Protein AF-0000000074414690 (afdb_homodimer)

pLDDT: mean 81.26, std 16.19, range [23.92, 97.75]

Nearest PDB structures (foldseek):
  6tg4-assembly2_BBB  TM=7.197E-01  e=4.260E-08  Homo sapiens
  5nob-assembly2_B  TM=7.016E-01  e=4.531E-08  Homo sapiens
  6tkp-assembly2_BBB  TM=7.312E-01  e=1.765E-07  Homo sapiens
  8aly-assembly1_E  TM=6.799E-01  e=3.327E-08  Homo sapiens
  4n4t-assembly2_B  TM=6.519E-01  e=1.907E-08  Mus musculus

Solvent-accessible surface area (backbone atoms only — not comparable to full-atom values): 22414 Å² total; per-residue (Å²): 127,80,71,55,52,32,34,46,95,36,73,41,79,50,51,93,82,35,36,63,45,52,52,52,53,46,53,47,50,74,33,40,81,74,69,84,81,46,53,74,41,82,73,45,38,31,41,39,40,60,37,69,66,41,50,48,50,37,52,51,46,44,49,51,44,28,55,52,31,52,62,44,15,78,74,42,68,87,49,70,41,79,37,36,66,44,75,34,33,35,71,50,50,55,50,96,57,70,79,84,51,84,84,76,72,62,88,52,90,83,28,58,57,42,45,33,41,44,48,30,46,60,80,68,46,45,99,73,23,40,75,30,23,71,34,53,31,63,46,53,52,52,43,51,72,66,65,41,59,86,46,42,37,28,36,36,37,23,48,30,54,39,35,47,65,38,43,73,80,48,79,75,67,83,78,89,66,40,19,38,32,39,101,84,46,56,44,36,37,36,44,52,47,67,35,54,43,78,25,34,37,40,32,35,42,53,90,128,80,70,56,53,32,36,38,96,41,71,40,78,52,51,90,81,34,35,62,46,51,53,52,53,47,53,47,50,73,33,41,81,72,69,84,80,45,53,74,42,81,73,46,39,31,41,39,38,59,34,69,66,39,49,48,51,38,52,50,45,44,49,51,45,28,56,52,29,52,62,45,16,78,74,42,68,88,52,71,41,76,38,35,68,43,74,34,33,35,72,48,50,52,52,97,57,71,79,84,50,86,78,79,72,62,88,53,89,82,31,60,55,42,44,32,40,44,49,31,46,59,80,69,45,45,98,74,23,40,73,30,23,72,32,52,30,63,45,52,51,53,43,51,71,67,64,42,58,87,46,41,37,28,37,35,38,22,47,29,53,39,34,47,66,40,44,73,80,49,79,75,69,82,76,88,66,41,19,37,33,40,100,83,44,56,44,36,36,35,46,54,48,69,35,53,43,76,24,33,36,40,33,35,42,52,89

Radius of gyration: 22.24 Å; Cα contacts (8 Å, |Δi|>4): 825; chains: 2; bounding box: 52×66×56 Å

Structure (mmCIF, N/CA/C/O backbone):
data_AF-0000000074414690-model_v1
#
loop_
_entity.id
_entity.type
_entity.pdbx_description
1 polymer 'PARP catalytic domain-containing protein'
#
loop_
_atom_site.group_PDB
_atom_site.id
_atom_site.type_symbol
_atom_site.label_atom_id
_atom_site.label_alt_id
_atom_site.label_comp_id
_atom_site.label_asym_id
_atom_site.label_entity_id
_atom_site.label_seq_id
_atom_site.pdbx_PDB_ins_code
_atom_site.Cartn_x
_atom_site.Cartn_y
_atom_site.Cartn_z
_atom_site.occupancy
_atom_site.B_iso_or_equiv
_atom_site.auth_seq_id
_atom_site.auth_comp_id
_atom_site.auth_asym_id
_atom_site.auth_atom_id
_atom_site.pdbx_PDB_model_num
ATOM 1 N N . MET A 1 1 ? -9.336 -24.766 -23.078 1 23.92 1 MET A N 1
ATOM 2 C CA . MET A 1 1 ? -9.328 -23.75 -22.016 1 23.92 1 MET A CA 1
ATOM 3 C C . MET A 1 1 ? -8.664 -22.469 -22.516 1 23.92 1 MET A C 1
ATOM 5 O O . MET A 1 1 ? -7.492 -22.469 -22.891 1 23.92 1 MET A O 1
ATOM 9 N N . THR A 1 2 ? -9.414 -21.672 -23.172 1 28.14 2 THR A N 1
ATOM 10 C CA . THR A 1 2 ? -8.922 -20.422 -23.734 1 28.14 2 THR A CA 1
ATOM 11 C C . THR A 1 2 ? -8.141 -19.625 -22.703 1 28.14 2 THR A C 1
ATOM 13 O O . THR A 1 2 ? -8.648 -19.359 -21.609 1 28.14 2 THR A O 1
ATOM 16 N N . PHE A 1 3 ? -6.91 -19.766 -22.797 1 31.48 3 PHE A N 1
ATOM 17 C CA . PHE A 1 3 ? -5.969 -19.031 -21.969 1 31.48 3 PHE A CA 1
ATOM 18 C C . PHE A 1 3 ? -6.332 -17.547 -21.938 1 31.48 3 PHE A C 1
ATOM 20 O O . PHE A 1 3 ? -6.344 -16.875 -22.969 1 31.48 3 PHE A O 1
ATOM 27 N N . LEU A 1 4 ? -7.379 -17.312 -21.281 1 37.06 4 LEU A N 1
ATOM 28 C CA . LEU A 1 4 ? -7.75 -15.906 -21.141 1 37.06 4 LEU A CA 1
ATOM 29 C C . LEU A 1 4 ? -6.523 -15.055 -20.844 1 37.06 4 LEU A C 1
ATOM 31 O O . LEU A 1 4 ? -5.746 -15.359 -19.938 1 37.06 4 LEU A O 1
ATOM 35 N N . ASN A 1 5 ? -6.102 -14.539 -21.906 1 43.09 5 ASN A N 1
ATOM 36 C CA . ASN A 1 5 ? -5.102 -13.492 -21.75 1 43.09 5 ASN A CA 1
ATOM 37 C C . ASN A 1 5 ? -5.371 -12.641 -20.516 1 43.09 5 ASN A C 1
ATOM 39 O O . ASN A 1 5 ? -6.41 -11.984 -20.406 1 43.09 5 ASN A O 1
ATOM 43 N N . LEU A 1 6 ? -5.078 -13.148 -19.391 1 46.97 6 LEU A N 1
ATOM 44 C CA . LEU A 1 6 ? -5.434 -12.625 -18.078 1 46.97 6 LEU A CA 1
ATOM 45 C C . LEU A 1 6 ? -5.062 -11.148 -17.953 1 46.97 6 LEU A C 1
ATOM 47 O O . LEU A 1 6 ? -5.734 -10.391 -17.266 1 46.97 6 LEU A O 1
ATOM 51 N N . VAL A 1 7 ? -3.828 -10.797 -18.375 1 48.94 7 VAL A N 1
ATOM 52 C CA . VAL A 1 7 ? -3.469 -9.391 -18.297 1 48.94 7 VAL A CA 1
ATOM 53 C C . VAL A 1 7 ? -3.486 -8.766 -19.688 1 48.94 7 VAL A C 1
ATOM 55 O O . VAL A 1 7 ? -2.812 -9.25 -20.594 1 48.94 7 VAL A O 1
ATOM 58 N N . ASP A 1 8 ? -4.652 -8.711 -20.172 1 49.78 8 ASP A N 1
ATOM 59 C CA . ASP A 1 8 ? -4.559 -8.023 -21.453 1 49.78 8 ASP A CA 1
ATOM 60 C C . ASP A 1 8 ? -3.4 -7.031 -21.469 1 49.78 8 ASP A C 1
ATOM 62 O O . ASP A 1 8 ? -2.744 -6.828 -20.453 1 49.78 8 ASP A O 1
ATOM 66 N N . GLN A 1 9 ? -3.789 -5.891 -22.469 1 51.12 9 GLN A N 1
ATOM 67 C CA . GLN A 1 9 ? -3.311 -4.883 -23.406 1 51.12 9 GLN A CA 1
ATOM 68 C C . GLN A 1 9 ? -2.674 -3.705 -22.672 1 51.12 9 GLN A C 1
ATOM 70 O O . GLN A 1 9 ? -2.047 -2.846 -23.297 1 51.12 9 GLN A O 1
ATOM 75 N N . GLY A 1 10 ? -2.699 -3.713 -21.078 1 68.25 10 GLY A N 1
ATOM 76 C CA . GLY A 1 10 ? -2.1 -2.395 -20.953 1 68.25 10 GLY A CA 1
ATOM 77 C C . GLY A 1 10 ? -1.24 -2.246 -19.703 1 68.25 10 GLY A C 1
ATOM 78 O O . GLY A 1 10 ? -1.606 -2.725 -18.625 1 68.25 10 GLY A O 1
ATOM 79 N N . LYS A 1 11 ? 0.003 -2.467 -19.828 1 83.88 11 LYS A N 1
ATOM 80 C CA . LYS A 1 11 ? 0.951 -1.992 -18.828 1 83.88 11 LYS A CA 1
ATOM 81 C C . LYS A 1 11 ? 1.28 -0.517 -19.031 1 83.88 11 LYS A C 1
ATOM 83 O O . LYS A 1 11 ? 1.395 -0.055 -20.172 1 83.88 11 LYS A O 1
ATOM 88 N N . THR A 1 12 ? 1.187 0.143 -17.938 1 88.62 12 THR A N 1
ATOM 89 C CA . THR A 1 12 ? 1.534 1.56 -17.984 1 88.62 12 THR A CA 1
ATOM 90 C C . THR A 1 12 ? 2.697 1.858 -17.047 1 88.62 12 THR A C 1
ATOM 92 O O . THR A 1 12 ? 2.678 1.462 -15.875 1 88.62 12 THR A O 1
ATOM 95 N N . ILE A 1 13 ? 3.725 2.449 -17.609 1 91.5 13 ILE A N 1
ATOM 96 C CA . ILE A 1 13 ? 4.816 2.918 -16.766 1 91.5 13 ILE A CA 1
ATOM 97 C C . ILE A 1 13 ? 4.363 4.145 -15.969 1 91.5 13 ILE A C 1
ATOM 99 O O . ILE A 1 13 ? 3.896 5.125 -16.547 1 91.5 13 ILE A O 1
ATOM 103 N N . LEU A 1 14 ? 4.477 4.039 -14.68 1 94.88 14 LEU A N 1
ATOM 104 C CA . LEU A 1 14 ? 4.074 5.156 -13.836 1 94.88 14 LEU A CA 1
ATOM 105 C C . LEU A 1 14 ? 5.223 6.148 -13.664 1 94.88 14 LEU A C 1
ATOM 107 O O . LEU A 1 14 ? 6.336 5.758 -13.305 1 94.88 14 LEU A O 1
ATOM 111 N N . GLU A 1 15 ? 4.898 7.363 -13.883 1 94 15 GLU A N 1
ATOM 112 C CA . GLU A 1 15 ? 5.914 8.406 -13.797 1 94 15 GLU A CA 1
ATOM 113 C C . GLU A 1 15 ? 6.18 8.805 -12.352 1 94 15 GLU A C 1
ATOM 115 O O . GLU A 1 15 ? 5.336 8.602 -11.477 1 94 15 GLU A O 1
ATOM 120 N N . THR A 1 16 ? 7.363 9.414 -12.195 1 91.62 16 THR A N 1
ATOM 121 C CA . THR A 1 16 ? 7.688 9.961 -10.883 1 91.62 16 THR A CA 1
ATOM 122 C C . THR A 1 16 ? 6.641 10.977 -10.445 1 91.62 16 THR A C 1
ATOM 124 O O . THR A 1 16 ? 6.199 11.805 -11.25 1 91.62 16 THR A O 1
ATOM 127 N N . GLY A 1 17 ? 6.184 10.812 -9.219 1 90.25 17 GLY A N 1
ATOM 128 C CA . GLY A 1 17 ? 5.188 11.742 -8.711 1 90.25 17 GLY A CA 1
ATOM 129 C C . GLY A 1 17 ? 3.775 11.188 -8.766 1 90.25 17 GLY A C 1
ATOM 130 O O . GLY A 1 17 ? 2.871 11.719 -8.125 1 90.25 17 GLY A O 1
ATOM 131 N N . ASP A 1 18 ? 3.586 10.18 -9.609 1 94.62 18 ASP A N 1
ATOM 132 C CA . ASP A 1 18 ? 2.279 9.531 -9.648 1 94.62 18 ASP A CA 1
ATOM 133 C C . ASP A 1 18 ? 1.916 8.945 -8.289 1 94.62 18 ASP A C 1
ATOM 135 O O . ASP A 1 18 ? 2.74 8.281 -7.652 1 94.62 18 ASP A O 1
ATOM 139 N N . SER A 1 19 ? 0.69 9.18 -7.84 1 95.25 19 SER A N 1
ATOM 140 C CA . SER A 1 19 ? 0.262 8.75 -6.512 1 95.25 19 SER A CA 1
ATOM 141 C C . SER A 1 19 ? 0.334 7.234 -6.363 1 95.25 19 SER A C 1
ATOM 143 O O . SER A 1 19 ? 0.691 6.727 -5.301 1 95.25 19 SER A O 1
ATOM 145 N N . SER A 1 20 ? -0.036 6.555 -7.441 1 97.12 20 SER A N 1
ATOM 146 C CA . SER A 1 20 ? 0.068 5.098 -7.379 1 97.12 20 SER A CA 1
ATOM 147 C C . SER A 1 20 ? 1.519 4.656 -7.215 1 97.12 20 SER A C 1
ATOM 149 O O . SER A 1 20 ? 1.815 3.771 -6.41 1 97.12 20 SER A O 1
ATOM 151 N N . ARG A 1 21 ? 2.391 5.242 -7.973 1 97.12 21 ARG A N 1
ATOM 152 C CA . ARG A 1 21 ? 3.809 4.918 -7.855 1 97.12 21 ARG A CA 1
ATOM 153 C C . ARG A 1 21 ? 4.324 5.227 -6.453 1 97.12 21 ARG A C 1
ATOM 155 O O . ARG A 1 21 ? 5.074 4.438 -5.875 1 97.12 21 ARG A O 1
ATOM 162 N N . ASN A 1 22 ? 3.928 6.34 -5.934 1 94.81 22 ASN A N 1
ATOM 163 C CA . ASN A 1 22 ? 4.352 6.738 -4.594 1 94.81 22 ASN A CA 1
ATOM 164 C C . ASN A 1 22 ? 4.008 5.672 -3.559 1 94.81 22 ASN A C 1
ATOM 166 O O . ASN A 1 22 ? 4.852 5.301 -2.74 1 94.81 22 ASN A O 1
ATOM 170 N N . VAL A 1 23 ? 2.832 5.203 -3.6 1 96.31 23 VAL A N 1
ATOM 171 C CA . VAL A 1 23 ? 2.367 4.23 -2.615 1 96.31 23 VAL A CA 1
ATOM 172 C C . VAL A 1 23 ? 3.135 2.92 -2.779 1 96.31 23 VAL A C 1
ATOM 174 O O . VAL A 1 23 ? 3.582 2.328 -1.795 1 96.31 23 VAL A O 1
ATOM 177 N N . ILE A 1 24 ? 3.332 2.492 -3.98 1 97.56 24 ILE A N 1
ATOM 178 C CA . ILE A 1 24 ? 4.016 1.229 -4.238 1 97.56 24 ILE A CA 1
ATOM 179 C C . ILE A 1 24 ? 5.473 1.329 -3.785 1 97.56 24 ILE A C 1
ATOM 181 O O . ILE A 1 24 ? 6.016 0.383 -3.211 1 97.56 24 ILE A O 1
ATOM 185 N N . GLU A 1 25 ? 6.09 2.477 -4.074 1 96.44 25 GLU A N 1
ATOM 186 C CA . GLU A 1 25 ? 7.469 2.666 -3.631 1 96.44 25 GLU A CA 1
ATOM 187 C C . GLU A 1 25 ? 7.566 2.652 -2.107 1 96.44 25 GLU A C 1
ATOM 189 O O . GLU A 1 25 ? 8.516 2.096 -1.547 1 96.44 25 GLU A O 1
ATOM 194 N N . LEU A 1 26 ? 6.617 3.209 -1.465 1 94.56 26 LEU A N 1
ATOM 195 C CA . LEU A 1 26 ? 6.621 3.217 -0.006 1 94.56 26 LEU A CA 1
ATOM 196 C C . LEU A 1 26 ? 6.414 1.811 0.545 1 94.56 26 LEU A C 1
ATOM 198 O O . LEU A 1 26 ? 7.031 1.433 1.544 1 94.56 26 LEU A O 1
ATOM 202 N N . ILE A 1 27 ? 5.512 1.09 -0.033 1 95.25 27 ILE A N 1
ATOM 203 C CA . ILE A 1 27 ? 5.312 -0.294 0.382 1 95.25 27 ILE A CA 1
ATOM 204 C C . ILE A 1 27 ? 6.613 -1.076 0.221 1 95.25 27 ILE A C 1
ATOM 206 O O . ILE A 1 27 ? 7.012 -1.821 1.119 1 95.25 27 ILE A O 1
ATOM 210 N N . PHE A 1 28 ? 7.285 -0.897 -0.941 1 95.56 28 PHE A N 1
ATOM 211 C CA . PHE A 1 28 ? 8.555 -1.562 -1.186 1 95.56 28 PHE A CA 1
ATOM 212 C C . PHE A 1 28 ? 9.57 -1.208 -0.103 1 95.56 28 PHE A C 1
ATOM 214 O O . PHE A 1 28 ? 10.203 -2.094 0.479 1 95.56 28 PHE A O 1
ATOM 221 N N . ARG A 1 29 ? 9.68 -0.027 0.218 1 91.12 29 ARG A N 1
ATOM 222 C CA . ARG A 1 29 ? 10.656 0.425 1.204 1 91.12 29 ARG A CA 1
ATOM 223 C C . ARG A 1 29 ? 10.305 -0.088 2.598 1 91.12 29 ARG A C 1
ATOM 225 O O . ARG A 1 29 ? 11.195 -0.444 3.375 1 91.12 29 ARG A O 1
ATOM 232 N N . ALA A 1 30 ? 9.016 -0.097 2.912 1 90.62 30 ALA A N 1
ATOM 233 C CA . ALA A 1 30 ? 8.578 -0.545 4.23 1 90.62 30 ALA A CA 1
ATOM 234 C C . ALA A 1 30 ? 8.875 -2.029 4.43 1 90.62 30 ALA A C 1
ATOM 236 O O . ALA A 1 30 ? 8.977 -2.502 5.566 1 90.62 30 ALA A O 1
ATOM 237 N N . THR A 1 31 ? 9.023 -2.742 3.318 1 92.94 31 THR A N 1
ATOM 238 C CA . THR A 1 31 ? 9.25 -4.18 3.438 1 92.94 31 THR A CA 1
ATOM 239 C C . THR A 1 31 ? 10.695 -4.527 3.096 1 92.94 31 THR A C 1
ATOM 241 O O . THR A 1 31 ? 11.039 -5.703 2.961 1 92.94 31 THR A O 1
ATOM 244 N N . THR A 1 32 ? 11.508 -3.562 2.795 1 90.69 32 THR A N 1
ATOM 245 C CA . THR A 1 32 ? 12.93 -3.75 2.537 1 90.69 32 THR A CA 1
ATOM 246 C C . THR A 1 32 ? 13.773 -3.006 3.57 1 90.69 32 THR A C 1
ATOM 248 O O . THR A 1 32 ? 14.438 -2.02 3.244 1 90.69 32 THR A O 1
ATOM 251 N N . THR A 1 33 ? 13.82 -3.434 4.816 1 80.06 33 THR A N 1
ATOM 252 C CA . THR A 1 33 ? 14.484 -2.709 5.895 1 80.06 33 THR A CA 1
ATOM 253 C C . THR A 1 33 ? 15.945 -3.131 6.012 1 80.06 33 THR A C 1
ATOM 255 O O . THR A 1 33 ? 16.797 -2.34 6.43 1 80.06 33 THR A O 1
ATOM 258 N N . ASP A 1 34 ? 16.266 -4.227 5.621 1 80.19 34 ASP A N 1
ATOM 259 C CA . ASP A 1 34 ? 17.625 -4.734 5.797 1 80.19 34 ASP A CA 1
ATOM 260 C C . ASP A 1 34 ? 18.141 -5.383 4.516 1 80.19 34 ASP A C 1
ATOM 262 O O . ASP A 1 34 ? 18.047 -6.598 4.34 1 80.19 34 ASP A O 1
ATOM 266 N N . ILE A 1 35 ? 18.531 -4.43 3.664 1 74.62 35 ILE A N 1
ATOM 267 C CA . ILE A 1 35 ? 19.188 -4.949 2.467 1 74.62 35 ILE A CA 1
ATOM 268 C C . ILE A 1 35 ? 20.703 -4.945 2.664 1 74.62 35 ILE A C 1
ATOM 270 O O . ILE A 1 35 ? 21.297 -3.898 2.928 1 74.62 35 ILE A O 1
ATOM 274 N N . THR A 1 36 ? 21.359 -5.992 2.68 1 69.88 36 THR A N 1
ATOM 275 C CA . THR A 1 36 ? 22.766 -6.117 3.068 1 69.88 36 THR A CA 1
ATOM 276 C C . THR A 1 36 ? 23.641 -6.367 1.847 1 69.88 36 THR A C 1
ATOM 278 O O . THR A 1 36 ? 24.859 -6.164 1.898 1 69.88 36 THR A O 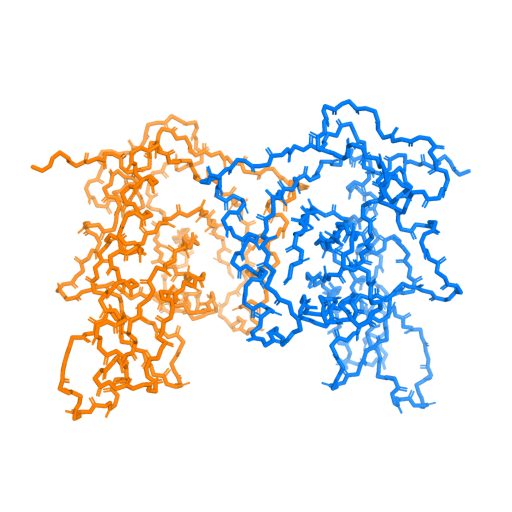1
ATOM 281 N N . ARG A 1 37 ? 23.125 -6.695 0.82 1 66.69 37 ARG A N 1
ATOM 282 C CA . ARG A 1 37 ? 24 -7.273 -0.191 1 66.69 37 ARG A CA 1
ATOM 283 C C . ARG A 1 37 ? 24.062 -6.395 -1.435 1 66.69 37 ARG A C 1
ATOM 285 O O . ARG A 1 37 ? 24.859 -6.645 -2.344 1 66.69 37 ARG A O 1
ATOM 292 N N . CYS A 1 38 ? 23.203 -5.449 -1.538 1 69.31 38 CYS A N 1
ATOM 293 C CA . CYS A 1 38 ? 23.25 -4.57 -2.699 1 69.31 38 CYS A CA 1
ATOM 294 C C . CYS A 1 38 ? 22.516 -3.258 -2.42 1 69.31 38 CYS A C 1
ATOM 296 O O . CYS A 1 38 ? 21.766 -3.158 -1.457 1 69.31 38 CYS A O 1
ATOM 298 N N . SER A 1 39 ? 22.953 -2.277 -3.178 1 82.56 39 SER A N 1
ATOM 299 C CA . SER A 1 39 ? 22.172 -1.047 -3.215 1 82.56 39 SER A CA 1
ATOM 300 C C . SER A 1 39 ? 21.047 -1.141 -4.238 1 82.56 39 SER A C 1
ATOM 302 O O . SER A 1 39 ? 21.297 -1.263 -5.441 1 82.56 39 SER A O 1
ATOM 304 N N . VAL A 1 40 ? 19.906 -1.186 -3.754 1 86.81 40 VAL A N 1
ATOM 305 C CA . VAL A 1 40 ? 18.766 -1.413 -4.625 1 86.81 40 VAL A CA 1
ATOM 306 C C . VAL A 1 40 ? 18.094 -0.082 -4.949 1 86.81 40 VAL A C 1
ATOM 308 O O . VAL A 1 40 ? 17.875 0.748 -4.062 1 86.81 40 VAL A O 1
ATOM 311 N N . LYS A 1 41 ? 17.875 0.101 -6.254 1 89 41 LYS A N 1
ATOM 312 C CA . LYS A 1 41 ? 17.141 1.272 -6.719 1 89 41 LYS A CA 1
ATOM 313 C C . LYS A 1 41 ? 15.945 0.867 -7.586 1 89 41 LYS A C 1
ATOM 315 O O . LYS A 1 41 ? 16.062 -0.033 -8.422 1 89 41 LYS A O 1
ATOM 320 N N . ILE A 1 42 ? 14.82 1.522 -7.34 1 92.81 42 ILE A N 1
ATOM 321 C CA . ILE A 1 42 ? 13.656 1.303 -8.195 1 92.81 42 ILE A CA 1
ATOM 322 C C . ILE A 1 42 ? 13.836 2.055 -9.508 1 92.81 42 ILE A C 1
ATOM 324 O O . ILE A 1 42 ? 13.953 3.283 -9.516 1 92.81 42 ILE A O 1
ATOM 328 N N . LYS A 1 43 ? 13.836 1.352 -10.57 1 91.12 43 LYS A N 1
ATOM 329 C CA . LYS A 1 43 ? 13.969 1.964 -11.891 1 91.12 43 LYS A CA 1
ATOM 330 C C . LYS A 1 43 ? 12.602 2.334 -12.469 1 91.12 43 LYS A C 1
ATOM 332 O O . LYS A 1 43 ? 12.398 3.463 -12.914 1 91.12 43 LYS A O 1
ATOM 337 N N . HIS A 1 44 ? 11.703 1.386 -12.484 1 92.12 44 HIS A N 1
ATOM 338 C CA . HIS A 1 44 ? 10.359 1.602 -13.008 1 92.12 44 HIS A CA 1
ATOM 339 C C . HIS A 1 44 ? 9.312 0.904 -12.141 1 92.12 44 HIS A C 1
ATOM 341 O O . HIS A 1 44 ? 9.609 -0.098 -11.484 1 92.12 44 HIS A O 1
ATOM 347 N N . VAL A 1 45 ? 8.18 1.489 -12.086 1 95 45 VAL A N 1
ATOM 348 C CA . VAL A 1 45 ? 6.977 0.842 -11.578 1 95 45 VAL A CA 1
ATOM 349 C C . VAL A 1 45 ? 5.914 0.789 -12.68 1 95 45 VAL A C 1
ATOM 351 O O . VAL A 1 45 ? 5.555 1.819 -13.25 1 95 45 VAL A O 1
ATOM 354 N N . LEU A 1 46 ? 5.508 -0.384 -12.977 1 92.56 46 LEU A N 1
ATOM 355 C CA . LEU A 1 46 ? 4.473 -0.575 -13.992 1 92.56 46 LEU A CA 1
ATOM 356 C C . LEU A 1 46 ? 3.141 -0.938 -13.344 1 92.56 46 LEU A C 1
ATOM 358 O O . LEU A 1 46 ? 3.098 -1.742 -12.406 1 92.56 46 LEU A O 1
ATOM 362 N N . LYS A 1 47 ? 2.102 -0.316 -13.805 1 94.19 47 LYS A N 1
ATOM 363 C CA . LYS A 1 47 ? 0.745 -0.689 -13.422 1 94.19 47 LYS A CA 1
ATOM 364 C C . LYS A 1 47 ? 0.109 -1.608 -14.461 1 94.19 47 LYS A C 1
ATOM 366 O O . LYS A 1 47 ? 0.142 -1.317 -15.656 1 94.19 47 LYS A O 1
ATOM 371 N N . LEU A 1 48 ? -0.462 -2.662 -13.945 1 91.88 48 LEU A N 1
ATOM 372 C CA . LEU A 1 48 ? -1.085 -3.625 -14.844 1 91.88 48 LEU A CA 1
ATOM 373 C C . LEU A 1 48 ? -2.592 -3.398 -14.93 1 91.88 48 LEU A C 1
ATOM 375 O O . LEU A 1 48 ? -3.232 -3.098 -13.914 1 91.88 48 LEU A O 1
ATOM 379 N N . SER A 1 49 ? -3.105 -3.533 -16.109 1 90.5 49 SER A N 1
ATOM 380 C CA . SER A 1 49 ? -4.543 -3.49 -16.344 1 90.5 49 SER A CA 1
ATOM 381 C C . SER A 1 49 ? -5.066 -4.848 -16.812 1 90.5 49 SER A C 1
ATOM 383 O O . SER A 1 49 ? -4.41 -5.539 -17.594 1 90.5 49 SER A O 1
ATOM 385 N N . HIS A 1 50 ? -6.227 -5.199 -16.297 1 90 50 HIS A N 1
ATOM 386 C CA . HIS A 1 50 ? -6.805 -6.504 -16.609 1 90 50 HIS A CA 1
ATOM 387 C C . HIS A 1 50 ? -8.117 -6.352 -17.359 1 90 50 HIS A C 1
ATOM 389 O O . HIS A 1 50 ? -8.836 -5.367 -17.188 1 90 50 HIS A O 1
ATOM 395 N N . LEU A 1 51 ? -8.297 -7.348 -18.188 1 87.94 51 LEU A N 1
ATOM 396 C CA . LEU A 1 51 ? -9.602 -7.426 -18.828 1 87.94 51 LEU A CA 1
ATOM 397 C C . LEU A 1 51 ? -10.695 -7.668 -17.781 1 87.94 51 LEU A C 1
ATOM 399 O O . LEU A 1 51 ? -10.438 -8.234 -16.719 1 87.94 51 LEU A O 1
ATOM 403 N N . ARG A 1 52 ? -11.867 -7.234 -18.219 1 89.12 52 ARG A N 1
ATOM 404 C CA . ARG A 1 52 ? -13.016 -7.395 -17.344 1 89.12 52 ARG A CA 1
ATOM 405 C C . ARG A 1 52 ? -13.234 -8.867 -16.984 1 89.12 52 ARG A C 1
ATOM 407 O O . ARG A 1 52 ? -13.555 -9.195 -15.844 1 89.12 52 ARG A O 1
ATOM 414 N N . GLU A 1 53 ? -13.016 -9.719 -17.953 1 90.44 53 GLU A N 1
ATOM 415 C CA . GLU A 1 53 ? -13.234 -11.148 -17.75 1 90.44 53 GLU A CA 1
ATOM 416 C C . GLU A 1 53 ? -12.266 -11.719 -16.719 1 90.44 53 GLU A C 1
ATOM 418 O O . GLU A 1 53 ? -12.633 -12.578 -15.922 1 90.44 53 GLU A O 1
ATOM 423 N N . THR A 1 54 ? -11.062 -11.258 -16.781 1 90.44 54 THR A N 1
ATOM 424 C CA . THR A 1 54 ? -10.062 -11.719 -15.828 1 90.44 54 THR A CA 1
ATOM 425 C C . THR A 1 54 ? -10.43 -11.273 -14.414 1 90.44 54 THR A C 1
ATOM 427 O O . THR A 1 54 ? -10.328 -12.062 -13.469 1 90.44 54 THR A O 1
ATOM 430 N N . LEU A 1 55 ? -10.859 -10.055 -14.312 1 93.62 55 LEU A N 1
ATOM 431 C CA . LEU A 1 55 ? -11.25 -9.516 -13.016 1 93.62 55 LEU A CA 1
ATOM 432 C C . LEU A 1 55 ? -12.453 -10.273 -12.461 1 93.62 55 LEU A C 1
ATOM 434 O O . LEU A 1 55 ? -12.484 -10.609 -11.273 1 93.62 55 LEU A O 1
ATOM 438 N N . GLU A 1 56 ? -13.359 -10.539 -13.32 1 94.44 56 GLU A N 1
ATOM 439 C CA . GLU A 1 56 ? -14.555 -11.273 -12.898 1 94.44 56 GLU A CA 1
ATOM 440 C C . GLU A 1 56 ? -14.195 -12.688 -12.438 1 94.44 56 GLU A C 1
ATOM 442 O O . GLU A 1 56 ? -14.734 -13.172 -11.438 1 94.44 56 GLU A O 1
ATOM 447 N N . SER A 1 57 ? -13.336 -13.312 -13.18 1 93.81 57 SER A N 1
ATOM 448 C CA . SER A 1 57 ? -12.898 -14.648 -12.805 1 93.81 57 SER A CA 1
ATOM 449 C C . SER A 1 57 ? -12.219 -14.641 -11.438 1 93.81 57 SER A C 1
ATOM 451 O O . SER A 1 57 ? -12.453 -15.539 -10.617 1 93.81 57 SER A O 1
ATOM 453 N N . PHE A 1 58 ? -11.453 -13.688 -11.211 1 94.56 58 PHE A N 1
ATOM 454 C CA . PHE A 1 58 ? -10.766 -13.562 -9.93 1 94.56 58 PHE A CA 1
ATOM 455 C C . PHE A 1 58 ? -11.766 -13.359 -8.797 1 94.56 58 PHE A C 1
ATOM 457 O O . PHE A 1 58 ? -11.672 -14.008 -7.758 1 94.56 58 PHE A O 1
ATOM 464 N N . GLU A 1 59 ? -12.734 -12.469 -8.984 1 94.88 59 GLU A N 1
ATOM 465 C CA . GLU A 1 59 ? -13.742 -12.188 -7.957 1 94.88 59 GLU A CA 1
ATOM 466 C C . GLU A 1 59 ? -14.641 -13.391 -7.711 1 94.88 59 GLU A C 1
ATOM 468 O O . GLU A 1 59 ? -15.039 -13.648 -6.574 1 94.88 59 GLU A O 1
ATOM 473 N N . ASN A 1 60 ? -14.953 -14.086 -8.805 1 95.38 60 ASN A N 1
ATOM 474 C CA . ASN A 1 60 ? -15.727 -15.312 -8.633 1 95.38 60 ASN A CA 1
ATOM 475 C C . ASN A 1 60 ? -14.969 -16.344 -7.809 1 95.38 60 ASN A C 1
ATOM 477 O O . ASN A 1 60 ? -15.555 -17.031 -6.977 1 95.38 60 ASN A O 1
ATOM 481 N N . PHE A 1 61 ? -13.711 -16.469 -8.078 1 95.12 61 PHE A N 1
ATOM 482 C CA . PHE A 1 61 ? -12.891 -17.391 -7.285 1 95.12 61 PHE A CA 1
ATOM 483 C C . PHE A 1 61 ? -12.906 -16.984 -5.812 1 95.12 61 PHE A C 1
ATOM 485 O O . PHE A 1 61 ? -12.984 -17.844 -4.934 1 95.12 61 PHE A O 1
ATOM 492 N N . ARG A 1 62 ? -12.773 -15.742 -5.508 1 94.62 62 ARG A N 1
ATOM 493 C CA . ARG A 1 62 ? -12.82 -15.234 -4.141 1 94.62 62 ARG A CA 1
ATOM 494 C C . ARG A 1 62 ? -14.117 -15.656 -3.447 1 94.62 62 ARG A C 1
ATOM 496 O O . ARG A 1 62 ? -14.094 -16.094 -2.297 1 94.62 62 ARG A O 1
ATOM 503 N N . GLU A 1 63 ? -15.172 -15.508 -4.16 1 93.31 63 GLU A N 1
ATOM 504 C CA . GLU A 1 63 ? -16.469 -15.891 -3.605 1 93.31 63 GLU A CA 1
ATOM 505 C C . GLU A 1 63 ? -16.547 -17.391 -3.348 1 93.31 63 GLU A C 1
ATOM 507 O O . GLU A 1 63 ? -17.109 -17.828 -2.348 1 93.31 63 GLU A O 1
ATOM 512 N N . ASP A 1 64 ? -16.016 -18.109 -4.227 1 93.44 64 ASP A N 1
ATOM 513 C CA . ASP A 1 64 ? -15.977 -19.562 -4.062 1 93.44 64 ASP A CA 1
ATOM 514 C C . ASP A 1 64 ? -15.203 -19.953 -2.799 1 93.44 64 ASP A C 1
ATOM 516 O O . ASP A 1 64 ? -15.648 -20.828 -2.043 1 93.44 64 ASP A O 1
ATOM 520 N N . VAL A 1 65 ? -14.07 -19.359 -2.619 1 92.75 65 VAL A N 1
ATOM 521 C CA . VAL A 1 65 ? -13.242 -19.641 -1.451 1 92.75 65 VAL A CA 1
ATOM 522 C C . VAL A 1 65 ? -13.992 -19.266 -0.179 1 92.75 65 VAL A C 1
ATOM 524 O O . VAL A 1 65 ? -13.977 -20 0.809 1 92.75 65 VAL A O 1
ATOM 527 N N . LYS A 1 66 ? -14.648 -18.125 -0.172 1 88.56 66 LYS A N 1
ATOM 528 C CA . LYS A 1 66 ? -15.438 -17.672 0.966 1 88.56 66 LYS A CA 1
ATOM 529 C C . LYS A 1 66 ? -16.547 -18.672 1.296 1 88.56 66 LYS A C 1
ATOM 531 O O . LYS A 1 66 ? -16.75 -19.016 2.461 1 88.56 66 LYS A O 1
ATOM 536 N N . ASN A 1 67 ? -17.234 -19.125 0.3 1 88.19 67 ASN A N 1
ATOM 537 C CA . ASN A 1 67 ? -18.328 -20.062 0.482 1 88.19 67 ASN A CA 1
ATOM 538 C C . ASN A 1 67 ? -17.844 -21.391 1.051 1 88.19 67 ASN A C 1
ATOM 540 O O . ASN A 1 67 ? -18.531 -22 1.875 1 88.19 67 ASN A O 1
ATOM 544 N N . ARG A 1 68 ? -16.766 -21.781 0.652 1 85.69 68 ARG A N 1
ATOM 545 C CA . ARG A 1 68 ? -16.203 -23.031 1.162 1 85.69 68 ARG A CA 1
ATOM 546 C C . ARG A 1 68 ? -15.82 -22.906 2.631 1 85.69 68 ARG A C 1
ATOM 548 O O . ARG A 1 68 ? -15.953 -23.859 3.402 1 85.69 68 ARG A O 1
ATOM 555 N N . SER A 1 69 ? -15.25 -21.75 2.988 1 79.94 69 SER A N 1
ATOM 556 C CA . SER A 1 69 ? -14.867 -21.516 4.379 1 79.94 69 SER A CA 1
ATOM 557 C C . SER A 1 69 ? -16.094 -21.531 5.297 1 79.94 69 SER A C 1
ATOM 559 O O . SER A 1 69 ? -16 -21.969 6.445 1 79.94 69 SER A O 1
ATOM 561 N N . TYR A 1 70 ? -17.109 -21.031 4.824 1 76.06 70 TYR A N 1
ATOM 562 C CA . TYR A 1 70 ? -18.328 -21.016 5.609 1 76.06 70 TYR A CA 1
ATOM 563 C C . TYR A 1 70 ? -18.844 -22.422 5.855 1 76.06 70 TYR A C 1
ATOM 565 O O . TYR A 1 70 ? -19.312 -22.734 6.953 1 76.06 70 TYR A O 1
ATOM 573 N N . VAL A 1 71 ? -18.75 -23.203 4.938 1 72.31 71 VAL A N 1
ATOM 574 C CA . VAL A 1 71 ? -19.219 -24.578 5.07 1 72.31 71 VAL A CA 1
ATOM 575 C C . VAL A 1 71 ? -18.359 -25.312 6.102 1 72.31 71 VAL A C 1
ATOM 577 O O . VAL A 1 71 ? -18.891 -26.078 6.922 1 72.31 71 VAL A O 1
ATOM 580 N N . HIS A 1 72 ? -17.078 -24.953 6.145 1 66.06 72 HIS A N 1
ATOM 581 C CA . HIS A 1 72 ? -16.172 -25.609 7.082 1 66.06 72 HIS A CA 1
ATOM 582 C C . HIS A 1 72 ? -16.312 -25.031 8.484 1 66.06 72 HIS A C 1
ATOM 584 O O . HIS A 1 72 ? -16.078 -25.719 9.477 1 66.06 72 HIS A O 1
ATOM 590 N N . TYR A 1 73 ? -16.453 -23.688 8.508 1 60.19 73 TYR A N 1
ATOM 591 C CA . TYR A 1 73 ? -16.672 -23.047 9.797 1 60.19 73 TYR A CA 1
ATOM 592 C C . TYR A 1 73 ? -17.797 -23.734 10.562 1 60.19 73 TYR A C 1
ATOM 594 O O . TYR A 1 73 ? -17.688 -23.984 11.766 1 60.19 73 TYR A O 1
ATOM 602 N N . ASN A 1 74 ? -18.859 -23.906 9.906 1 56.91 74 ASN A N 1
ATOM 603 C CA . ASN A 1 74 ? -19.953 -24.625 10.562 1 56.91 74 ASN A CA 1
ATOM 604 C C . ASN A 1 74 ? -19.5 -25.984 11.086 1 56.91 74 ASN A C 1
ATOM 606 O O . ASN A 1 74 ? -20 -26.469 12.102 1 56.91 74 ASN A O 1
ATOM 610 N N . LYS A 1 75 ? -18.484 -26.359 10.516 1 54.69 75 LYS A N 1
ATOM 611 C CA . LYS A 1 75 ? -17.953 -27.625 11.023 1 54.69 75 LYS A CA 1
ATOM 612 C C . LYS A 1 75 ? -16.859 -27.391 12.055 1 54.69 75 LYS A C 1
ATOM 614 O O . LYS A 1 75 ? -16.672 -28.188 12.969 1 54.69 75 LYS A O 1
ATOM 619 N N . HIS A 1 76 ? -16.078 -26.188 11.773 1 53.5 76 HIS A N 1
ATOM 620 C CA . HIS A 1 76 ? -15.023 -25.781 12.703 1 53.5 76 HIS A CA 1
ATOM 621 C C . HIS A 1 76 ? -15.008 -24.266 12.883 1 53.5 76 HIS A C 1
ATOM 623 O O . HIS A 1 76 ? -14.297 -23.562 12.164 1 53.5 76 HIS A O 1
ATOM 629 N N . PRO A 1 77 ? -15.82 -23.672 13.805 1 47.12 77 PRO A N 1
ATOM 630 C CA . PRO A 1 77 ? -16.094 -22.25 13.969 1 47.12 77 PRO A CA 1
ATOM 631 C C . PRO A 1 77 ? -14.812 -21.422 14.062 1 47.12 77 PRO A C 1
ATOM 633 O O . PRO A 1 77 ? -14.82 -20.219 13.758 1 47.12 77 PRO A O 1
ATOM 636 N N . ARG A 1 78 ? -13.875 -21.953 14.461 1 45.38 78 ARG A N 1
ATOM 637 C CA . ARG A 1 78 ? -12.695 -21.156 14.766 1 45.38 78 ARG A CA 1
ATOM 638 C C . ARG A 1 78 ? -12.031 -20.656 13.484 1 45.38 78 ARG A C 1
ATOM 640 O O . ARG A 1 78 ? -11.172 -19.766 13.523 1 45.38 78 ARG A O 1
ATOM 647 N N . ASN A 1 79 ? -12.414 -21.297 12.414 1 44.62 79 ASN A N 1
ATOM 648 C CA . ASN A 1 79 ? -11.68 -21.031 11.18 1 44.62 79 ASN A CA 1
ATOM 649 C C . ASN A 1 79 ? -12.359 -19.953 10.336 1 44.62 79 ASN A C 1
ATOM 651 O O . ASN A 1 79 ? -13.031 -20.281 9.352 1 44.62 79 ASN A O 1
ATOM 655 N N . MET A 1 80 ? -13.016 -19 10.859 1 43.09 80 MET A N 1
ATOM 656 C CA . MET A 1 80 ? -13.727 -18.031 10.023 1 43.09 80 MET A CA 1
ATOM 657 C C . MET A 1 80 ? -12.75 -17.234 9.172 1 43.09 80 MET A C 1
ATOM 659 O O . MET A 1 80 ? -11.898 -16.516 9.695 1 43.09 80 MET A O 1
ATOM 663 N N . VAL A 1 81 ? -12.234 -17.844 8.086 1 49.47 81 VAL A N 1
ATOM 664 C CA . VAL A 1 81 ? -11.375 -17.062 7.199 1 49.47 81 VAL A CA 1
ATOM 665 C C . VAL A 1 81 ? -12.227 -16.359 6.148 1 49.47 81 VAL A C 1
ATOM 667 O O . VAL A 1 81 ? -12.961 -17 5.398 1 49.47 81 VAL A O 1
ATOM 670 N N . ASP A 1 82 ? -12.938 -15.25 6.281 1 49.88 82 ASP A N 1
ATOM 671 C CA . ASP A 1 82 ? -13.594 -14.43 5.266 1 49.88 82 ASP A CA 1
ATOM 672 C C . ASP A 1 82 ? -12.68 -14.211 4.062 1 49.88 82 ASP A C 1
ATOM 674 O O . ASP A 1 82 ? -12.07 -13.148 3.932 1 49.88 82 ASP A O 1
ATOM 678 N N . GLY A 1 83 ? -12.523 -15.227 3.303 1 59.12 83 GLY A N 1
ATOM 679 C CA . GLY A 1 83 ? -11.695 -15.102 2.113 1 59.12 83 GLY A CA 1
ATOM 680 C C . GLY A 1 83 ? -10.5 -14.188 2.312 1 59.12 83 GLY A C 1
ATOM 681 O O . GLY A 1 83 ? -10.422 -13.117 1.705 1 59.12 83 GLY A O 1
ATOM 682 N N . ASN A 1 84 ? -9.594 -14.516 2.979 1 83.12 84 ASN A N 1
ATOM 683 C CA . ASN A 1 84 ? -8.43 -13.727 3.381 1 83.12 84 ASN A CA 1
ATOM 684 C C . ASN A 1 84 ? -7.598 -13.297 2.176 1 83.12 84 ASN A C 1
ATOM 686 O O . ASN A 1 84 ? -7.234 -14.125 1.339 1 83.12 84 ASN A O 1
ATOM 690 N N . GLU A 1 85 ? -7.68 -12.023 1.868 1 91.75 85 GLU A N 1
ATOM 691 C CA . GLU A 1 85 ? -6.852 -11.461 0.803 1 91.75 85 GLU A CA 1
ATOM 692 C C . GLU A 1 85 ? -5.641 -10.727 1.372 1 91.75 85 GLU A C 1
ATOM 694 O O . GLU A 1 85 ? -5.746 -10.055 2.398 1 91.75 85 GLU A O 1
ATOM 699 N N . GLN A 1 86 ? -4.559 -10.883 0.658 1 94.94 86 GLN A N 1
ATOM 700 C CA . GLN A 1 86 ? -3.324 -10.211 1.056 1 94.94 86 GLN A CA 1
ATOM 701 C C . GLN A 1 86 ? -2.584 -9.656 -0.157 1 94.94 86 GLN A C 1
ATOM 703 O O . GLN A 1 86 ? -2.773 -10.133 -1.278 1 94.94 86 GLN A O 1
ATOM 708 N N . LEU A 1 87 ? -1.856 -8.617 0.113 1 96.5 87 LEU A N 1
ATOM 709 C CA . LEU A 1 87 ? -0.846 -8.18 -0.843 1 96.5 87 LEU A CA 1
ATOM 710 C C . LEU A 1 87 ? 0.444 -8.977 -0.674 1 96.5 87 LEU A C 1
ATOM 712 O O . LEU A 1 87 ? 1.036 -8.984 0.407 1 96.5 87 LEU A O 1
ATOM 716 N N . LEU A 1 88 ? 0.841 -9.688 -1.689 1 97.12 88 LEU A N 1
ATOM 717 C CA . LEU A 1 88 ? 2.053 -10.5 -1.629 1 97.12 88 LEU A CA 1
ATOM 718 C C . LEU A 1 88 ? 2.977 -10.18 -2.803 1 97.12 88 LEU A C 1
ATOM 720 O O . LEU A 1 88 ? 2.562 -9.531 -3.764 1 97.12 88 LEU A O 1
ATOM 724 N N . PHE A 1 89 ? 4.207 -10.664 -2.668 1 97.75 89 PHE A N 1
ATOM 725 C CA . PHE A 1 89 ? 5.238 -10.305 -3.637 1 97.75 89 PHE A CA 1
ATOM 726 C C . PHE A 1 89 ? 5.809 -11.555 -4.301 1 97.75 89 PHE A C 1
ATOM 728 O O . PHE A 1 89 ? 6.012 -12.578 -3.641 1 97.75 89 PHE A O 1
ATOM 735 N N . TYR A 1 90 ? 6.047 -11.461 -5.562 1 96.12 90 TYR A N 1
ATOM 736 C CA . TYR A 1 90 ? 6.676 -12.516 -6.352 1 96.12 90 TYR A CA 1
ATOM 737 C C . TYR A 1 90 ? 7.926 -12.008 -7.055 1 96.12 90 TYR A C 1
ATOM 739 O O . TYR A 1 90 ? 7.867 -11.023 -7.801 1 96.12 90 TYR A O 1
ATOM 747 N N . GLY A 1 91 ? 9.008 -12.648 -6.773 1 93.69 91 GLY A N 1
ATOM 748 C CA . GLY A 1 91 ? 10.258 -12.266 -7.418 1 93.69 91 GLY A CA 1
ATOM 749 C C . GLY A 1 91 ? 10.523 -13.016 -8.711 1 93.69 91 GLY A C 1
ATOM 750 O O . GLY A 1 91 ? 10.258 -14.219 -8.797 1 93.69 91 GLY A O 1
ATOM 751 N N . THR A 1 92 ? 10.914 -12.258 -9.656 1 88.75 92 THR A N 1
ATOM 752 C CA . THR A 1 92 ? 11.312 -12.867 -10.922 1 88.75 92 THR A CA 1
ATOM 753 C C . THR A 1 92 ? 12.359 -12.008 -11.625 1 88.75 92 THR A C 1
ATOM 755 O O . THR A 1 92 ? 12.953 -11.109 -11.016 1 88.75 92 THR A O 1
ATOM 758 N N . LYS A 1 93 ? 12.719 -12.352 -12.828 1 78 93 LYS A N 1
ATOM 759 C CA . LYS A 1 93 ? 13.742 -11.633 -13.578 1 78 93 LYS A CA 1
ATOM 760 C C . LYS A 1 93 ? 13.195 -11.109 -14.906 1 78 93 LYS A C 1
ATOM 762 O O . LYS A 1 93 ? 12.211 -11.641 -15.422 1 78 93 LYS A O 1
ATOM 767 N N . THR A 1 94 ? 13.617 -9.859 -15.133 1 66.19 94 THR A N 1
ATOM 768 C CA . THR A 1 94 ? 13.25 -9.328 -16.438 1 66.19 94 THR A CA 1
ATOM 769 C C . THR A 1 94 ? 14.25 -9.766 -17.5 1 66.19 94 THR A C 1
ATOM 771 O O . THR A 1 94 ? 15.461 -9.789 -17.266 1 66.19 94 THR A O 1
ATOM 774 N N . THR A 1 95 ? 13.875 -10.781 -18.094 1 61.38 95 THR A N 1
ATOM 775 C CA . THR A 1 95 ? 14.766 -11.195 -19.172 1 61.38 95 THR A CA 1
ATOM 776 C C . THR A 1 95 ? 14.914 -10.086 -20.219 1 61.38 95 THR A C 1
ATOM 778 O O . THR A 1 95 ? 14.281 -9.031 -20.094 1 61.38 95 THR A O 1
ATOM 781 N N . ARG A 1 96 ? 15.578 -10.375 -21.312 1 59.22 96 ARG A N 1
ATOM 782 C CA . ARG A 1 96 ? 15.961 -9.617 -22.484 1 59.22 96 ARG A CA 1
ATOM 783 C C . ARG A 1 96 ? 14.766 -8.891 -23.094 1 59.22 96 ARG A C 1
ATOM 785 O O . ARG A 1 96 ? 14.906 -8.133 -24.047 1 59.22 96 ARG A O 1
ATOM 792 N N . CYS A 1 97 ? 13.562 -9.047 -22.328 1 61.84 97 CYS A N 1
ATOM 793 C CA . CYS A 1 97 ? 12.438 -8.414 -23.016 1 61.84 97 CYS A CA 1
ATOM 794 C C . CYS A 1 97 ? 12.305 -6.953 -22.609 1 61.84 97 CYS A C 1
ATOM 796 O O . CYS A 1 97 ? 12.68 -6.57 -21.5 1 61.84 97 CYS A O 1
ATOM 798 N N . LYS A 1 98 ? 12.273 -6.043 -23.531 1 61.34 98 LYS A N 1
ATOM 799 C CA . LYS A 1 98 ? 12.047 -4.613 -23.344 1 61.34 98 LYS A CA 1
ATOM 800 C C . LYS A 1 98 ? 10.703 -4.355 -22.656 1 61.34 98 LYS A C 1
ATOM 802 O O . LYS A 1 98 ? 9.727 -3.998 -23.328 1 61.34 98 LYS A O 1
ATOM 807 N N . LEU A 1 99 ? 10.516 -4.871 -21.359 1 63.97 99 LEU A N 1
ATOM 808 C CA . LEU A 1 99 ? 9.281 -4.645 -20.625 1 63.97 99 LEU A CA 1
ATOM 809 C C . LEU A 1 99 ? 8.898 -3.168 -20.641 1 63.97 99 LEU A C 1
ATOM 811 O O . LEU A 1 99 ? 7.715 -2.826 -20.562 1 63.97 99 LEU A O 1
ATOM 815 N N . MET A 1 100 ? 9.93 -2.264 -20.734 1 59.59 100 MET A N 1
ATOM 816 C CA . MET A 1 100 ? 9.734 -0.825 -20.578 1 59.59 100 MET A CA 1
ATOM 817 C C . MET A 1 100 ? 9.125 -0.217 -21.828 1 59.59 10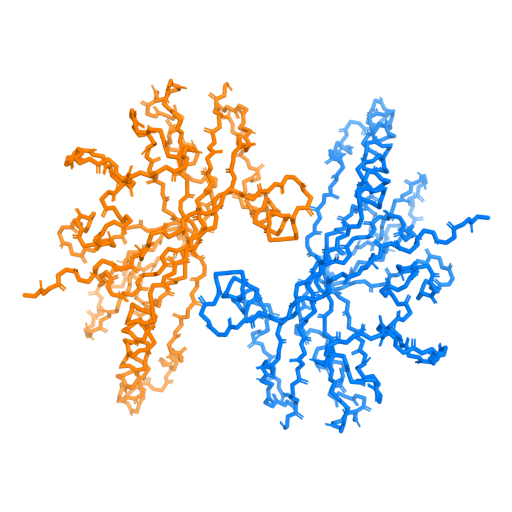0 MET A C 1
ATOM 819 O O . MET A 1 100 ? 8.68 0.93 -21.828 1 59.59 100 MET A O 1
ATOM 823 N N . GLY A 1 101 ? 9.383 -0.795 -22.891 1 51.53 101 GLY A N 1
ATOM 824 C CA . GLY A 1 101 ? 8.875 -0.157 -24.094 1 51.53 101 GLY A CA 1
ATOM 825 C C . GLY A 1 101 ? 7.406 -0.434 -24.359 1 51.53 101 GLY A C 1
ATOM 826 O O . GLY A 1 101 ? 6.742 -1.084 -23.547 1 51.53 101 GLY A O 1
ATOM 827 N N . THR A 1 102 ? 6.945 0.371 -25.125 1 48.38 102 THR A N 1
ATOM 828 C CA . THR A 1 102 ? 5.566 0.313 -25.609 1 48.38 102 THR A CA 1
ATOM 829 C C . THR A 1 102 ? 5.055 -1.125 -25.609 1 48.38 102 THR A C 1
ATOM 831 O O . THR A 1 102 ? 4.105 -1.452 -24.891 1 48.38 102 THR A O 1
ATOM 834 N N . SER A 1 103 ? 4.941 -1.755 -26.766 1 52.41 103 SER A N 1
ATOM 835 C CA . SER A 1 103 ? 3.881 -2.588 -27.328 1 52.41 103 SER A CA 1
ATOM 836 C C . SER A 1 103 ? 3.934 -4 -26.75 1 52.41 103 SER A C 1
ATOM 838 O O . SER A 1 103 ? 2.965 -4.473 -26.156 1 52.41 103 SER A O 1
ATOM 840 N N . ASN A 1 104 ? 4.566 -5.027 -27.453 1 60.03 104 ASN A N 1
ATOM 841 C CA . ASN A 1 104 ? 4.148 -6.422 -27.531 1 60.03 104 ASN A CA 1
ATOM 842 C C . ASN A 1 104 ? 4.914 -7.301 -26.562 1 60.03 104 ASN A C 1
ATOM 844 O O . ASN A 1 104 ? 6.105 -7.094 -26.328 1 60.03 104 ASN A O 1
ATOM 848 N N . LEU A 1 105 ? 4.301 -7.855 -25.453 1 73.56 105 LEU A N 1
ATOM 849 C CA . LEU A 1 105 ? 4.859 -8.992 -24.734 1 73.56 105 LEU A CA 1
ATOM 850 C C . LEU A 1 105 ? 5.703 -9.859 -25.656 1 73.56 105 LEU A C 1
ATOM 852 O O . LEU A 1 105 ? 5.355 -10.055 -26.828 1 73.56 105 LEU A O 1
ATOM 856 N N . CYS A 1 106 ? 6.863 -10.125 -25.156 1 76.5 106 CYS A N 1
ATOM 857 C CA . CYS A 1 106 ? 7.711 -10.961 -26 1 76.5 106 CYS A CA 1
ATOM 858 C C . CYS A 1 106 ? 7.129 -12.359 -26.156 1 76.5 106 CYS A C 1
ATOM 860 O O . CYS A 1 106 ? 6.199 -12.727 -25.438 1 76.5 106 CYS A O 1
ATOM 862 N N . ARG A 1 107 ? 7.629 -13.117 -27.234 1 76.81 107 ARG A N 1
ATOM 863 C CA . ARG A 1 107 ? 7.109 -14.453 -27.5 1 76.81 107 ARG A CA 1
ATOM 864 C C . ARG A 1 107 ? 8.07 -15.531 -27 1 76.81 107 ARG A C 1
ATOM 866 O O . ARG A 1 107 ? 7.91 -16.703 -27.328 1 76.81 107 ARG A O 1
ATOM 873 N N . ASP A 1 108 ? 9.055 -15.07 -26.156 1 77.81 108 ASP A N 1
ATOM 874 C CA . ASP A 1 108 ? 10.008 -16.016 -25.594 1 77.81 108 ASP A CA 1
ATOM 875 C C . ASP A 1 108 ? 9.383 -16.828 -24.453 1 77.81 108 ASP A C 1
ATOM 877 O O . ASP A 1 108 ? 8.984 -16.25 -23.438 1 77.81 108 ASP A O 1
ATOM 881 N N . SER A 1 109 ? 9.336 -18.156 -24.625 1 78.06 109 SER A N 1
ATOM 882 C CA . SER A 1 109 ? 8.742 -19.031 -23.609 1 78.06 109 SER A CA 1
ATOM 883 C C . SER A 1 109 ? 9.57 -19.047 -22.328 1 78.06 109 SER A C 1
ATOM 885 O O . SER A 1 109 ? 9.086 -19.453 -21.281 1 78.06 109 SER A O 1
ATOM 887 N N . ASN A 1 110 ? 10.773 -18.516 -22.453 1 77.44 110 ASN A N 1
ATOM 888 C CA . ASN A 1 110 ? 11.648 -18.5 -21.297 1 77.44 110 ASN A CA 1
ATOM 889 C C . ASN A 1 110 ? 11.547 -17.188 -20.531 1 77.44 110 ASN A C 1
ATOM 891 O O . ASN A 1 110 ? 12.141 -17.031 -19.453 1 77.44 110 ASN A O 1
ATOM 895 N N . CYS A 1 111 ? 10.727 -16.359 -21.078 1 81 111 CYS A N 1
ATOM 896 C CA . CYS A 1 111 ? 10.539 -15.102 -20.375 1 81 111 CYS A CA 1
ATOM 897 C C . CYS A 1 111 ? 9.438 -15.211 -19.344 1 81 111 CYS A C 1
ATOM 899 O O . CYS A 1 111 ? 8.258 -15.242 -19.672 1 81 111 CYS A O 1
ATOM 901 N N . SER A 1 112 ? 9.836 -15.195 -18.062 1 81.44 112 SER A N 1
ATOM 902 C CA . SER A 1 112 ? 8.898 -15.445 -16.984 1 81.44 112 SER A CA 1
ATOM 903 C C . SER A 1 112 ? 7.867 -14.328 -16.859 1 81.44 112 SER A C 1
ATOM 905 O O . SER A 1 112 ? 6.668 -14.586 -16.766 1 81.44 112 SER A O 1
ATOM 907 N N . ILE A 1 113 ? 8.328 -13.164 -17 1 83.31 113 ILE A N 1
ATOM 908 C CA . ILE A 1 113 ? 7.445 -12.031 -16.734 1 83.31 113 ILE A CA 1
ATOM 909 C C . ILE A 1 113 ? 6.418 -11.898 -17.859 1 83.31 113 ILE A C 1
ATOM 911 O O . ILE A 1 113 ? 5.227 -11.711 -17.594 1 83.31 113 ILE A O 1
ATOM 915 N N . CYS A 1 114 ? 6.809 -12.062 -19.078 1 82.06 114 CYS A N 1
ATOM 916 C CA . CYS A 1 114 ? 5.875 -11.969 -20.203 1 82.06 114 CYS A CA 1
ATOM 917 C C . CYS A 1 114 ? 4.887 -13.133 -20.188 1 82.06 114 CYS A C 1
ATOM 919 O O . CYS A 1 114 ? 3.727 -12.969 -20.562 1 82.06 114 CYS A O 1
ATOM 921 N N . ASN A 1 115 ? 5.379 -14.242 -19.75 1 83.75 115 ASN A N 1
ATOM 922 C CA . ASN A 1 115 ? 4.477 -15.383 -19.641 1 83.75 115 ASN A CA 1
ATOM 923 C C . ASN A 1 115 ? 3.422 -15.172 -18.562 1 83.75 115 ASN A C 1
ATOM 925 O O . ASN A 1 115 ? 2.27 -15.57 -18.734 1 83.75 115 ASN A O 1
ATOM 929 N N . ILE A 1 116 ? 3.818 -14.594 -17.516 1 85.94 116 ILE A N 1
ATOM 930 C CA . ILE A 1 116 ? 2.877 -14.305 -16.438 1 85.94 116 ILE A CA 1
ATOM 931 C C . ILE A 1 116 ? 1.833 -13.305 -16.922 1 85.94 116 ILE A C 1
ATOM 933 O O . ILE A 1 116 ? 0.645 -13.438 -16.625 1 85.94 116 ILE A O 1
ATOM 937 N N . PHE A 1 117 ? 2.258 -12.391 -17.688 1 83.94 117 PHE A N 1
ATOM 938 C CA . PHE A 1 117 ? 1.329 -11.383 -18.188 1 83.94 117 PHE A CA 1
ATOM 939 C C . PHE A 1 117 ? 0.35 -12 -19.188 1 83.94 117 PHE A C 1
ATOM 941 O O . PHE A 1 117 ? -0.808 -11.586 -19.266 1 83.94 117 PHE A O 1
ATOM 948 N N . LYS A 1 118 ? 0.847 -13.008 -19.906 1 80.56 118 LYS A N 1
ATOM 949 C CA . LYS A 1 118 ? 0.022 -13.641 -20.938 1 80.56 118 LYS A CA 1
ATOM 950 C C . LYS A 1 118 ? -0.942 -14.648 -20.312 1 80.56 118 LYS A C 1
ATOM 952 O O . LYS A 1 118 ? -2.102 -14.742 -20.719 1 80.56 118 LYS A O 1
ATOM 957 N N . SER A 1 119 ? -0.438 -15.375 -19.281 1 82.75 119 SER A N 1
ATOM 958 C CA . SER A 1 119 ? -1.193 -16.531 -18.828 1 82.75 119 SER A CA 1
ATOM 959 C C . SER A 1 119 ? -1.413 -16.5 -17.328 1 82.75 119 SER A C 1
ATOM 961 O O . SER A 1 119 ? -1.918 -17.453 -16.734 1 82.75 119 SER A O 1
ATOM 963 N N . GLY A 1 120 ? -1.06 -15.43 -16.812 1 84.75 120 GLY A N 1
ATOM 964 C CA . GLY A 1 120 ? -1.085 -15.43 -15.367 1 84.75 120 GLY A CA 1
ATOM 965 C C . GLY A 1 120 ? -0.026 -16.328 -14.742 1 84.75 120 GLY A C 1
ATOM 966 O O . GLY A 1 120 ? 1.06 -16.484 -15.305 1 84.75 120 GLY A O 1
ATOM 967 N N . PHE A 1 121 ? -0.376 -16.828 -13.625 1 90.44 121 PHE A N 1
ATOM 968 C CA . PHE A 1 121 ? 0.622 -17.609 -12.906 1 90.44 121 PHE A CA 1
ATOM 969 C C . PHE A 1 121 ? 0.465 -19.094 -13.203 1 90.44 121 PHE A C 1
ATOM 971 O O . PHE A 1 121 ? 1.04 -19.938 -12.516 1 90.44 121 PHE A O 1
ATOM 978 N N . TYR A 1 122 ? -0.242 -19.406 -14.227 1 85.75 122 TYR A N 1
ATOM 979 C CA . TYR A 1 122 ? -0.468 -20.797 -14.586 1 85.75 122 TYR A CA 1
ATOM 980 C C . TYR A 1 122 ? 0.818 -21.453 -15.078 1 85.75 122 TYR A C 1
ATOM 982 O O . TYR A 1 122 ? 1.102 -22.609 -14.75 1 85.75 122 TYR A O 1
ATOM 990 N N . THR A 1 123 ? 1.602 -20.688 -15.719 1 79.31 123 THR A N 1
ATOM 991 C CA . THR A 1 123 ? 2.816 -21.266 -16.297 1 79.31 123 THR A CA 1
ATOM 992 C C . THR A 1 123 ? 3.953 -21.25 -15.273 1 79.31 123 THR A C 1
ATOM 994 O O . THR A 1 123 ? 4.965 -21.922 -15.461 1 79.31 123 THR A O 1
ATOM 997 N N . THR A 1 124 ? 3.752 -20.422 -14.258 1 77.56 124 THR A N 1
ATOM 998 C CA . THR A 1 124 ? 4.77 -20.297 -13.227 1 77.56 124 THR A CA 1
ATOM 999 C C . THR A 1 124 ? 4.57 -21.344 -12.133 1 77.56 124 THR A C 1
ATOM 1001 O O . THR A 1 124 ? 5.516 -21.688 -11.422 1 77.56 124 THR A O 1
ATOM 1004 N N . LYS A 1 125 ? 3.316 -21.781 -12.094 1 79.5 125 LYS A N 1
ATOM 1005 C CA . LYS A 1 125 ? 3.002 -22.766 -11.055 1 79.5 125 LYS A CA 1
ATOM 1006 C C . LYS A 1 125 ? 3.869 -24.016 -11.195 1 79.5 125 LYS A C 1
ATOM 1008 O O . LYS A 1 125 ? 3.994 -24.562 -12.289 1 79.5 125 LYS A O 1
ATOM 1013 N N . LYS A 1 126 ? 4.535 -24.25 -10.078 1 72.25 126 LYS A N 1
ATOM 1014 C CA . LYS A 1 126 ? 5.273 -25.516 -9.961 1 72.25 126 LYS A CA 1
ATOM 1015 C C . LYS A 1 126 ? 4.555 -26.484 -9.031 1 72.25 126 LYS A C 1
ATOM 1017 O O . LYS A 1 126 ? 4.078 -26.109 -7.965 1 72.25 126 LYS A O 1
ATOM 1022 N N . LYS A 1 127 ? 4.566 -27.781 -9.367 1 76.12 127 LYS A N 1
ATOM 1023 C CA . LYS A 1 127 ? 3.969 -28.859 -8.578 1 76.12 127 LYS A CA 1
ATOM 1024 C C . LYS A 1 127 ? 2.602 -28.453 -8.039 1 76.12 127 LYS A C 1
ATOM 1026 O O . LYS A 1 127 ? 1.656 -28.266 -8.812 1 76.12 127 LYS A O 1
ATOM 1031 N N . ASN A 1 128 ? 2.676 -28.047 -6.684 1 82.38 128 ASN A N 1
ATOM 1032 C CA . ASN A 1 128 ? 1.383 -27.922 -6.016 1 82.38 128 ASN A CA 1
ATOM 1033 C C . ASN A 1 128 ? 1.068 -26.469 -5.652 1 82.38 128 ASN A C 1
ATOM 1035 O O . ASN A 1 128 ? 0.184 -26.219 -4.832 1 82.38 128 ASN A O 1
ATOM 1039 N N . GLY A 1 129 ? 1.886 -25.516 -6.32 1 93.75 129 GLY A N 1
ATOM 1040 C CA . GLY A 1 129 ? 1.499 -24.156 -5.98 1 93.75 129 GLY A CA 1
ATOM 1041 C C . GLY A 1 129 ? 2.557 -23.141 -6.332 1 93.75 129 GLY A C 1
ATOM 1042 O O . GLY A 1 129 ? 3.416 -23.391 -7.18 1 93.75 129 GLY A O 1
ATOM 1043 N N . ILE A 1 130 ? 2.455 -21.953 -5.945 1 95 130 ILE A N 1
ATOM 1044 C CA . ILE A 1 130 ? 3.314 -20.797 -6.188 1 95 130 ILE A CA 1
ATOM 1045 C C . ILE A 1 130 ? 3.736 -20.188 -4.855 1 95 130 ILE A C 1
ATOM 1047 O O . ILE A 1 130 ? 2.904 -19.969 -3.969 1 95 130 ILE A O 1
ATOM 1051 N N . TRP A 1 131 ? 4.996 -19.891 -4.742 1 93.81 131 TRP A N 1
ATOM 1052 C CA . TRP A 1 131 ? 5.512 -19.266 -3.529 1 93.81 131 TRP A CA 1
ATOM 1053 C C . TRP A 1 131 ? 5.512 -17.75 -3.66 1 93.81 131 TRP A C 1
ATOM 1055 O O . TRP A 1 131 ? 6.031 -17.203 -4.637 1 93.81 131 TRP A O 1
ATOM 1065 N N . PHE A 1 132 ? 4.961 -17.109 -2.682 1 95.81 132 PHE A N 1
ATOM 1066 C CA . PHE A 1 132 ? 4.992 -15.664 -2.543 1 95.81 132 PHE A CA 1
ATOM 1067 C C . PHE A 1 132 ? 5.688 -15.258 -1.247 1 95.81 132 PHE A C 1
ATOM 1069 O O . PHE A 1 132 ? 5.844 -16.078 -0.34 1 95.81 132 PHE A O 1
ATOM 1076 N N . SER A 1 133 ? 6.156 -14.039 -1.204 1 96.38 133 SER A N 1
ATOM 1077 C CA . SER A 1 133 ? 6.719 -13.484 0.023 1 96.38 133 SER A CA 1
ATOM 1078 C C . SER A 1 133 ? 5.855 -12.352 0.563 1 96.38 133 SER A C 1
ATOM 1080 O O . SER A 1 133 ? 5.219 -11.633 -0.206 1 96.38 133 SER A O 1
ATOM 1082 N N . THR A 1 134 ? 5.844 -12.211 1.933 1 94.5 134 THR A N 1
ATOM 1083 C CA . THR A 1 134 ? 5.176 -11.078 2.566 1 94.5 134 THR A CA 1
ATOM 1084 C C . THR A 1 134 ? 6.094 -9.859 2.604 1 94.5 134 THR A C 1
ATOM 1086 O O . THR A 1 134 ? 5.672 -8.773 2.992 1 94.5 134 THR A O 1
ATOM 1089 N N . SER A 1 135 ? 7.332 -10.094 2.096 1 94.75 135 SER A N 1
ATOM 1090 C CA . SER A 1 135 ? 8.32 -9.023 2.148 1 94.75 135 SER A CA 1
ATOM 1091 C C . SER A 1 135 ? 9.195 -9.016 0.898 1 94.75 135 SER A C 1
ATOM 1093 O O . SER A 1 135 ? 9.562 -10.078 0.384 1 94.75 135 SER A O 1
ATOM 1095 N N . CYS A 1 136 ? 9.555 -7.777 0.482 1 95.12 136 CYS A N 1
ATOM 1096 C CA . CYS A 1 136 ? 10.438 -7.641 -0.67 1 95.12 136 CYS A CA 1
ATOM 1097 C C . CYS A 1 136 ? 11.883 -7.938 -0.287 1 95.12 136 CYS A C 1
ATOM 1099 O O . CYS A 1 136 ? 12.695 -8.312 -1.138 1 95.12 136 CYS A O 1
ATOM 1101 N N . GLU A 1 137 ? 12.164 -7.797 0.962 1 92.94 137 GLU A 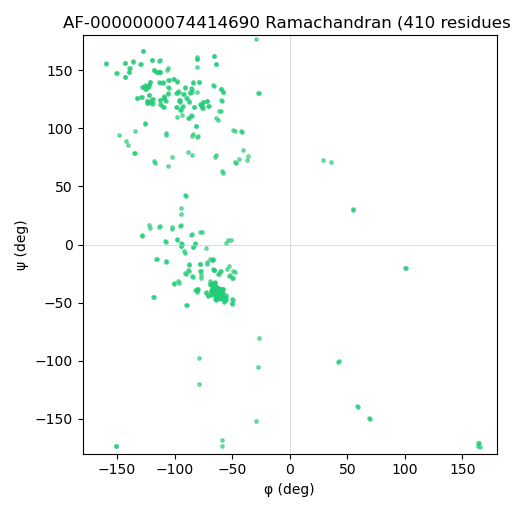N 1
ATOM 1102 C CA . GLU A 1 137 ? 13.531 -7.988 1.451 1 92.94 137 GLU A CA 1
ATOM 1103 C C . GLU A 1 137 ? 14.047 -9.375 1.105 1 92.94 137 GLU A C 1
ATOM 1105 O O . GLU A 1 137 ? 15.156 -9.516 0.585 1 92.94 137 GLU A O 1
ATOM 1110 N N . ASP A 1 138 ? 13.266 -10.367 1.394 1 90.62 138 ASP A N 1
ATOM 1111 C CA . ASP A 1 138 ? 13.656 -11.75 1.137 1 90.62 138 ASP A CA 1
ATOM 1112 C C . ASP A 1 138 ? 13.93 -11.977 -0.348 1 90.62 138 ASP A C 1
ATOM 1114 O O . ASP A 1 138 ? 14.859 -12.703 -0.708 1 90.62 138 ASP A O 1
ATOM 1118 N N . LEU A 1 139 ? 13.18 -11.383 -1.152 1 92.19 139 LEU A N 1
ATOM 1119 C CA . LEU A 1 139 ? 13.305 -11.562 -2.594 1 92.19 139 LEU A CA 1
ATOM 1120 C C . LEU A 1 139 ? 14.57 -10.898 -3.117 1 92.19 139 LEU A C 1
ATOM 1122 O O . LEU A 1 139 ? 15.312 -11.492 -3.904 1 92.19 139 LEU A O 1
ATOM 1126 N N . VAL A 1 140 ? 14.852 -9.688 -2.68 1 90.81 140 VAL A N 1
ATOM 1127 C CA . VAL A 1 140 ? 16.031 -8.945 -3.1 1 90.81 140 VAL A CA 1
ATOM 1128 C C . VAL A 1 140 ? 17.297 -9.68 -2.635 1 90.81 140 VAL A C 1
ATOM 1130 O O . VAL A 1 140 ? 18.234 -9.852 -3.408 1 90.81 140 VAL A O 1
ATOM 1133 N N . ASN A 1 141 ? 17.297 -10.078 -1.382 1 88.88 141 ASN A N 1
ATOM 1134 C CA . ASN A 1 141 ? 18.438 -10.797 -0.839 1 88.88 141 ASN A CA 1
ATOM 1135 C C . ASN A 1 141 ? 18.672 -12.109 -1.576 1 88.88 141 ASN A C 1
ATOM 1137 O O . ASN A 1 141 ? 19.812 -12.477 -1.852 1 88.88 141 ASN A O 1
ATOM 1141 N N . ALA A 1 142 ? 17.578 -12.852 -1.804 1 87.19 142 ALA A N 1
ATOM 1142 C CA . ALA A 1 142 ? 17.703 -14.102 -2.549 1 87.19 142 ALA A CA 1
ATOM 1143 C C . ALA A 1 142 ? 18.297 -13.859 -3.934 1 87.19 142 ALA A C 1
ATOM 1145 O O . ALA A 1 142 ? 19.141 -14.633 -4.398 1 87.19 142 ALA A O 1
ATOM 1146 N N . ASN A 1 143 ? 17.891 -12.836 -4.59 1 86.06 143 ASN A N 1
ATOM 1147 C CA . ASN A 1 143 ? 18.422 -12.484 -5.902 1 86.06 143 ASN A CA 1
ATOM 1148 C C . ASN A 1 143 ? 19.906 -12.125 -5.828 1 86.06 143 ASN A C 1
ATOM 1150 O O . ASN A 1 143 ? 20.688 -12.531 -6.684 1 86.06 143 ASN A O 1
ATOM 1154 N N . ALA A 1 144 ? 20.25 -11.344 -4.93 1 83.25 144 ALA A N 1
ATOM 1155 C CA . ALA A 1 144 ? 21.641 -10.945 -4.75 1 83.25 144 ALA A CA 1
ATOM 1156 C C . ALA A 1 144 ? 22.531 -12.156 -4.496 1 83.25 144 ALA A C 1
ATOM 1158 O O . ALA A 1 144 ? 23.656 -12.219 -4.992 1 83.25 144 ALA A O 1
ATOM 1159 N N . ASN A 1 145 ? 22.062 -13.039 -3.688 1 83.31 145 ASN A N 1
ATOM 1160 C CA . ASN A 1 145 ? 22.828 -14.242 -3.363 1 83.31 145 ASN A CA 1
ATOM 1161 C C . ASN A 1 145 ? 23.016 -15.133 -4.586 1 83.31 145 ASN A C 1
ATOM 1163 O O . ASN A 1 145 ? 24.031 -15.844 -4.688 1 83.31 145 ASN A O 1
ATOM 1167 N N . ALA A 1 146 ? 22.094 -15.109 -5.41 1 78.88 146 ALA A N 1
ATOM 1168 C CA . ALA A 1 146 ? 22.172 -15.938 -6.609 1 78.88 146 ALA A CA 1
ATOM 1169 C C . ALA A 1 146 ? 23.094 -15.305 -7.652 1 78.88 146 ALA A C 1
ATOM 1171 O O . ALA A 1 146 ? 23.281 -15.852 -8.742 1 78.88 146 ALA A O 1
ATOM 1172 N N . ASN A 1 147 ? 23.828 -14.281 -7.293 1 64.56 147 ASN A N 1
ATOM 1173 C CA . ASN A 1 147 ? 24.797 -13.602 -8.141 1 64.56 147 ASN A CA 1
ATOM 1174 C C . ASN A 1 147 ? 24.172 -13.133 -9.445 1 64.56 147 ASN A C 1
ATOM 1176 O O . ASN A 1 147 ? 24.797 -13.219 -10.508 1 64.56 147 ASN A O 1
ATOM 1180 N N . MET A 1 148 ? 23.016 -12.852 -9.367 1 61.38 148 MET A N 1
ATOM 1181 C CA . MET A 1 148 ? 22.328 -12.367 -10.555 1 61.38 148 MET A CA 1
ATOM 1182 C C . MET A 1 148 ? 22.406 -10.844 -10.648 1 61.38 148 MET A C 1
ATOM 1184 O O . MET A 1 148 ? 21.453 -10.188 -11.062 1 61.38 148 MET A O 1
ATOM 1188 N N . MET A 1 149 ? 23.594 -10.312 -10.352 1 57.34 149 MET A N 1
ATOM 1189 C CA . MET A 1 149 ? 23.812 -8.875 -10.273 1 57.34 149 MET A CA 1
ATOM 1190 C C . MET A 1 149 ? 23.547 -8.211 -11.617 1 57.34 149 MET A C 1
ATOM 1192 O O . MET A 1 149 ? 23.188 -7.035 -11.68 1 57.34 149 MET A O 1
ATOM 1196 N N . ASN A 1 150 ? 23.688 -8.992 -12.641 1 56.12 150 ASN A N 1
ATOM 1197 C CA . ASN A 1 150 ? 23.578 -8.336 -13.938 1 56.12 150 ASN A CA 1
ATOM 1198 C C . ASN A 1 150 ? 22.156 -8.422 -14.492 1 56.12 150 ASN A C 1
ATOM 1200 O O . ASN A 1 150 ? 21.875 -7.914 -15.578 1 56.12 150 ASN A O 1
ATOM 1204 N N . VAL A 1 151 ? 21.375 -9.039 -13.664 1 60.38 151 VAL A N 1
ATOM 1205 C CA . VAL A 1 151 ? 20.016 -9.195 -14.203 1 60.38 151 VAL A CA 1
ATOM 1206 C C . VAL A 1 151 ? 19.062 -8.281 -13.453 1 60.38 151 VAL A C 1
ATOM 1208 O O . VAL A 1 151 ? 19.109 -8.195 -12.219 1 60.38 151 VAL A O 1
ATOM 1211 N N . LYS A 1 152 ? 18.359 -7.52 -14.25 1 75.44 152 LYS A N 1
ATOM 1212 C CA . LYS A 1 152 ? 17.344 -6.656 -13.664 1 75.44 152 LYS A CA 1
ATOM 1213 C C . LYS A 1 152 ? 16.266 -7.48 -12.953 1 75.44 152 LYS A C 1
ATOM 1215 O O . LYS A 1 152 ? 15.695 -8.406 -13.531 1 75.44 152 LYS A O 1
ATOM 1220 N N . MET A 1 153 ? 16.219 -7.324 -11.75 1 86.88 153 MET A N 1
ATOM 1221 C CA . MET A 1 153 ? 15.211 -8.008 -10.945 1 86.88 153 MET A CA 1
ATOM 1222 C C . MET A 1 153 ? 13.859 -7.301 -11.047 1 86.88 153 MET A C 1
ATOM 1224 O O . MET A 1 153 ? 13.805 -6.078 -11.188 1 86.88 153 MET A O 1
ATOM 1228 N N . ALA A 1 154 ? 12.852 -8.109 -11.117 1 91.44 154 ALA A N 1
ATOM 1229 C CA . ALA A 1 154 ? 11.492 -7.586 -11.078 1 91.44 154 ALA A CA 1
ATOM 1230 C C . ALA A 1 154 ? 10.688 -8.211 -9.945 1 91.44 154 ALA A C 1
ATOM 1232 O O . ALA A 1 154 ? 10.812 -9.414 -9.68 1 91.44 154 ALA A O 1
ATOM 1233 N N . ILE A 1 155 ? 9.992 -7.414 -9.25 1 95.31 155 ILE A N 1
ATOM 1234 C CA . ILE A 1 155 ? 9.055 -7.875 -8.227 1 95.31 155 ILE A CA 1
ATOM 1235 C C . ILE A 1 155 ? 7.625 -7.57 -8.656 1 95.31 155 ILE A C 1
ATOM 1237 O O . ILE A 1 155 ? 7.293 -6.422 -8.953 1 95.31 155 ILE A O 1
ATOM 1241 N N . ILE A 1 156 ? 6.816 -8.586 -8.688 1 95.19 156 ILE A N 1
ATOM 1242 C CA . ILE A 1 156 ? 5.406 -8.422 -9.023 1 95.19 156 ILE A CA 1
ATOM 1243 C C . ILE A 1 156 ? 4.582 -8.297 -7.742 1 95.19 156 ILE A C 1
ATOM 1245 O O . ILE A 1 156 ? 4.66 -9.164 -6.863 1 95.19 156 ILE A O 1
ATOM 1249 N N . VAL A 1 157 ? 3.848 -7.215 -7.598 1 97.69 157 VAL A N 1
ATOM 1250 C CA . VAL A 1 157 ? 2.932 -6.984 -6.484 1 97.69 157 VAL A CA 1
ATOM 1251 C C . VAL A 1 157 ? 1.562 -7.578 -6.812 1 97.69 157 VAL A C 1
ATOM 1253 O O . VAL A 1 157 ? 0.919 -7.172 -7.781 1 97.69 157 VAL A O 1
ATOM 1256 N N . CYS A 1 158 ? 1.096 -8.469 -5.949 1 97.19 158 CYS A N 1
ATOM 1257 C CA . CYS A 1 158 ? -0.089 -9.242 -6.312 1 97.19 158 CYS A CA 1
ATOM 1258 C C . CYS A 1 158 ? -1.149 -9.156 -5.223 1 97.19 158 CYS A C 1
ATOM 1260 O O . CYS A 1 158 ? -0.827 -9.188 -4.031 1 97.19 158 CYS A O 1
ATOM 1262 N N . ARG A 1 159 ? -2.35 -8.953 -5.68 1 96.75 159 ARG A N 1
ATOM 1263 C CA . ARG A 1 159 ? -3.506 -9.289 -4.855 1 96.75 159 ARG A CA 1
ATOM 1264 C C . ARG A 1 159 ? -3.734 -10.797 -4.82 1 96.75 159 ARG A C 1
ATOM 1266 O O . ARG A 1 159 ? -3.873 -11.438 -5.867 1 96.75 159 ARG A O 1
ATOM 1273 N N . VAL A 1 160 ? -3.738 -11.406 -3.59 1 96.75 160 VAL A N 1
ATOM 1274 C CA . VAL A 1 160 ? -3.797 -12.867 -3.492 1 96.75 160 VAL A CA 1
ATOM 1275 C C . VAL A 1 160 ? -4.922 -13.273 -2.545 1 96.75 160 VAL A C 1
ATOM 1277 O O . VAL A 1 160 ? -4.973 -12.82 -1.398 1 96.75 160 VAL A O 1
ATOM 1280 N N . ILE A 1 161 ? -5.773 -14.141 -3.055 1 96 161 ILE A N 1
ATOM 1281 C CA . ILE A 1 161 ? -6.773 -14.789 -2.219 1 96 161 ILE A CA 1
ATOM 1282 C C . ILE A 1 161 ? -6.145 -15.969 -1.479 1 96 161 ILE A C 1
ATOM 1284 O O . ILE A 1 161 ? -5.98 -17.047 -2.049 1 96 161 ILE A O 1
ATOM 1288 N N . THR A 1 162 ? -5.836 -15.805 -0.225 1 94.12 162 THR A N 1
ATOM 1289 C CA . THR A 1 162 ? -5.102 -16.828 0.506 1 94.12 162 THR A CA 1
ATOM 1290 C C . THR A 1 162 ? -6.051 -17.891 1.051 1 94.12 162 THR A C 1
ATOM 1292 O O . THR A 1 162 ? -5.652 -19.047 1.264 1 94.12 162 THR A O 1
ATOM 1295 N N . GLY A 1 163 ? -7.277 -17.562 1.303 1 91.56 163 GLY A N 1
ATOM 1296 C CA . GLY A 1 163 ? -8.258 -18.516 1.808 1 91.56 163 GLY A CA 1
ATOM 1297 C C . GLY A 1 163 ? -7.844 -19.141 3.123 1 91.56 163 GLY A C 1
ATOM 1298 O O . GLY A 1 163 ? -7.406 -18.453 4.043 1 91.56 163 GLY A O 1
ATOM 1299 N N . ARG A 1 164 ? -8.102 -20.422 3.209 1 87.62 164 ARG A N 1
ATOM 1300 C CA . ARG A 1 164 ? -7.699 -21.172 4.395 1 87.62 164 ARG A CA 1
ATOM 1301 C C . ARG A 1 164 ? -6.199 -21.453 4.379 1 87.62 164 ARG A C 1
ATOM 1303 O O . ARG A 1 164 ? -5.715 -22.188 3.52 1 87.62 164 ARG A O 1
ATOM 1310 N N . VAL A 1 165 ? -5.555 -20.922 5.336 1 87.94 165 VAL A N 1
ATOM 1311 C CA . VAL A 1 165 ? -4.109 -21.078 5.441 1 87.94 165 VAL A CA 1
ATOM 1312 C C . VAL A 1 165 ? -3.768 -22.062 6.559 1 87.94 165 VAL A C 1
ATOM 1314 O O . VAL A 1 165 ? -4.258 -21.922 7.684 1 87.94 165 VAL A O 1
ATOM 1317 N N . ILE A 1 166 ? -2.984 -22.953 6.254 1 86.94 166 ILE A N 1
ATOM 1318 C CA . ILE A 1 166 ? -2.535 -23.891 7.281 1 86.94 166 ILE A CA 1
ATOM 1319 C C . ILE A 1 166 ? -1.039 -23.703 7.527 1 86.94 166 ILE A C 1
ATOM 1321 O O . ILE A 1 166 ? -0.323 -23.188 6.664 1 86.94 166 ILE A O 1
ATOM 1325 N N . ASP A 1 167 ? -0.718 -24.172 8.719 1 86.69 167 ASP A N 1
ATOM 1326 C CA . ASP A 1 167 ? 0.696 -24.078 9.062 1 86.69 167 ASP A CA 1
ATOM 1327 C C . ASP A 1 167 ? 1.478 -25.266 8.5 1 86.69 167 ASP A C 1
ATOM 1329 O O . ASP A 1 167 ? 1.022 -26.406 8.57 1 86.69 167 ASP A O 1
ATOM 1333 N N . MET A 1 168 ? 2.646 -24.844 8.023 1 79.75 168 MET A N 1
ATOM 1334 C CA . MET A 1 168 ? 3.5 -25.875 7.441 1 79.75 168 MET A CA 1
ATOM 1335 C C . MET A 1 168 ? 3.846 -26.938 8.469 1 79.75 168 MET A C 1
ATOM 1337 O O . MET A 1 168 ? 4.094 -28.094 8.117 1 79.75 168 MET A O 1
ATOM 1341 N N . LEU A 1 169 ? 3.74 -26.516 9.68 1 77.75 169 LEU A N 1
ATOM 1342 C CA . LEU A 1 169 ? 4.141 -27.422 10.75 1 77.75 169 LEU A CA 1
ATOM 1343 C C . LEU A 1 169 ? 2.955 -28.25 11.227 1 77.75 169 LEU A C 1
ATOM 1345 O O . LEU A 1 169 ? 3.127 -29.188 12.016 1 77.75 169 LEU A O 1
ATOM 1349 N N . ASP A 1 170 ? 1.873 -27.828 10.664 1 75.19 170 ASP A N 1
ATOM 1350 C CA . ASP A 1 170 ? 0.696 -28.578 11.094 1 75.19 170 ASP A CA 1
ATOM 1351 C C . ASP A 1 170 ? 0.594 -29.906 10.344 1 75.19 170 ASP A C 1
ATOM 1353 O O . ASP A 1 170 ? -0.037 -29.984 9.289 1 75.19 170 ASP A O 1
ATOM 1357 N N . ARG A 1 171 ? 1.108 -30.906 10.883 1 65.94 171 ARG A N 1
ATOM 1358 C CA . ARG A 1 171 ? 1.157 -32.25 10.281 1 65.94 171 ARG A CA 1
ATOM 1359 C C . ARG A 1 171 ? -0.184 -32.938 10.422 1 65.94 171 ARG A C 1
ATOM 1361 O O . ARG A 1 171 ? -0.445 -33.938 9.719 1 65.94 171 ARG A O 1
ATOM 1368 N N . ASP A 1 172 ? -0.861 -32.375 11.266 1 67.62 172 ASP A N 1
ATOM 1369 C CA . ASP A 1 172 ? -2.1 -33.094 11.578 1 67.62 172 ASP A CA 1
ATOM 1370 C C . ASP A 1 172 ? -3.275 -32.5 10.805 1 67.62 172 ASP A C 1
ATOM 1372 O O . ASP A 1 172 ? -4.426 -32.906 11.023 1 67.62 172 ASP A O 1
ATOM 1376 N N . PHE A 1 173 ? -2.846 -31.625 10.047 1 64.5 173 PHE A N 1
ATOM 1377 C CA . PHE A 1 173 ? -3.996 -31.016 9.398 1 64.5 173 PHE A CA 1
ATOM 1378 C C . PHE A 1 173 ? -4.637 -31.969 8.398 1 64.5 173 PHE A C 1
ATOM 1380 O O . PHE A 1 173 ? -3.945 -32.562 7.559 1 64.5 173 PHE A O 1
ATOM 1387 N N . GLU A 1 174 ? -5.988 -32.25 8.773 1 66.75 174 GLU A N 1
ATOM 1388 C CA . GLU A 1 174 ? -6.824 -33.062 7.906 1 66.75 174 GLU A CA 1
ATOM 1389 C C . GLU A 1 174 ? -7.875 -32.219 7.191 1 66.75 174 GLU A C 1
ATOM 1391 O O . GLU A 1 174 ? -8.57 -31.422 7.82 1 66.75 174 GLU A O 1
ATOM 1396 N N . GLY A 1 175 ? -7.652 -31.766 5.957 1 73.94 175 GLY A N 1
ATOM 1397 C CA . GLY A 1 175 ? -8.672 -31.047 5.219 1 73.94 175 GLY A CA 1
ATOM 1398 C C . GLY A 1 175 ? -8.109 -30.281 4.031 1 73.94 175 GLY A C 1
ATOM 1399 O O . GLY A 1 175 ? -6.965 -30.5 3.633 1 73.94 175 GLY A O 1
ATOM 1400 N N . GLU A 1 176 ? -9.055 -29.562 3.504 1 81.81 176 GLU A N 1
ATOM 1401 C CA . GLU A 1 176 ? -8.688 -28.766 2.344 1 81.81 176 GLU A CA 1
ATOM 1402 C C . GLU A 1 176 ? -8.102 -27.422 2.768 1 81.81 176 GLU A C 1
ATOM 1404 O O . GLU A 1 176 ? -8.5 -26.859 3.791 1 81.81 176 GLU A O 1
ATOM 1409 N N . TYR A 1 177 ? -7.078 -27.031 2.207 1 87.38 177 TYR A N 1
ATOM 1410 C CA . TYR A 1 177 ? -6.477 -25.719 2.426 1 87.38 177 TYR A CA 1
ATOM 1411 C C . TYR A 1 177 ? -6.191 -25.031 1.101 1 87.38 177 TYR A C 1
ATOM 1413 O O . TYR A 1 177 ? -6.082 -25.688 0.06 1 87.38 177 TYR A O 1
ATOM 1421 N N . ASP A 1 178 ? -6.148 -23.781 1.179 1 91.88 178 ASP A N 1
ATOM 1422 C CA . ASP A 1 178 ? -5.879 -22.984 -0.019 1 91.88 178 ASP A CA 1
ATOM 1423 C C . ASP A 1 178 ? -4.418 -22.531 -0.062 1 91.88 178 ASP A C 1
ATOM 1425 O O . ASP A 1 178 ? -3.855 -22.344 -1.141 1 91.88 178 ASP A O 1
ATOM 1429 N N . SER A 1 179 ? -3.859 -22.281 1.074 1 92.69 179 SER A N 1
ATOM 1430 C CA . SER A 1 179 ? -2.484 -21.812 1.174 1 92.69 179 SER A CA 1
ATOM 1431 C C . SER A 1 179 ? -1.774 -22.406 2.381 1 92.69 179 SER A C 1
ATOM 1433 O O . SER A 1 179 ? -2.424 -22.891 3.312 1 92.69 179 SER A O 1
ATOM 1435 N N . VAL A 1 180 ? -0.461 -22.438 2.273 1 90.5 180 VAL A N 1
ATOM 1436 C CA . VAL A 1 180 ? 0.373 -22.922 3.371 1 90.5 180 VAL A CA 1
ATOM 1437 C C . VAL A 1 180 ? 1.346 -21.812 3.797 1 90.5 180 VAL A C 1
ATOM 1439 O O . VAL A 1 180 ? 2.006 -21.203 2.955 1 90.5 180 VAL A O 1
ATOM 1442 N N . GLY A 1 181 ? 1.242 -21.516 5.008 1 85.94 181 GLY A N 1
ATOM 1443 C CA . GLY A 1 181 ? 2.164 -20.531 5.543 1 85.94 181 GLY A CA 1
ATOM 1444 C C . GLY A 1 181 ? 2.459 -20.734 7.02 1 85.94 181 GLY A C 1
ATOM 1445 O O . GLY A 1 181 ? 1.761 -21.484 7.699 1 85.94 181 GLY A O 1
ATOM 1446 N N . GLY A 1 182 ? 3.689 -20.406 7.473 1 66.5 182 GLY A N 1
ATOM 1447 C CA . GLY A 1 182 ? 4.02 -20.562 8.883 1 66.5 182 GLY A CA 1
ATOM 1448 C C . GLY A 1 182 ? 4.082 -19.25 9.633 1 66.5 182 GLY A C 1
ATOM 1449 O O . GLY A 1 182 ? 4.164 -18.188 9.016 1 66.5 182 GLY A O 1
ATOM 1450 N N . VAL A 1 183 ? 3.787 -19.328 10.969 1 61.62 183 VAL A N 1
ATOM 1451 C CA . VAL A 1 183 ? 3.826 -18.203 11.898 1 61.62 183 VAL A CA 1
ATOM 1452 C C . VAL A 1 183 ? 5.148 -17.453 11.742 1 61.62 183 VAL A C 1
ATOM 1454 O O . VAL A 1 183 ? 5.188 -16.219 11.859 1 61.62 183 VAL A O 1
ATOM 1457 N N . LYS A 1 184 ? 6.078 -18.203 11.219 1 67.5 184 LYS A N 1
ATOM 1458 C CA . LYS A 1 184 ? 7.387 -17.562 11.258 1 67.5 184 LYS A CA 1
ATOM 1459 C C . LYS A 1 184 ? 7.969 -17.406 9.852 1 67.5 184 LYS A C 1
ATOM 1461 O O . LYS A 1 184 ? 9.133 -17.031 9.695 1 67.5 184 LYS A O 1
ATOM 1466 N N . SER A 1 185 ? 7.113 -17.594 8.977 1 80.94 185 SER A N 1
ATOM 1467 C CA . SER A 1 185 ? 7.66 -17.547 7.621 1 80.94 185 SER A CA 1
ATOM 1468 C C . SER A 1 185 ? 7.188 -16.297 6.883 1 80.94 185 SER A C 1
ATOM 1470 O O . SER A 1 185 ? 6.047 -15.859 7.055 1 80.94 185 SER A O 1
ATOM 1472 N N . ASN A 1 186 ? 8.078 -15.719 6.164 1 91.31 186 ASN A N 1
ATOM 1473 C CA . ASN A 1 186 ? 7.723 -14.617 5.281 1 91.31 186 ASN A CA 1
ATOM 1474 C C . ASN A 1 186 ? 7.215 -15.117 3.934 1 91.31 186 ASN A C 1
ATOM 1476 O O . ASN A 1 186 ? 7.059 -14.336 2.994 1 91.31 186 ASN A O 1
ATOM 1480 N N . TYR A 1 187 ? 7.012 -16.422 3.855 1 93.44 187 TYR A N 1
ATOM 1481 C CA . TYR A 1 187 ? 6.57 -16.984 2.588 1 93.44 187 TYR A CA 1
ATOM 1482 C C . TYR A 1 187 ? 5.199 -17.641 2.734 1 93.44 187 TYR A C 1
ATOM 1484 O O . TYR A 1 187 ? 4.848 -18.125 3.811 1 93.44 187 TYR A O 1
ATOM 1492 N N . LEU A 1 188 ? 4.508 -17.609 1.681 1 94.06 188 LEU A N 1
ATOM 1493 C CA . LEU A 1 188 ? 3.203 -18.25 1.572 1 94.06 188 LEU A CA 1
ATOM 1494 C C . LEU A 1 188 ? 3.1 -19.062 0.285 1 94.06 188 LEU A C 1
ATOM 1496 O O . LEU A 1 188 ? 3.4 -18.562 -0.798 1 94.06 188 LEU A O 1
ATOM 1500 N N . PHE A 1 189 ? 2.75 -20.281 0.526 1 94.12 189 PHE A N 1
ATOM 1501 C CA . PHE A 1 189 ? 2.531 -21.172 -0.607 1 94.12 189 PHE A CA 1
ATOM 1502 C C . PHE A 1 189 ? 1.063 -21.188 -1.015 1 94.12 189 PHE A C 1
ATOM 1504 O O . PHE A 1 189 ? 0.198 -21.562 -0.227 1 94.12 189 PHE A O 1
ATOM 1511 N N . VAL A 1 190 ? 0.814 -20.766 -2.252 1 95.19 190 VAL A N 1
ATOM 1512 C CA . VAL A 1 190 ? -0.547 -20.656 -2.764 1 95.19 190 VAL A CA 1
ATOM 1513 C C . VAL A 1 190 ? -0.797 -21.75 -3.809 1 95.19 190 VAL A C 1
ATOM 1515 O O . VAL A 1 190 ? -0.111 -21.797 -4.832 1 95.19 190 VAL A O 1
ATOM 1518 N N . ARG A 1 191 ? -1.793 -22.516 -3.652 1 93.75 191 ARG A N 1
ATOM 1519 C CA . ARG A 1 191 ? -1.963 -23.719 -4.445 1 93.75 191 ARG A CA 1
ATOM 1520 C C . ARG A 1 191 ? -2.545 -23.406 -5.82 1 93.75 191 ARG A C 1
ATOM 1522 O O . ARG A 1 191 ? -2.166 -24.016 -6.82 1 93.75 191 ARG A O 1
ATOM 1529 N N . ASN A 1 192 ? -3.463 -22.484 -5.844 1 94.44 192 ASN A N 1
ATOM 1530 C CA . ASN A 1 192 ? -4.254 -22.25 -7.051 1 94.44 192 ASN A CA 1
ATOM 1531 C C . ASN A 1 192 ? -3.863 -20.953 -7.738 1 94.44 192 ASN A C 1
ATOM 1533 O O . ASN A 1 192 ? -4 -19.875 -7.156 1 94.44 192 ASN A O 1
ATOM 1537 N N . PRO A 1 193 ? -3.484 -20.969 -8.977 1 94.88 193 PRO A N 1
ATOM 1538 C CA . PRO A 1 193 ? -3.102 -19.75 -9.688 1 94.88 193 PRO A CA 1
ATOM 1539 C C . PRO A 1 193 ? -4.273 -18.781 -9.883 1 94.88 193 PRO A C 1
ATOM 1541 O O . PRO A 1 193 ? -4.066 -17.594 -10.062 1 94.88 193 PRO A O 1
ATOM 1544 N N . SER A 1 194 ? -5.484 -19.25 -9.836 1 94.19 194 SER A N 1
ATOM 1545 C CA . SER A 1 194 ? -6.652 -18.375 -9.961 1 94.19 194 SER A CA 1
ATOM 1546 C C . SER A 1 194 ? -6.77 -17.438 -8.773 1 94.19 194 SER A C 1
ATOM 1548 O O . SER A 1 194 ? -7.531 -16.469 -8.812 1 94.19 194 SER A O 1
ATOM 1550 N N . ALA A 1 195 ? -5.969 -17.766 -7.734 1 95.94 195 ALA A N 1
ATOM 1551 C CA . ALA A 1 195 ? -6.012 -16.953 -6.516 1 95.94 195 ALA A CA 1
ATOM 1552 C C . ALA A 1 195 ? -5.145 -15.711 -6.652 1 95.94 195 ALA A C 1
ATOM 1554 O O . ALA A 1 195 ? -5.09 -14.883 -5.738 1 95.94 195 ALA A O 1
ATOM 1555 N N . VAL A 1 196 ? -4.551 -15.562 -7.781 1 96.12 196 VAL A N 1
ATOM 1556 C CA . VAL A 1 196 ? -3.504 -14.555 -7.879 1 96.12 196 VAL A CA 1
ATOM 1557 C C . VAL A 1 196 ? -3.857 -13.547 -8.969 1 96.12 196 VAL A C 1
ATOM 1559 O O . VAL A 1 196 ? -4.18 -13.93 -10.094 1 96.12 196 VAL A O 1
ATOM 1562 N N . LEU A 1 197 ? -3.812 -12.258 -8.648 1 94.94 197 LEU A N 1
ATOM 1563 C CA . LEU A 1 197 ? -3.986 -11.164 -9.594 1 94.94 197 LEU A CA 1
ATOM 1564 C C . LEU A 1 197 ? -2.807 -10.195 -9.531 1 94.94 197 LEU A C 1
ATOM 1566 O O . LEU A 1 197 ? -2.701 -9.406 -8.594 1 94.94 197 LEU A O 1
ATOM 1570 N N . PRO A 1 198 ? -1.895 -10.266 -10.547 1 94.69 198 PRO A N 1
ATOM 1571 C CA . PRO A 1 198 ? -0.801 -9.289 -10.562 1 94.69 198 PRO A CA 1
ATOM 1572 C C . PRO A 1 198 ? -1.289 -7.859 -10.781 1 94.69 198 PRO A C 1
ATOM 1574 O O . PRO A 1 198 ? -2.148 -7.621 -11.633 1 94.69 198 PRO A O 1
ATOM 1577 N N . CYS A 1 199 ? -0.721 -6.902 -9.992 1 96 199 CYS A N 1
ATOM 1578 C CA . CYS A 1 199 ? -1.227 -5.535 -10.031 1 96 199 CYS A CA 1
ATOM 1579 C C . CYS A 1 199 ? -0.145 -4.57 -10.5 1 96 199 CYS A C 1
ATOM 1581 O O . CYS A 1 199 ? -0.419 -3.656 -11.281 1 96 199 CYS A O 1
ATOM 1583 N N . PHE A 1 200 ? 1.037 -4.734 -9.953 1 95.5 200 PHE A N 1
ATOM 1584 C CA . PHE A 1 200 ? 2.154 -3.865 -10.305 1 95.5 200 PHE A CA 1
ATOM 1585 C C . PHE A 1 200 ? 3.428 -4.676 -10.508 1 95.5 200 PHE A C 1
ATOM 1587 O O . PHE A 1 200 ? 3.547 -5.793 -9.992 1 95.5 200 PHE A O 1
ATOM 1594 N N . VAL A 1 201 ? 4.332 -4.102 -11.234 1 93.38 201 VAL A N 1
ATOM 1595 C CA . VAL A 1 201 ? 5.68 -4.641 -11.375 1 93.38 201 VAL A CA 1
ATOM 1596 C C . VAL A 1 201 ? 6.703 -3.582 -10.977 1 93.38 201 VAL A C 1
ATOM 1598 O O . VAL A 1 201 ? 6.664 -2.451 -11.469 1 93.38 201 VAL A O 1
ATOM 1601 N N . ILE A 1 202 ? 7.508 -3.922 -10.055 1 94.62 202 ILE A N 1
ATOM 1602 C CA . ILE A 1 202 ? 8.633 -3.078 -9.672 1 94.62 202 ILE A CA 1
ATOM 1603 C C . ILE A 1 202 ? 9.906 -3.578 -10.352 1 94.62 202 ILE A C 1
ATOM 1605 O O . ILE A 1 202 ? 10.32 -4.719 -10.141 1 94.62 202 ILE A O 1
ATOM 1609 N N . ILE A 1 203 ? 10.469 -2.758 -11.148 1 91.69 203 ILE A N 1
ATOM 1610 C CA . ILE A 1 203 ? 11.734 -3.088 -11.789 1 91.69 203 ILE A CA 1
ATOM 1611 C C . ILE A 1 203 ? 12.891 -2.488 -10.984 1 91.69 203 ILE A C 1
ATOM 1613 O O . ILE A 1 203 ? 12.93 -1.276 -10.75 1 91.69 203 ILE A O 1
ATOM 1617 N N . LEU A 1 204 ? 13.781 -3.404 -10.617 1 91 204 LEU A N 1
ATOM 1618 C CA . LEU A 1 204 ? 14.867 -2.986 -9.727 1 91 204 LEU A CA 1
ATOM 1619 C C . LEU A 1 204 ? 16.203 -3.039 -10.453 1 91 204 LEU A C 1
ATOM 1621 O O . LEU A 1 204 ? 16.391 -3.84 -11.375 1 91 204 LEU A O 1
ATOM 1625 N N . ASN A 1 205 ? 17.031 -2.113 -10.008 1 84.31 205 ASN A N 1
ATOM 1626 C CA . ASN A 1 205 ? 18.469 -2.189 -10.266 1 84.31 205 ASN A CA 1
ATOM 1627 C C . ASN A 1 205 ? 19.266 -2.447 -8.984 1 84.31 205 ASN A C 1
ATOM 1629 O O . ASN A 1 205 ? 19.078 -1.753 -7.988 1 84.31 205 ASN A O 1
ATOM 1633 N N . CYS A 1 206 ? 19.969 -3.541 -8.984 1 75.25 206 CYS A N 1
ATOM 1634 C CA . CYS A 1 206 ? 20.828 -3.867 -7.84 1 75.25 206 CYS A CA 1
ATOM 1635 C C . CYS A 1 206 ? 22.297 -3.729 -8.195 1 75.25 206 CYS A C 1
ATOM 1637 O O . CYS A 1 206 ? 22.781 -4.402 -9.102 1 75.25 206 CYS A O 1
ATOM 1639 N N . LYS A 1 207 ? 22.984 -2.801 -7.484 1 72.5 207 LYS A N 1
ATOM 1640 C CA . LYS A 1 207 ? 24.422 -2.617 -7.715 1 72.5 207 LYS A CA 1
ATOM 1641 C C . LYS A 1 207 ? 25.219 -2.93 -6.453 1 72.5 207 LYS A C 1
ATOM 1643 O O . LYS A 1 207 ? 24.766 -2.674 -5.34 1 72.5 207 LYS A O 1
ATOM 1648 N N . MET B 1 1 ? 2.631 34.531 -0.309 1 24.12 1 MET B N 1
ATOM 1649 C CA . MET B 1 1 ? 2.889 33.094 -0.404 1 24.12 1 MET B CA 1
ATOM 1650 C C . MET B 1 1 ? 1.809 32.406 -1.229 1 24.12 1 MET B C 1
ATOM 1652 O O . MET B 1 1 ? 0.629 32.438 -0.874 1 24.12 1 MET B O 1
ATOM 1656 N N . THR B 1 2 ? 1.959 32.469 -2.48 1 28.12 2 THR B N 1
ATOM 1657 C CA . THR B 1 2 ? 1.004 31.875 -3.42 1 28.12 2 THR B CA 1
ATOM 1658 C C . THR B 1 2 ? 0.649 30.453 -3.023 1 28.12 2 THR B C 1
ATOM 1660 O O . THR B 1 2 ? 1.536 29.609 -2.846 1 28.12 2 THR B O 1
ATOM 1663 N N . PHE B 1 3 ? -0.412 30.375 -2.396 1 31.31 3 PHE B N 1
ATOM 1664 C CA . PHE B 1 3 ? -0.997 29.109 -2.012 1 31.31 3 PHE B CA 1
ATOM 1665 C C . PHE B 1 3 ? -0.992 28.125 -3.186 1 31.31 3 PHE B C 1
ATOM 1667 O O . PHE B 1 3 ? -1.607 28.391 -4.219 1 31.31 3 PHE B O 1
ATOM 1674 N N . LEU B 1 4 ? 0.154 27.719 -3.494 1 37.03 4 LEU B N 1
ATOM 1675 C CA . LEU B 1 4 ? 0.234 26.734 -4.566 1 37.03 4 LEU B CA 1
ATOM 1676 C C . LEU B 1 4 ? -0.871 25.688 -4.43 1 37.03 4 LEU B C 1
ATOM 1678 O O . LEU B 1 4 ? -1.068 25.125 -3.352 1 37.03 4 LEU B O 1
ATOM 1682 N N . ASN B 1 5 ? -1.82 26 -5.172 1 43.03 5 ASN B N 1
ATOM 1683 C CA . ASN B 1 5 ? -2.844 24.969 -5.363 1 43.03 5 ASN B CA 1
ATOM 1684 C C . ASN B 1 5 ? -2.234 23.578 -5.426 1 43.03 5 ASN B C 1
ATOM 1686 O O . ASN B 1 5 ? -1.472 23.266 -6.344 1 43.03 5 ASN B O 1
ATOM 1690 N N . LEU B 1 6 ? -1.789 23.078 -4.328 1 46.81 6 LEU B N 1
ATOM 1691 C CA . LEU B 1 6 ? -0.955 21.891 -4.145 1 46.81 6 LEU B CA 1
ATOM 1692 C C . LEU B 1 6 ? -1.52 20.703 -4.918 1 46.81 6 LEU B C 1
ATOM 1694 O O . LEU B 1 6 ? -0.768 19.844 -5.367 1 46.81 6 LEU B O 1
ATOM 1698 N N . VAL B 1 7 ? -2.812 20.453 -4.789 1 49.19 7 VAL B N 1
ATOM 1699 C CA . VAL B 1 7 ? -3.33 19.312 -5.543 1 49.19 7 VAL B CA 1
ATOM 1700 C C . VAL B 1 7 ? -4.07 19.812 -6.785 1 49.19 7 VAL B C 1
ATOM 1702 O O . VAL B 1 7 ? -4.957 20.672 -6.688 1 49.19 7 VAL B O 1
ATOM 1705 N N . ASP B 1 8 ? -3.283 20.203 -7.695 1 50.75 8 ASP B N 1
ATOM 1706 C CA . ASP B 1 8 ? -4.102 20.5 -8.867 1 50.75 8 ASP B CA 1
ATOM 1707 C C . ASP B 1 8 ? -5.359 19.641 -8.898 1 50.75 8 ASP B C 1
ATOM 1709 O O . ASP B 1 8 ? -5.469 18.656 -8.148 1 50.75 8 ASP B O 1
ATOM 1713 N N . GLN B 1 9 ? -6.27 19.969 -10.062 1 52.06 9 GLN B N 1
ATOM 1714 C CA . GLN B 1 9 ? -7.566 19.828 -10.719 1 52.06 9 GLN B CA 1
ATOM 1715 C C . GLN B 1 9 ? -7.914 18.359 -10.93 1 52.06 9 GLN B C 1
ATOM 1717 O O . GLN B 1 9 ? -9.016 18.031 -11.367 1 52.06 9 GLN B O 1
ATOM 1722 N N . GLY B 1 10 ? -6.848 17.281 -10.383 1 69.06 10 GLY B N 1
ATOM 1723 C CA . GLY B 1 10 ? -7.559 16.156 -10.945 1 69.06 10 GLY B CA 1
ATOM 1724 C C . GLY B 1 10 ? -7.703 14.992 -9.969 1 69.06 10 GLY B C 1
ATOM 1725 O O . GLY B 1 10 ? -6.773 14.688 -9.219 1 69.06 10 GLY B O 1
ATOM 1726 N N . LYS B 1 11 ? -8.766 14.906 -9.352 1 83.81 11 LYS B N 1
ATOM 1727 C CA . LYS B 1 11 ? -9.172 13.68 -8.68 1 83.81 11 LYS B CA 1
ATOM 1728 C C . LYS B 1 11 ? -9.867 12.727 -9.641 1 83.81 11 LYS B C 1
ATOM 1730 O O . LYS B 1 11 ? -10.617 13.156 -10.523 1 83.81 11 LYS B O 1
ATOM 1735 N N . THR B 1 12 ? -9.383 11.539 -9.555 1 88.62 12 THR B N 1
ATOM 1736 C CA . THR B 1 12 ? -10 10.508 -10.383 1 88.62 12 THR B CA 1
ATOM 1737 C C . THR B 1 12 ? -10.594 9.406 -9.516 1 88.62 12 THR B C 1
ATOM 1739 O O . THR B 1 12 ? -9.922 8.883 -8.625 1 88.62 12 THR B O 1
ATOM 1742 N N . ILE B 1 13 ? -11.859 9.156 -9.734 1 91.56 13 ILE B N 1
ATOM 1743 C CA . ILE B 1 13 ? -12.477 8.016 -9.07 1 91.56 13 ILE B CA 1
ATOM 1744 C C . ILE B 1 13 ? -11.969 6.715 -9.695 1 91.56 13 ILE B C 1
ATOM 1746 O O . ILE B 1 13 ? -12.07 6.527 -10.914 1 91.56 13 ILE B O 1
ATOM 1750 N N . LEU B 1 14 ? -11.414 5.875 -8.875 1 94.88 14 LEU B N 1
ATOM 1751 C CA . LEU B 1 14 ? -10.906 4.602 -9.383 1 94.88 14 LEU B CA 1
ATOM 1752 C C . LEU B 1 14 ? -12.008 3.549 -9.406 1 94.88 14 LEU B C 1
ATOM 1754 O O . LEU B 1 14 ? -12.695 3.332 -8.406 1 94.88 14 LEU B O 1
ATOM 1758 N N . GLU B 1 15 ? -12.102 2.924 -10.508 1 94.06 15 GLU B N 1
ATOM 1759 C CA . GLU B 1 15 ? -13.148 1.923 -10.688 1 94.06 15 GLU B CA 1
ATOM 1760 C C . GLU B 1 15 ? -12.75 0.595 -10.047 1 94.06 15 GLU B C 1
ATOM 1762 O O . GLU B 1 15 ? -11.57 0.326 -9.836 1 94.06 15 GLU B O 1
ATOM 1767 N N . THR B 1 16 ? -13.812 -0.184 -9.805 1 91.69 16 THR B N 1
ATOM 1768 C CA . THR B 1 16 ? -13.57 -1.532 -9.305 1 91.69 16 THR B CA 1
ATOM 1769 C C . THR B 1 16 ? -12.688 -2.312 -10.273 1 91.69 16 THR B C 1
ATOM 1771 O O . THR B 1 16 ? -12.875 -2.246 -11.492 1 91.69 16 THR B O 1
ATOM 1774 N N . GLY B 1 17 ? -11.664 -2.938 -9.727 1 90.31 17 GLY B N 1
ATOM 1775 C CA . GLY B 1 17 ? -10.773 -3.717 -10.57 1 90.31 17 GLY B CA 1
ATOM 1776 C C . GLY B 1 17 ? -9.484 -2.99 -10.906 1 90.31 17 GLY B C 1
ATOM 1777 O O . GLY B 1 17 ? -8.523 -3.607 -11.359 1 90.31 17 GLY B O 1
ATOM 1778 N N . ASP B 1 18 ? -9.516 -1.667 -10.766 1 94.75 18 ASP B N 1
ATOM 1779 C CA . ASP B 1 18 ? -8.289 -0.908 -10.984 1 94.75 18 ASP B CA 1
ATOM 1780 C C . ASP B 1 18 ? -7.195 -1.354 -10.016 1 94.75 18 ASP B C 1
ATOM 1782 O O . ASP B 1 18 ? -7.441 -1.507 -8.82 1 94.75 18 ASP B O 1
ATOM 1786 N N . SER B 1 19 ? -5.992 -1.562 -10.523 1 95.25 19 SER B N 1
ATOM 1787 C CA . SER B 1 19 ? -4.895 -2.09 -9.719 1 95.25 19 SER B CA 1
ATOM 1788 C C . SER B 1 19 ? -4.555 -1.153 -8.562 1 95.25 19 SER B C 1
ATOM 1790 O O . SER B 1 19 ? -4.23 -1.606 -7.461 1 95.25 19 SER B O 1
ATOM 1792 N N . SER B 1 20 ? -4.617 0.145 -8.852 1 97.19 20 SER B N 1
ATOM 1793 C CA . SER B 1 20 ? -4.359 1.089 -7.77 1 97.19 20 SER B CA 1
ATOM 1794 C C . SER B 1 20 ? -5.418 0.972 -6.672 1 97.19 20 SER B C 1
ATOM 1796 O O . SER B 1 20 ? -5.086 0.965 -5.484 1 97.19 20 SER B O 1
ATOM 1798 N N . ARG B 1 21 ? -6.645 0.902 -7.059 1 97.12 21 ARG B N 1
ATOM 1799 C CA . ARG B 1 21 ? -7.723 0.74 -6.09 1 97.12 21 ARG B CA 1
ATOM 1800 C C . ARG B 1 21 ? -7.551 -0.548 -5.293 1 97.12 21 ARG B C 1
ATOM 1802 O O . ARG B 1 21 ? -7.738 -0.56 -4.074 1 97.12 21 ARG B O 1
ATOM 1809 N N . ASN B 1 22 ? -7.199 -1.594 -5.973 1 94.88 22 ASN B N 1
ATOM 1810 C CA . ASN B 1 22 ? -6.996 -2.881 -5.316 1 94.88 22 ASN B CA 1
ATOM 1811 C C . ASN B 1 22 ? -5.973 -2.779 -4.188 1 94.88 22 ASN B C 1
ATOM 1813 O O . ASN B 1 22 ? -6.215 -3.264 -3.08 1 94.88 22 ASN B O 1
ATOM 1817 N N . VAL B 1 23 ? -4.902 -2.17 -4.453 1 96.44 23 VAL B N 1
ATOM 1818 C CA . VAL B 1 23 ? -3.824 -2.07 -3.477 1 96.44 23 VAL B CA 1
ATOM 1819 C C . VAL B 1 23 ? -4.273 -1.215 -2.295 1 96.44 23 VAL B C 1
ATOM 1821 O O . VAL B 1 23 ? -4.051 -1.577 -1.138 1 96.44 23 VAL B O 1
ATOM 1824 N N . ILE B 1 24 ? -4.93 -0.135 -2.557 1 97.62 24 ILE B N 1
ATOM 1825 C CA . ILE B 1 24 ? -5.363 0.771 -1.499 1 97.62 24 ILE B CA 1
ATOM 1826 C C . ILE B 1 24 ? -6.402 0.078 -0.618 1 97.62 24 ILE B C 1
ATOM 1828 O O . ILE B 1 24 ? -6.383 0.224 0.606 1 97.62 24 ILE B O 1
ATOM 1832 N N . GLU B 1 25 ? -7.316 -0.658 -1.257 1 96.5 25 GLU B N 1
ATOM 1833 C CA . GLU B 1 25 ? -8.312 -1.39 -0.48 1 96.5 25 GLU B CA 1
ATOM 1834 C C . GLU B 1 25 ? -7.656 -2.447 0.403 1 96.5 25 GLU B C 1
ATOM 1836 O O . GLU B 1 25 ? -8.07 -2.65 1.547 1 96.5 25 GLU B O 1
ATOM 1841 N N . LEU B 1 26 ? -6.664 -3.068 -0.095 1 94.56 26 LEU B N 1
ATOM 1842 C CA . LEU B 1 26 ? -5.965 -4.078 0.692 1 94.56 26 LEU B CA 1
ATOM 1843 C C . LEU B 1 26 ? -5.219 -3.438 1.857 1 94.56 26 LEU B C 1
ATOM 1845 O O . LEU B 1 26 ? -5.176 -3.994 2.957 1 94.56 26 LEU B O 1
ATOM 1849 N N . ILE B 1 27 ? -4.574 -2.348 1.599 1 95.31 27 ILE B N 1
ATOM 1850 C CA . ILE B 1 27 ? -3.904 -1.631 2.678 1 95.31 27 ILE B CA 1
ATOM 1851 C C . ILE B 1 27 ? -4.918 -1.257 3.758 1 95.31 27 ILE B C 1
ATOM 1853 O O . ILE B 1 27 ? -4.66 -1.442 4.949 1 95.31 27 ILE B O 1
ATOM 1857 N N . PHE B 1 28 ? -6.09 -0.729 3.33 1 95.62 28 PHE B N 1
ATOM 1858 C CA . PHE B 1 28 ? -7.145 -0.374 4.27 1 95.62 28 PHE B CA 1
ATOM 1859 C C . PHE B 1 28 ? -7.562 -1.582 5.102 1 95.62 28 PHE B C 1
ATOM 1861 O O . PHE B 1 28 ? -7.625 -1.505 6.328 1 95.62 28 PHE B O 1
ATOM 1868 N N . ARG B 1 29 ? -7.758 -2.637 4.516 1 91.31 29 ARG B N 1
ATOM 1869 C CA . ARG B 1 29 ? -8.203 -3.838 5.211 1 91.31 29 ARG B CA 1
ATOM 1870 C C . ARG B 1 29 ? -7.129 -4.363 6.152 1 91.31 29 ARG B C 1
ATOM 1872 O O . ARG B 1 29 ? -7.43 -4.836 7.25 1 91.31 29 ARG B O 1
ATOM 1879 N N . ALA B 1 30 ? -5.879 -4.297 5.707 1 90.75 30 ALA B N 1
ATOM 1880 C CA . ALA B 1 30 ? -4.777 -4.797 6.52 1 90.75 30 ALA B CA 1
ATOM 1881 C C . ALA B 1 30 ? -4.609 -3.969 7.789 1 90.75 30 ALA B C 1
ATOM 1883 O O . ALA B 1 30 ? -4.039 -4.441 8.781 1 90.75 30 ALA B O 1
ATOM 1884 N N . THR B 1 31 ? -5.117 -2.742 7.75 1 92.94 31 THR B N 1
ATOM 1885 C CA . THR B 1 31 ? -4.941 -1.877 8.914 1 92.94 31 THR B CA 1
ATOM 1886 C C . THR B 1 31 ? -6.262 -1.706 9.656 1 92.94 31 THR B C 1
ATOM 1888 O O . THR B 1 31 ? -6.371 -0.864 10.555 1 92.94 31 THR B O 1
ATOM 1891 N N . THR B 1 32 ? -7.297 -2.355 9.219 1 90.81 32 THR B N 1
ATOM 1892 C CA . THR B 1 32 ? -8.594 -2.35 9.898 1 90.81 32 THR B CA 1
ATOM 1893 C C . THR B 1 32 ? -8.969 -3.756 10.352 1 90.81 32 THR B C 1
ATOM 1895 O O . THR B 1 32 ? -9.898 -4.363 9.812 1 90.81 32 THR B O 1
ATOM 1898 N N . THR B 1 33 ? -8.32 -4.309 11.367 1 80.31 33 THR B N 1
ATOM 1899 C CA . THR B 1 33 ? -8.523 -5.695 11.773 1 80.31 33 THR B CA 1
ATOM 1900 C C . THR B 1 33 ? -9.617 -5.797 12.836 1 80.31 33 THR B C 1
ATOM 1902 O O . THR B 1 33 ? -10.305 -6.816 12.93 1 80.31 33 THR B O 1
ATOM 1905 N N . ASP B 1 34 ? -9.852 -4.828 13.523 1 80.38 34 ASP B N 1
ATOM 1906 C CA . ASP B 1 34 ? -10.805 -4.891 14.625 1 80.38 34 ASP B CA 1
ATOM 1907 C C . ASP B 1 34 ? -11.727 -3.668 14.617 1 80.38 34 ASP B C 1
ATOM 1909 O O . ASP B 1 34 ? -11.453 -2.682 15.305 1 80.38 34 ASP B O 1
ATOM 1913 N N . ILE B 1 35 ? -12.664 -3.836 13.695 1 75.06 35 ILE B N 1
ATOM 1914 C CA . ILE B 1 35 ? -13.688 -2.795 13.719 1 75.06 35 ILE B CA 1
ATOM 1915 C C . ILE B 1 35 ? -14.875 -3.26 14.555 1 75.06 35 ILE B C 1
ATOM 1917 O O . ILE B 1 35 ? -15.484 -4.297 14.266 1 75.06 35 ILE B O 1
ATOM 1921 N N . THR B 1 36 ? -15.195 -2.676 15.609 1 70.06 36 THR B N 1
ATOM 1922 C CA . THR B 1 36 ? -16.172 -3.156 16.578 1 70.06 36 THR B CA 1
ATOM 1923 C C . THR B 1 36 ? -17.453 -2.334 16.516 1 70.06 36 THR B C 1
ATOM 1925 O O . THR B 1 36 ? -18.5 -2.77 16.984 1 70.06 36 THR B O 1
ATOM 1928 N N . ARG B 1 37 ? -17.453 -1.287 15.938 1 67.06 37 ARG B N 1
ATOM 1929 C CA . ARG B 1 37 ? -18.562 -0.38 16.203 1 67.06 37 ARG B CA 1
ATOM 1930 C C . ARG B 1 37 ? -19.406 -0.156 14.953 1 67.06 37 ARG B C 1
ATOM 1932 O O . ARG B 1 37 ? -20.469 0.456 15.016 1 67.06 37 ARG B O 1
ATOM 1939 N N . CYS B 1 38 ? -18.906 -0.564 13.828 1 70 38 CYS B N 1
ATOM 1940 C CA . CYS B 1 38 ? -19.703 -0.397 12.617 1 70 38 CYS B CA 1
ATOM 1941 C C . CYS B 1 38 ? -19.219 -1.342 11.516 1 70 38 CYS B C 1
ATOM 1943 O O . CYS B 1 38 ? -18.125 -1.898 11.609 1 70 38 CYS B O 1
ATOM 1945 N N . SER B 1 39 ? -20.172 -1.596 10.641 1 82.75 39 SER B N 1
ATOM 1946 C CA . SER B 1 39 ? -19.781 -2.26 9.398 1 82.75 39 SER B CA 1
ATOM 1947 C C . SER B 1 39 ? -19.312 -1.252 8.359 1 82.75 39 SER B C 1
ATOM 1949 O O . SER B 1 39 ? -20.094 -0.411 7.902 1 82.75 39 SER B O 1
ATOM 1951 N N . VAL B 1 40 ? -18.094 -1.311 8.109 1 86.81 40 VAL B N 1
ATOM 1952 C CA . VAL B 1 40 ? -17.5 -0.307 7.238 1 86.81 40 VAL B CA 1
ATOM 1953 C C . VAL B 1 40 ? -17.375 -0.864 5.82 1 86.81 40 VAL B C 1
ATOM 1955 O O . VAL B 1 40 ? -16.938 -2.006 5.633 1 86.81 40 VAL B O 1
ATOM 1958 N N . LYS B 1 41 ? -17.859 -0.043 4.887 1 89.06 41 LYS B N 1
ATOM 1959 C CA . LYS B 1 41 ? -17.703 -0.381 3.475 1 89.06 41 LYS B CA 1
ATOM 1960 C C . LYS B 1 41 ? -17.031 0.752 2.705 1 89.06 41 LYS B C 1
ATOM 1962 O O . LYS B 1 41 ? -17.344 1.926 2.926 1 89.06 41 LYS B O 1
ATOM 1967 N N . ILE B 1 42 ? -16.094 0.369 1.836 1 92.81 42 ILE B N 1
ATOM 1968 C CA . ILE B 1 42 ? -15.477 1.356 0.959 1 92.81 42 ILE B CA 1
ATOM 1969 C C . ILE B 1 42 ? -16.422 1.699 -0.185 1 92.81 42 ILE B C 1
ATOM 1971 O O . ILE B 1 42 ? -16.797 0.828 -0.976 1 92.81 42 ILE B O 1
ATOM 1975 N N . LYS B 1 43 ? -16.781 2.93 -0.28 1 91.06 43 LYS B N 1
ATOM 1976 C CA . LYS B 1 43 ? -17.672 3.379 -1.354 1 91.06 43 LYS B CA 1
ATOM 1977 C C . LYS B 1 43 ? -16.859 3.811 -2.578 1 91.06 43 LYS B C 1
ATOM 1979 O O . LYS B 1 43 ? -17.156 3.377 -3.697 1 91.06 43 LYS B O 1
ATOM 1984 N N . HIS B 1 44 ? -15.914 4.668 -2.375 1 92.19 44 HIS B N 1
ATOM 1985 C CA . HIS B 1 44 ? -15.07 5.164 -3.457 1 92.19 44 HIS B CA 1
ATOM 1986 C C . HIS B 1 44 ? -13.617 5.281 -3.014 1 92.19 44 HIS B C 1
ATOM 1988 O O . HIS B 1 44 ? -13.336 5.465 -1.825 1 92.19 44 HIS B O 1
ATOM 1994 N N . VAL B 1 45 ? -12.75 5.082 -3.93 1 95 45 VAL B N 1
ATOM 1995 C CA . VAL B 1 45 ? -11.344 5.441 -3.791 1 95 45 VAL B CA 1
ATOM 1996 C C . VAL B 1 45 ? -10.961 6.457 -4.863 1 95 45 VAL B C 1
ATOM 1998 O O . VAL B 1 45 ? -11.148 6.211 -6.059 1 95 45 VAL B O 1
ATOM 2001 N N . LEU B 1 46 ? -10.516 7.57 -4.422 1 92.5 46 LEU B N 1
ATOM 2002 C CA . LEU B 1 46 ? -10.086 8.625 -5.34 1 92.5 46 LEU B CA 1
ATOM 2003 C C . LEU B 1 46 ? -8.562 8.719 -5.383 1 92.5 46 LEU B C 1
ATOM 2005 O O . LEU B 1 46 ? -7.902 8.648 -4.344 1 92.5 46 LEU B O 1
ATOM 2009 N N . LYS B 1 47 ? -8.039 8.82 -6.566 1 94.12 47 LYS B N 1
ATOM 2010 C CA . LYS B 1 47 ? -6.617 9.109 -6.758 1 94.12 47 LYS B CA 1
ATOM 2011 C C . LYS B 1 47 ? -6.383 10.594 -6.996 1 94.12 47 LYS B C 1
ATOM 2013 O O . LYS B 1 47 ? -7.051 11.211 -7.836 1 94.12 47 LYS B O 1
ATOM 2018 N N . LEU B 1 48 ? -5.43 11.109 -6.262 1 91.81 48 LEU B N 1
ATOM 2019 C CA . LEU B 1 48 ? -5.133 12.531 -6.391 1 91.81 48 LEU B CA 1
ATOM 2020 C C . LEU B 1 48 ? -3.941 12.75 -7.32 1 91.81 48 LEU B C 1
ATOM 2022 O O . LEU B 1 48 ? -2.975 11.992 -7.289 1 91.81 48 LEU B O 1
ATOM 2026 N N . SER B 1 49 ? -4.055 13.773 -8.109 1 90.5 49 SER B N 1
ATOM 2027 C CA . SER B 1 49 ? -2.959 14.227 -8.961 1 90.5 49 SER B CA 1
ATOM 2028 C C . SER B 1 49 ? -2.443 15.594 -8.523 1 90.5 49 SER B C 1
ATOM 2030 O O . SER B 1 49 ? -3.227 16.469 -8.148 1 90.5 49 SER B O 1
ATOM 2032 N N . HIS B 1 50 ? -1.123 15.727 -8.555 1 89.88 50 HIS B N 1
ATOM 2033 C CA . HIS B 1 50 ? -0.5 16.969 -8.109 1 89.88 50 HIS B CA 1
ATOM 2034 C C . HIS B 1 50 ? 0.217 17.672 -9.258 1 89.88 50 HIS B C 1
ATOM 2036 O O . HIS B 1 50 ? 0.698 17.016 -10.188 1 89.88 50 HIS B O 1
ATOM 2042 N N . LEU B 1 51 ? 0.177 18.953 -9.094 1 87.88 51 LEU B N 1
ATOM 2043 C CA . LEU B 1 51 ? 0.998 19.734 -10.016 1 87.88 51 LEU B CA 1
ATOM 2044 C C . LEU B 1 51 ? 2.479 19.422 -9.82 1 87.88 51 LEU B C 1
ATOM 2046 O O . LEU B 1 51 ? 2.893 19.016 -8.734 1 87.88 51 LEU B O 1
ATOM 2050 N N . ARG B 1 52 ? 3.172 19.672 -10.93 1 89.12 52 ARG B N 1
ATOM 2051 C CA . ARG B 1 52 ? 4.609 19.422 -10.891 1 89.12 52 ARG B CA 1
ATOM 2052 C C . ARG B 1 52 ? 5.281 20.234 -9.797 1 89.12 52 ARG B C 1
ATOM 2054 O O . ARG B 1 52 ? 6.18 19.75 -9.109 1 89.12 52 ARG B O 1
ATOM 2061 N N . GLU B 1 53 ? 4.812 21.453 -9.633 1 90.38 53 GLU B N 1
ATOM 2062 C CA . GLU B 1 53 ? 5.406 22.359 -8.648 1 90.38 53 GLU B CA 1
ATOM 2063 C C . GLU B 1 53 ? 5.207 21.828 -7.227 1 90.38 53 GLU B C 1
ATOM 2065 O O . GLU B 1 53 ? 6.094 21.953 -6.379 1 90.38 53 GLU B O 1
ATOM 2070 N N . THR B 1 54 ? 4.055 21.297 -6.992 1 90.38 54 THR B N 1
ATOM 2071 C CA . THR B 1 54 ? 3.77 20.75 -5.676 1 90.38 54 THR B CA 1
ATOM 2072 C C . THR B 1 54 ? 4.668 19.547 -5.387 1 90.38 54 THR B C 1
ATOM 2074 O O . THR B 1 54 ? 5.211 19.422 -4.289 1 90.38 54 THR B O 1
ATOM 2077 N N . LEU B 1 55 ? 4.812 18.719 -6.383 1 93.62 55 LEU B N 1
ATOM 2078 C CA . LEU B 1 55 ? 5.656 17.547 -6.242 1 93.62 55 LEU B CA 1
ATOM 2079 C C . LEU B 1 55 ? 7.109 17.938 -5.996 1 93.62 55 LEU B C 1
ATOM 2081 O O . LEU B 1 55 ? 7.781 17.359 -5.141 1 93.62 55 LEU B O 1
ATOM 2085 N N . GLU B 1 56 ? 7.527 18.922 -6.719 1 94.38 56 GLU B N 1
ATOM 2086 C CA . GLU B 1 56 ? 8.898 19.391 -6.566 1 94.38 56 GLU B CA 1
ATOM 2087 C C . GLU B 1 56 ? 9.125 19.984 -5.176 1 94.38 56 GLU B C 1
ATOM 2089 O O . GLU B 1 56 ? 10.164 19.75 -4.559 1 94.38 56 GLU B O 1
ATOM 2094 N N . SER B 1 57 ? 8.164 20.734 -4.734 1 93.75 57 SER B N 1
ATOM 2095 C CA . SER B 1 57 ? 8.266 21.312 -3.396 1 93.75 57 SER B CA 1
ATOM 2096 C C . SER B 1 57 ? 8.344 20.219 -2.332 1 93.75 57 SER B C 1
ATOM 2098 O O . SER B 1 57 ? 9.133 20.328 -1.387 1 93.75 57 SER B O 1
ATOM 2100 N N . PHE B 1 58 ? 7.602 19.234 -2.488 1 94.56 58 PHE B N 1
ATOM 2101 C CA . PHE B 1 58 ? 7.609 18.125 -1.553 1 94.56 58 PHE B CA 1
ATOM 2102 C C . PHE B 1 58 ? 8.961 17.422 -1.562 1 94.56 58 PHE B C 1
ATOM 2104 O O . PHE B 1 58 ? 9.523 17.125 -0.502 1 94.56 58 PHE B O 1
ATOM 2111 N N . GLU B 1 59 ? 9.508 17.141 -2.738 1 94.94 59 GLU B N 1
ATOM 2112 C CA . GLU B 1 59 ? 10.789 16.453 -2.861 1 94.94 59 GLU B CA 1
ATOM 2113 C C . GLU B 1 59 ? 11.938 17.312 -2.332 1 94.94 59 GLU B C 1
ATOM 2115 O O . GLU B 1 59 ? 12.883 16.797 -1.733 1 94.94 59 GLU B O 1
ATOM 2120 N N . ASN B 1 60 ? 11.828 18.625 -2.598 1 95.38 60 ASN B N 1
ATOM 2121 C CA . ASN B 1 60 ? 12.828 19.516 -2.037 1 95.38 60 ASN B CA 1
ATOM 2122 C C . ASN B 1 60 ? 12.805 19.5 -0.511 1 95.38 60 ASN B C 1
ATOM 2124 O O . ASN B 1 60 ? 13.859 19.547 0.131 1 95.38 60 ASN B O 1
ATOM 2128 N N . PHE B 1 61 ? 11.641 19.5 0.03 1 95.06 61 PHE B N 1
ATOM 2129 C CA . PHE B 1 61 ? 11.523 19.422 1.481 1 95.06 61 PHE B CA 1
ATOM 2130 C C . PHE B 1 61 ? 12.156 18.141 2.004 1 95.06 61 PHE B C 1
ATOM 2132 O O . PHE B 1 61 ? 12.836 18.141 3.033 1 95.06 61 PHE B O 1
ATOM 2139 N N . ARG B 1 62 ? 11.922 17.031 1.373 1 94.62 62 ARG B N 1
ATOM 2140 C CA . ARG B 1 62 ? 12.516 15.75 1.746 1 94.62 62 ARG B CA 1
ATOM 2141 C C . ARG B 1 62 ? 14.031 15.836 1.784 1 94.62 62 ARG B C 1
ATOM 2143 O O . ARG B 1 62 ? 14.664 15.352 2.723 1 94.62 62 ARG B O 1
ATOM 2150 N N . GLU B 1 63 ? 14.562 16.469 0.799 1 93.31 63 GLU B N 1
ATOM 2151 C CA . GLU B 1 63 ? 16.016 16.625 0.733 1 93.31 63 GLU B CA 1
ATOM 2152 C C . GLU B 1 63 ? 16.516 17.5 1.871 1 93.31 63 GLU B C 1
ATOM 2154 O O . GLU B 1 63 ? 17.594 17.234 2.436 1 93.31 63 GLU B O 1
ATOM 2159 N N . ASP B 1 64 ? 15.789 18.5 2.141 1 93.44 64 ASP B N 1
ATOM 2160 C CA . ASP B 1 64 ? 16.156 19.375 3.24 1 93.44 64 ASP B CA 1
ATOM 2161 C C . ASP B 1 64 ? 16.203 18.625 4.566 1 93.44 64 ASP B C 1
ATOM 2163 O O . ASP B 1 64 ? 17.125 18.797 5.359 1 93.44 64 ASP B O 1
ATOM 2167 N N . VAL B 1 65 ? 15.203 17.828 4.816 1 92.69 65 VAL B N 1
ATOM 2168 C CA . VAL B 1 65 ? 15.125 17.047 6.043 1 92.69 65 VAL B CA 1
ATOM 2169 C C . VAL B 1 65 ? 16.297 16.078 6.105 1 92.69 65 VAL B C 1
ATOM 2171 O O . VAL B 1 65 ? 16.906 15.898 7.16 1 92.69 65 VAL B O 1
ATOM 2174 N N . LYS B 1 66 ? 16.609 15.438 5.023 1 88.5 66 LYS B N 1
ATOM 2175 C CA . LYS B 1 66 ? 17.734 14.508 4.941 1 88.5 66 LYS B CA 1
ATOM 2176 C C . LYS B 1 66 ? 19.047 15.203 5.262 1 88.5 66 LYS B C 1
ATOM 2178 O O . LYS B 1 66 ? 19.859 14.688 6.039 1 88.5 66 LYS B O 1
ATOM 2183 N N . ASN B 1 67 ? 19.234 16.344 4.699 1 88.12 67 ASN B N 1
ATOM 2184 C CA . ASN B 1 67 ? 20.469 17.094 4.91 1 88.12 67 ASN B CA 1
ATOM 2185 C C . ASN B 1 67 ? 20.625 17.531 6.363 1 88.12 67 ASN B C 1
ATOM 2187 O O . ASN B 1 67 ? 21.734 17.531 6.902 1 88.12 67 ASN B O 1
ATOM 2191 N N . ARG B 1 68 ? 19.609 17.844 6.953 1 85.69 68 ARG B N 1
ATOM 2192 C CA . ARG B 1 68 ? 19.641 18.25 8.359 1 85.69 68 ARG B CA 1
ATOM 2193 C C . ARG B 1 68 ? 20 17.062 9.25 1 85.69 68 ARG B C 1
ATOM 2195 O O . ARG B 1 68 ? 20.688 17.219 10.258 1 85.69 68 ARG B O 1
ATOM 2202 N N . SER B 1 69 ? 19.453 15.891 8.93 1 79.94 69 SER B N 1
ATOM 2203 C CA . SER B 1 69 ? 19.734 14.695 9.711 1 79.94 69 SER B CA 1
ATOM 2204 C C . SER B 1 69 ? 21.219 14.328 9.633 1 79.94 69 SER B C 1
ATOM 2206 O O . SER B 1 69 ? 21.797 13.828 10.602 1 79.94 69 SER B O 1
ATOM 2208 N N . TYR B 1 70 ? 21.734 14.531 8.531 1 76 70 TYR B N 1
ATOM 2209 C CA . TYR B 1 70 ? 23.156 14.242 8.352 1 76 70 TYR B CA 1
ATOM 2210 C C . TYR B 1 70 ? 24.016 15.164 9.211 1 76 70 TYR B C 1
ATOM 2212 O O . TYR B 1 70 ? 25.016 14.727 9.789 1 76 70 TYR B O 1
ATOM 2220 N N . VAL B 1 71 ? 23.656 16.312 9.289 1 72.31 71 VAL B N 1
ATOM 2221 C CA . VAL B 1 71 ? 24.406 17.266 10.078 1 72.31 71 VAL B CA 1
ATOM 2222 C C . VAL B 1 71 ? 24.344 16.891 11.555 1 72.31 71 VAL B C 1
ATOM 2224 O O . VAL B 1 71 ? 25.359 16.969 12.266 1 72.31 71 VAL B O 1
ATOM 2227 N N . HIS B 1 72 ? 23.203 16.312 11.961 1 65.81 72 HIS B N 1
ATOM 2228 C CA . HIS B 1 72 ? 23.047 15.938 13.359 1 65.81 72 HIS B CA 1
ATOM 2229 C C . HIS B 1 72 ? 23.703 14.594 13.648 1 65.81 72 HIS B C 1
ATOM 2231 O O . HIS B 1 72 ? 24.125 14.336 14.773 1 65.81 72 HIS B O 1
ATOM 2237 N N . TYR B 1 73 ? 23.547 13.688 12.68 1 59.91 73 TYR B N 1
ATOM 2238 C CA . TYR B 1 73 ? 24.203 12.398 12.82 1 59.91 73 TYR B CA 1
ATOM 2239 C C . TYR B 1 73 ? 25.688 12.57 13.156 1 59.91 73 TYR B C 1
ATOM 2241 O O . TYR B 1 73 ? 26.219 11.883 14.031 1 59.91 73 TYR B O 1
ATOM 2249 N N . ASN B 1 74 ? 26.328 13.352 12.383 1 55.97 74 ASN B N 1
ATOM 2250 C CA . ASN B 1 74 ? 27.734 13.609 12.695 1 55.97 74 ASN B CA 1
ATOM 2251 C C . ASN B 1 74 ? 27.906 14.078 14.133 1 55.97 74 ASN B C 1
ATOM 2253 O O . ASN B 1 74 ? 28.938 13.828 14.758 1 55.97 74 ASN B O 1
ATOM 2257 N N . LYS B 1 75 ? 26.844 14.508 14.641 1 54.16 75 LYS B N 1
ATOM 2258 C CA . LYS B 1 75 ? 26.938 14.906 16.047 1 54.16 75 LYS B CA 1
ATOM 2259 C C . LYS B 1 75 ? 26.453 13.789 16.969 1 54.16 75 LYS B C 1
ATOM 2261 O O . LYS B 1 75 ? 26.938 13.664 18.094 1 54.16 75 LYS B O 1
ATOM 2266 N N . HIS B 1 76 ? 25.406 12.961 16.375 1 53.53 76 HIS B N 1
ATOM 2267 C CA . HIS B 1 76 ? 24.891 11.805 17.094 1 53.53 76 HIS B CA 1
ATOM 2268 C C . HIS B 1 76 ? 24.609 10.648 16.141 1 53.53 76 HIS B C 1
ATOM 2270 O O . HIS B 1 76 ? 23.5 10.523 15.625 1 53.53 76 HIS B O 1
ATOM 2276 N N . PRO B 1 77 ? 25.578 9.742 15.836 1 46.56 77 PRO B N 1
ATOM 2277 C CA . PRO B 1 77 ? 25.547 8.711 14.797 1 46.56 77 PRO B CA 1
ATOM 2278 C C . PRO B 1 77 ? 24.312 7.824 14.883 1 46.56 77 PRO B C 1
ATOM 2280 O O . PRO B 1 77 ? 23.891 7.242 13.883 1 46.56 77 PRO B O 1
ATOM 2283 N N . ARG B 1 78 ? 23.828 7.691 15.914 1 44.81 78 ARG B N 1
ATOM 2284 C CA . ARG B 1 78 ? 22.766 6.695 16.078 1 44.81 78 ARG B CA 1
ATOM 2285 C C . ARG B 1 78 ? 21.484 7.145 15.391 1 44.81 78 ARG B C 1
ATOM 2287 O O . ARG B 1 78 ? 20.547 6.355 15.234 1 44.81 78 ARG B O 1
ATOM 2294 N N . ASN B 1 79 ? 21.484 8.398 15.086 1 44.09 79 ASN B N 1
ATOM 2295 C CA . ASN B 1 79 ? 20.219 8.969 14.625 1 44.09 79 ASN B CA 1
ATOM 2296 C C . ASN B 1 79 ? 20.125 8.961 13.102 1 44.09 79 ASN B C 1
ATOM 2298 O O . ASN B 1 79 ? 19.75 9.969 12.492 1 44.09 79 ASN B O 1
ATOM 2302 N N . MET B 1 80 ? 20.766 8.117 12.383 1 43.06 80 MET B N 1
ATOM 2303 C CA . MET B 1 80 ? 20.75 8.211 10.922 1 43.06 80 MET B CA 1
ATOM 2304 C C . MET B 1 80 ? 19.344 7.973 10.391 1 43.06 80 MET B C 1
ATOM 2306 O O . MET B 1 80 ? 18.781 6.879 10.547 1 43.06 80 MET B O 1
ATOM 2310 N N . VAL B 1 81 ? 18.453 8.969 10.531 1 48.34 81 VAL B N 1
ATOM 2311 C CA . VAL B 1 81 ? 17.141 8.805 9.914 1 48.34 81 VAL B CA 1
ATOM 2312 C C . VAL B 1 81 ? 17.188 9.227 8.453 1 48.34 81 VAL B C 1
ATOM 2314 O O . VAL B 1 81 ? 17.547 10.367 8.141 1 48.34 81 VAL B O 1
ATOM 2317 N N . ASP B 1 82 ? 17.672 8.586 7.438 1 49.66 82 ASP B N 1
ATOM 2318 C CA . ASP B 1 82 ? 17.547 8.875 6.012 1 49.66 82 ASP B CA 1
ATOM 2319 C C . ASP B 1 82 ? 16.125 9.328 5.672 1 49.66 82 ASP B C 1
ATOM 2321 O O . ASP B 1 82 ? 15.281 8.508 5.32 1 49.66 82 ASP B O 1
ATOM 2325 N N . GLY B 1 83 ? 15.867 10.586 5.914 1 58.94 83 GLY B N 1
ATOM 2326 C CA . GLY B 1 83 ? 14.555 11.117 5.57 1 58.94 83 GLY B CA 1
ATOM 2327 C C . GLY B 1 83 ? 13.453 10.078 5.613 1 58.94 83 GLY B C 1
ATOM 2328 O O . GLY B 1 83 ? 12.898 9.719 4.578 1 58.94 83 GLY B O 1
ATOM 2329 N N . ASN B 1 84 ? 13.062 9.672 6.672 1 83.25 84 ASN B N 1
ATOM 2330 C CA . ASN B 1 84 ? 12.102 8.602 6.895 1 83.25 84 ASN B CA 1
ATOM 2331 C C . ASN B 1 84 ? 10.727 8.953 6.344 1 83.25 84 ASN B C 1
ATOM 2333 O O . ASN B 1 84 ? 10.203 10.039 6.605 1 83.25 84 ASN B O 1
ATOM 2337 N N . GLU B 1 85 ? 10.359 8.289 5.273 1 91.62 85 GLU B N 1
ATOM 2338 C CA . GLU B 1 85 ? 9.031 8.453 4.707 1 91.62 85 GLU B CA 1
ATOM 2339 C C . GLU B 1 85 ? 8.117 7.289 5.094 1 91.62 85 GLU B C 1
ATOM 2341 O O . GLU B 1 85 ? 8.555 6.137 5.141 1 91.62 85 GLU B O 1
ATOM 2346 N N . GLN B 1 86 ? 6.887 7.664 5.34 1 94.94 86 GLN B N 1
ATOM 2347 C CA . GLN B 1 86 ? 5.891 6.66 5.695 1 94.94 86 GLN B CA 1
ATOM 2348 C C . GLN B 1 86 ? 4.555 6.945 5.012 1 94.94 86 GLN B C 1
A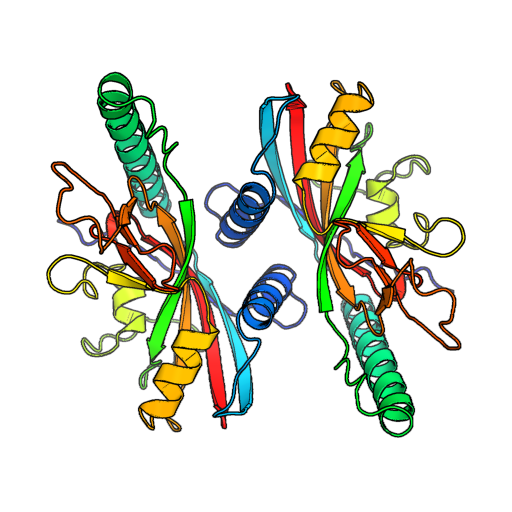TOM 2350 O O . GLN B 1 86 ? 4.277 8.086 4.633 1 94.94 86 GLN B O 1
ATOM 2355 N N . LEU B 1 87 ? 3.842 5.883 4.789 1 96.56 87 LEU B N 1
ATOM 2356 C CA . LEU B 1 87 ? 2.428 6.012 4.453 1 96.56 87 LEU B CA 1
ATOM 2357 C C . LEU B 1 87 ? 1.581 6.168 5.711 1 96.56 87 LEU B C 1
ATOM 2359 O O . LEU B 1 87 ? 1.601 5.301 6.59 1 96.56 87 LEU B O 1
ATOM 2363 N N . LEU B 1 88 ? 0.908 7.273 5.84 1 97.12 88 LEU B N 1
ATOM 2364 C CA . LEU B 1 88 ? 0.082 7.531 7.016 1 97.12 88 LEU B CA 1
ATOM 2365 C C . LEU B 1 88 ? -1.336 7.918 6.609 1 97.12 88 LEU B C 1
ATOM 2367 O O . LEU B 1 88 ? -1.592 8.219 5.441 1 97.12 88 LEU B O 1
ATOM 2371 N N . PHE B 1 89 ? -2.213 7.895 7.605 1 97.75 89 PHE B N 1
ATOM 2372 C CA . PHE B 1 89 ? -3.631 8.094 7.336 1 97.75 89 PHE B CA 1
ATOM 2373 C C . PHE B 1 89 ? -4.168 9.297 8.109 1 97.75 89 PHE B C 1
ATOM 2375 O O . PHE B 1 89 ? -3.797 9.508 9.266 1 97.75 89 PHE B O 1
ATOM 2382 N N . TYR B 1 90 ? -5.004 10.047 7.48 1 96.06 90 TYR B N 1
ATOM 2383 C CA . TYR B 1 90 ? -5.691 11.188 8.078 1 96.06 90 TYR B CA 1
ATOM 2384 C C . TYR B 1 90 ? -7.203 11.047 7.945 1 96.06 90 TYR B C 1
ATOM 2386 O O . TYR B 1 90 ? -7.723 10.891 6.84 1 96.06 90 TYR B O 1
ATOM 2394 N N . GLY B 1 91 ? -7.852 11.062 9.07 1 93.62 91 GLY B N 1
ATOM 2395 C CA . GLY B 1 91 ? -9.305 10.969 9.055 1 93.62 91 GLY B CA 1
ATOM 2396 C C . GLY B 1 91 ? -9.984 12.328 9 1 93.62 91 GLY B C 1
ATOM 2397 O O . GLY B 1 91 ? -9.547 13.273 9.648 1 93.62 91 GLY B O 1
ATOM 2398 N N . THR B 1 92 ? -10.953 12.359 8.148 1 88.69 92 THR B N 1
ATOM 2399 C CA . THR B 1 92 ? -11.766 13.562 8.07 1 88.69 92 THR B CA 1
ATOM 2400 C C . THR B 1 92 ? -13.18 13.227 7.613 1 88.69 92 THR B C 1
ATOM 2402 O O . THR B 1 92 ? -13.578 12.062 7.609 1 88.69 92 THR B O 1
ATOM 2405 N N . LYS B 1 93 ? -14 14.211 7.363 1 77.88 93 LYS B N 1
ATOM 2406 C CA . LYS B 1 93 ? -15.391 14 6.957 1 77.88 93 LYS B CA 1
ATOM 2407 C C . LYS B 1 93 ? -15.672 14.664 5.613 1 77.88 93 LYS B C 1
ATOM 2409 O O . LYS B 1 93 ? -14.977 15.602 5.219 1 77.88 93 LYS B O 1
ATOM 2414 N N . THR B 1 94 ? -16.406 13.867 4.832 1 66.31 94 THR B N 1
ATOM 2415 C CA . THR B 1 94 ? -16.844 14.477 3.582 1 66.31 94 THR B CA 1
ATOM 2416 C C . THR B 1 94 ? -18.125 15.273 3.789 1 66.31 94 THR B C 1
ATOM 2418 O O . THR B 1 94 ? -19.031 14.836 4.496 1 66.31 94 THR B O 1
ATOM 2421 N N . THR B 1 95 ? -17.906 16.469 4.035 1 61.03 95 THR B N 1
ATOM 2422 C CA . THR B 1 95 ? -19.109 17.281 4.168 1 61.03 95 THR B CA 1
ATOM 2423 C C . THR B 1 95 ? -19.938 17.234 2.887 1 61.03 95 THR B C 1
ATOM 2425 O O . THR B 1 95 ? -19.547 16.562 1.921 1 61.03 95 THR B O 1
ATOM 2428 N N . ARG B 1 96 ? -20.906 18.109 2.791 1 59.03 96 ARG B N 1
ATOM 2429 C CA . ARG B 1 96 ? -21.953 18.359 1.805 1 59.03 96 ARG B CA 1
ATOM 2430 C C . ARG B 1 96 ? -21.359 18.516 0.406 1 59.03 96 ARG B C 1
ATOM 2432 O O . ARG B 1 96 ? -22.109 18.625 -0.575 1 59.03 96 ARG B O 1
ATOM 2439 N N . CYS B 1 97 ? -19.953 18.312 0.339 1 61.75 97 CYS B N 1
ATOM 2440 C CA . CYS B 1 97 ? -19.453 18.578 -1.003 1 61.75 97 CYS B CA 1
ATOM 2441 C C . CYS B 1 97 ? -19.484 17.312 -1.857 1 61.75 97 CYS B C 1
ATOM 2443 O O . CYS B 1 97 ? -19.359 16.203 -1.337 1 61.75 97 CYS B O 1
ATOM 2445 N N . LYS B 1 98 ? -20.094 17.328 -2.986 1 61.97 98 LYS B N 1
ATOM 2446 C CA . LYS B 1 98 ? -20.125 16.25 -3.969 1 61.97 98 LYS B CA 1
ATOM 2447 C C . LYS B 1 98 ? -18.719 15.891 -4.438 1 61.97 98 LYS B C 1
ATOM 2449 O O . LYS B 1 98 ? -18.297 16.297 -5.52 1 61.97 98 LYS B O 1
ATOM 2454 N N . LEU B 1 99 ? -17.812 15.375 -3.471 1 64.19 99 LEU B N 1
ATOM 2455 C CA . LEU B 1 99 ? -16.453 14.984 -3.83 1 64.19 99 LEU B CA 1
ATOM 2456 C C . LEU B 1 99 ? -16.453 14.055 -5.043 1 64.19 99 LEU B C 1
ATOM 2458 O O . LEU B 1 99 ? -15.5 14.031 -5.812 1 64.19 99 LEU B O 1
ATOM 2462 N N . MET B 1 100 ? -17.562 13.273 -5.211 1 59.88 100 MET B N 1
ATOM 2463 C CA . MET B 1 100 ? -17.641 12.227 -6.223 1 59.88 100 MET B CA 1
ATOM 2464 C C . MET B 1 100 ? -17.875 12.812 -7.605 1 59.88 100 MET B C 1
ATOM 2466 O O . MET B 1 100 ? -17.75 12.117 -8.617 1 59.88 100 MET B O 1
ATOM 2470 N N . GLY B 1 101 ? -18.438 13.891 -7.668 1 52.12 101 GLY B N 1
ATOM 2471 C CA . GLY B 1 101 ? -18.734 14.406 -9 1 52.12 101 GLY B CA 1
ATOM 2472 C C . GLY B 1 101 ? -17.547 15.062 -9.664 1 52.12 101 GLY B C 1
ATOM 2473 O O . GLY B 1 101 ? -16.453 15.094 -9.102 1 52.12 101 GLY B O 1
ATOM 2474 N N . THR B 1 102 ? -17.609 15.016 -10.906 1 48.09 102 THR B N 1
ATOM 2475 C CA . THR B 1 102 ? -16.641 15.633 -11.797 1 48.09 102 THR B CA 1
ATOM 2476 C C . THR B 1 102 ? -15.961 16.828 -11.117 1 48.09 102 THR B C 1
ATOM 2478 O O . THR B 1 102 ? -14.742 16.984 -11.195 1 48.09 102 THR B O 1
ATOM 2481 N N . SER B 1 103 ? -16.641 18.016 -11.102 1 52.38 103 SER B N 1
ATOM 2482 C CA . SER B 1 103 ? -16.062 19.328 -11.336 1 52.38 103 SER B CA 1
ATOM 2483 C C . SER B 1 103 ? -15.344 19.844 -10.086 1 52.38 103 SER B C 1
ATOM 2485 O O . SER B 1 103 ? -14.859 19.062 -9.273 1 52.38 103 SER B O 1
ATOM 2487 N N . ASN B 1 104 ? -15.758 21.016 -9.5 1 60.31 104 ASN B N 1
ATOM 2488 C CA . ASN B 1 104 ? -15.078 22.109 -8.805 1 60.31 104 ASN B CA 1
ATOM 2489 C C . ASN B 1 104 ? -15.062 21.891 -7.297 1 60.31 104 ASN B C 1
ATOM 2491 O O . ASN B 1 104 ? -16.016 21.344 -6.734 1 60.31 104 ASN B O 1
ATOM 2495 N N . LEU B 1 105 ? -13.898 21.625 -6.625 1 73.62 105 LEU B N 1
ATOM 2496 C CA . LEU B 1 105 ? -13.773 21.797 -5.18 1 73.62 105 LEU B CA 1
ATOM 2497 C C . LEU B 1 105 ? -14.742 22.859 -4.676 1 73.62 105 LEU B C 1
ATOM 2499 O O . LEU B 1 105 ? -14.969 23.875 -5.344 1 73.62 105 LEU B O 1
ATOM 2503 N N . CYS B 1 106 ? -15.422 22.453 -3.678 1 76.56 106 CYS B N 1
ATOM 2504 C CA . CYS B 1 106 ? -16.359 23.422 -3.154 1 76.56 106 CYS B CA 1
ATOM 2505 C C . CYS B 1 106 ? -15.633 24.625 -2.551 1 76.56 106 CYS B C 1
ATOM 2507 O O . CYS B 1 106 ? -14.414 24.578 -2.363 1 76.56 106 CYS B O 1
ATOM 2509 N N . ARG B 1 107 ? -16.422 25.797 -2.365 1 76.94 107 ARG B N 1
ATOM 2510 C CA . ARG B 1 107 ? -15.812 27.016 -1.841 1 76.94 107 ARG B CA 1
ATOM 2511 C C . ARG B 1 107 ? -16.156 27.203 -0.367 1 76.94 107 ARG B C 1
ATOM 2513 O O . ARG B 1 107 ? -15.906 28.281 0.2 1 76.94 107 ARG B O 1
ATOM 2520 N N . ASP B 1 108 ? -16.672 26.078 0.243 1 77.94 108 ASP B N 1
ATOM 2521 C CA . ASP B 1 108 ? -17 26.156 1.662 1 77.94 108 ASP B CA 1
ATOM 2522 C C . ASP B 1 108 ? -15.75 26.062 2.529 1 77.94 108 ASP B C 1
ATOM 2524 O O . ASP B 1 108 ? -15.047 25.047 2.5 1 77.94 108 ASP B O 1
ATOM 2528 N N . SER B 1 109 ? -15.508 27.094 3.346 1 78.06 109 SER B N 1
ATOM 2529 C CA . SER B 1 109 ? -14.328 27.125 4.203 1 78.06 109 SER B CA 1
ATOM 2530 C C . SER B 1 109 ? -14.422 26.078 5.309 1 78.06 109 SER B C 1
ATOM 2532 O O . SER B 1 109 ? -13.414 25.734 5.938 1 78.06 109 SER B O 1
ATOM 2534 N N . ASN B 1 110 ? -15.617 25.547 5.445 1 77.5 110 ASN B N 1
ATOM 2535 C CA . ASN B 1 110 ? -15.812 24.547 6.492 1 77.5 110 ASN B CA 1
ATOM 2536 C C . ASN B 1 110 ? -15.641 23.125 5.953 1 77.5 110 ASN B C 1
ATOM 2538 O O . ASN B 1 110 ? -15.672 22.172 6.719 1 77.5 110 ASN B O 1
ATOM 2542 N N . CYS B 1 111 ? -15.398 23.109 4.695 1 81 111 CYS B N 1
ATOM 2543 C CA . CYS B 1 111 ? -15.18 21.797 4.113 1 81 111 CYS B CA 1
ATOM 2544 C C . CYS B 1 111 ? -13.711 21.391 4.223 1 81 111 CYS B C 1
ATOM 2546 O O . CYS B 1 111 ? -12.867 21.906 3.486 1 81 111 CYS B O 1
ATOM 2548 N N . SER B 1 112 ? -13.438 20.438 5.086 1 81.5 112 SER B N 1
ATOM 2549 C CA . SER B 1 112 ? -12.062 20.062 5.395 1 81.5 112 SER B CA 1
ATOM 2550 C C . SER B 1 112 ? -11.375 19.422 4.191 1 81.5 112 SER B C 1
ATOM 2552 O O . SER B 1 112 ? -10.258 19.797 3.84 1 81.5 112 SER B O 1
ATOM 2554 N N . ILE B 1 113 ? -12.086 18.594 3.535 1 83.38 113 ILE B N 1
ATOM 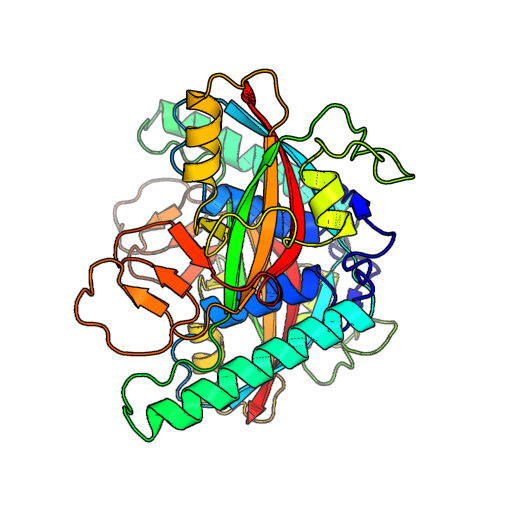2555 C CA . ILE B 1 113 ? -11.445 17.828 2.482 1 83.38 113 ILE B CA 1
ATOM 2556 C C . ILE B 1 113 ? -11.148 18.719 1.284 1 83.38 113 ILE B C 1
ATOM 2558 O O . ILE B 1 113 ? -10.055 18.672 0.716 1 83.38 113 ILE B O 1
ATOM 2562 N N . CYS B 1 114 ? -12.031 19.594 0.921 1 82.12 114 CYS B N 1
ATOM 2563 C CA . CYS B 1 114 ? -11.797 20.5 -0.199 1 82.12 114 CYS B CA 1
ATOM 2564 C C . CYS B 1 114 ? -10.703 21.5 0.13 1 82.12 114 CYS B C 1
ATOM 2566 O O . CYS B 1 114 ? -9.938 21.906 -0.75 1 82.12 114 CYS B O 1
ATOM 2568 N N . ASN B 1 115 ? -10.672 21.875 1.368 1 83.69 115 ASN B N 1
ATOM 2569 C CA . ASN B 1 115 ? -9.609 22.797 1.769 1 83.69 115 ASN B CA 1
ATOM 2570 C C . ASN B 1 115 ? -8.234 22.141 1.709 1 83.69 115 ASN B C 1
ATOM 2572 O O . ASN B 1 115 ? -7.254 22.781 1.338 1 83.69 115 ASN B O 1
ATOM 2576 N N . ILE B 1 116 ? -8.195 20.922 2.08 1 85.94 116 ILE B N 1
ATOM 2577 C CA . ILE B 1 116 ? -6.941 20.188 2.008 1 85.94 116 ILE B CA 1
ATOM 2578 C C . ILE B 1 116 ? -6.504 20.047 0.551 1 85.94 116 ILE B C 1
ATOM 2580 O O . ILE B 1 116 ? -5.324 20.188 0.234 1 85.94 116 ILE B O 1
ATOM 2584 N N . PHE B 1 117 ? -7.426 19.844 -0.289 1 83.88 117 PHE B N 1
ATOM 2585 C CA . PHE B 1 117 ? -7.098 19.703 -1.7 1 83.88 117 PHE B CA 1
ATOM 2586 C C . PHE B 1 117 ? -6.609 21.016 -2.289 1 83.88 117 PHE B C 1
ATOM 2588 O O . PHE B 1 117 ? -5.754 21.031 -3.174 1 83.88 117 PHE B O 1
ATOM 2595 N N . LYS B 1 118 ? -7.172 22.109 -1.759 1 80.44 118 LYS B N 1
ATOM 2596 C CA . LYS B 1 118 ? -6.828 23.438 -2.277 1 80.44 118 LYS B CA 1
ATOM 2597 C C . LYS B 1 118 ? -5.496 23.906 -1.714 1 80.44 118 LYS B C 1
ATOM 2599 O O . LYS B 1 118 ? -4.688 24.5 -2.434 1 80.44 118 LYS B O 1
ATOM 2604 N N . SER B 1 119 ? -5.266 23.594 -0.4 1 82.75 119 SER B N 1
ATOM 2605 C CA . SER B 1 119 ? -4.156 24.25 0.281 1 82.75 119 SER B CA 1
ATOM 2606 C C . SER B 1 119 ? -3.244 23.234 0.96 1 82.75 119 SER B C 1
ATOM 2608 O O . SER B 1 119 ? -2.32 23.609 1.688 1 82.75 119 SER B O 1
ATOM 2610 N N . GLY B 1 120 ? -3.541 22.078 0.68 1 84.69 120 GLY B N 1
ATOM 2611 C CA . GLY B 1 120 ? -2.816 21.078 1.456 1 84.69 120 GLY B CA 1
ATOM 2612 C C . GLY B 1 120 ? -3.227 21.047 2.916 1 84.69 120 GLY B C 1
ATOM 2613 O O . GLY B 1 120 ? -4.379 21.328 3.248 1 84.69 120 GLY B O 1
ATOM 2614 N N . PHE B 1 121 ? -2.281 20.688 3.697 1 90.44 121 PHE B N 1
ATOM 2615 C CA . PHE B 1 121 ? -2.619 20.531 5.105 1 90.44 121 PHE B CA 1
ATOM 2616 C C . PHE B 1 121 ? -2.318 21.797 5.891 1 90.44 121 PHE B C 1
ATOM 2618 O O . PHE B 1 121 ? -2.291 21.781 7.121 1 90.44 121 PHE B O 1
ATOM 2625 N N . TYR B 1 122 ? -2.154 22.859 5.207 1 85.38 122 TYR B N 1
ATOM 2626 C CA . TYR B 1 122 ? -1.84 24.125 5.867 1 85.38 122 TYR B CA 1
ATOM 2627 C C . TYR B 1 122 ? -3.035 24.641 6.664 1 85.38 122 TYR B C 1
ATOM 2629 O O . TYR B 1 122 ? -2.875 25.156 7.773 1 85.38 122 TYR B O 1
ATOM 2637 N N . THR B 1 123 ? -4.168 24.375 6.156 1 79.38 123 THR B N 1
ATOM 2638 C CA . THR B 1 123 ? -5.355 24.906 6.82 1 79.38 123 THR B CA 1
ATOM 2639 C C . THR B 1 123 ? -5.832 23.953 7.914 1 79.38 123 THR B C 1
ATOM 2641 O O . THR B 1 123 ? -6.641 24.328 8.766 1 79.38 123 THR B O 1
ATOM 2644 N N . THR B 1 124 ? -5.336 22.734 7.809 1 77.12 124 THR B N 1
ATOM 2645 C CA . THR B 1 124 ? -5.727 21.719 8.781 1 77.12 124 THR B CA 1
ATOM 2646 C C . THR B 1 124 ? -4.801 21.734 9.992 1 77.12 124 THR B C 1
ATOM 2648 O O . THR B 1 124 ? -5.18 21.281 11.078 1 77.12 124 THR B O 1
ATOM 2651 N N . LYS B 1 125 ? -3.625 22.297 9.703 1 79.38 125 LYS B N 1
ATOM 2652 C CA . LYS B 1 125 ? -2.646 22.328 10.789 1 79.38 125 LYS B CA 1
ATOM 2653 C C . LYS B 1 125 ? -3.184 23.094 11.992 1 79.38 125 LYS B C 1
ATOM 2655 O O . LYS B 1 125 ? -3.699 24.203 11.844 1 79.38 125 LYS B O 1
ATOM 2660 N N . LYS B 1 126 ? -3.154 22.344 13.086 1 72.06 126 LYS B N 1
ATOM 2661 C CA . LYS B 1 126 ? -3.457 22.969 14.375 1 72.06 126 LYS B CA 1
ATOM 2662 C C . LYS B 1 126 ? -2.189 23.172 15.195 1 72.06 126 LYS B C 1
ATOM 2664 O O . LYS B 1 126 ? -1.339 22.281 15.266 1 72.06 126 LYS B O 1
ATOM 2669 N N . LYS B 1 127 ? -2.105 24.312 15.914 1 75.75 127 LYS B N 1
ATOM 2670 C CA . LYS B 1 127 ? -0.984 24.641 16.781 1 75.75 127 LYS B CA 1
ATOM 2671 C C . LYS B 1 127 ? 0.348 24.281 16.125 1 75.75 127 LYS B C 1
ATOM 2673 O O . LYS B 1 127 ? 0.719 24.875 15.117 1 75.75 127 LYS B O 1
ATOM 2678 N N . ASN B 1 128 ? 0.866 23.047 16.641 1 82 128 ASN B N 1
ATOM 2679 C CA . ASN B 1 128 ? 2.26 22.797 16.281 1 82 128 ASN B CA 1
ATOM 2680 C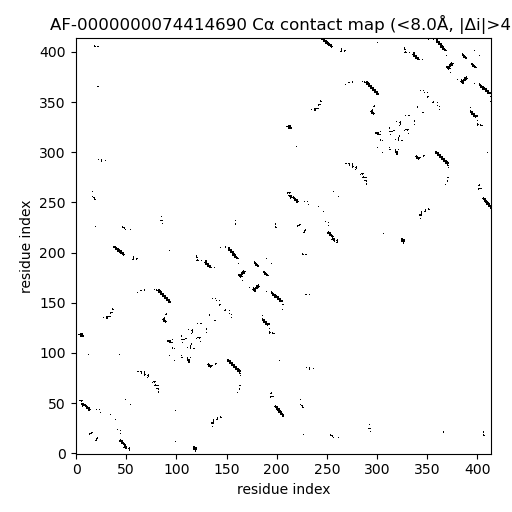 C . ASN B 1 128 ? 2.395 21.609 15.336 1 82 128 ASN B C 1
ATOM 2682 O O . ASN B 1 128 ? 3.484 21.047 15.18 1 82 128 ASN B O 1
ATOM 2686 N N . GLY B 1 129 ? 1.161 21.219 14.727 1 93.69 129 GLY B N 1
ATOM 2687 C CA . GLY B 1 129 ? 1.369 20.125 13.797 1 93.69 129 GLY B CA 1
ATOM 2688 C C . GLY B 1 129 ? 0.083 19.422 13.406 1 93.69 129 GLY B C 1
ATOM 2689 O O . GLY B 1 129 ? -1.004 19.984 13.531 1 93.69 129 GLY B O 1
ATOM 2690 N N . ILE B 1 130 ? 0.119 18.344 12.75 1 94.94 130 ILE B N 1
ATOM 2691 C CA . ILE B 1 130 ? -0.972 17.531 12.242 1 94.94 130 ILE B CA 1
ATOM 2692 C C . ILE B 1 130 ? -0.817 16.094 12.742 1 94.94 130 ILE B C 1
ATOM 2694 O O . ILE B 1 130 ? 0.272 15.523 12.672 1 94.94 130 ILE B O 1
ATOM 2698 N N . TRP B 1 131 ? -1.901 15.555 13.219 1 93.75 131 TRP B N 1
ATOM 2699 C CA . TRP B 1 131 ? -1.887 14.172 13.695 1 93.75 131 TRP B CA 1
ATOM 2700 C C . TRP B 1 131 ? -2.273 13.211 12.578 1 93.75 131 TRP B C 1
ATOM 2702 O O . TRP B 1 131 ? -3.307 13.383 11.93 1 93.75 131 TRP B O 1
ATOM 2712 N N . PHE B 1 132 ? -1.471 12.211 12.398 1 95.81 132 PHE B N 1
ATOM 2713 C CA . PHE B 1 132 ? -1.742 11.102 11.492 1 95.81 132 PHE B CA 1
ATOM 2714 C C . PHE B 1 132 ? -1.789 9.781 12.258 1 95.81 132 PHE B C 1
ATOM 2716 O O . PHE B 1 132 ? -1.307 9.695 13.383 1 95.81 132 PHE B O 1
ATOM 2723 N N . SER B 1 133 ? -2.428 8.82 11.664 1 96.38 133 SER B N 1
ATOM 2724 C CA . SER B 1 133 ? -2.43 7.469 12.227 1 96.38 133 SER B CA 1
ATOM 2725 C C . SER B 1 133 ? -1.68 6.496 11.32 1 96.38 133 SER B C 1
ATOM 2727 O O . SER B 1 133 ? -1.669 6.66 10.102 1 96.38 133 SER B O 1
ATOM 2729 N N . THR B 1 134 ? -1.042 5.453 11.961 1 94.5 134 THR B N 1
ATOM 2730 C CA . THR B 1 134 ? -0.417 4.371 11.211 1 94.5 134 THR B CA 1
ATOM 2731 C C . THR B 1 134 ? -1.443 3.305 10.844 1 94.5 134 THR B C 1
ATOM 2733 O O . THR B 1 134 ? -1.136 2.369 10.102 1 94.5 134 THR B O 1
ATOM 2736 N N . SER B 1 135 ? -2.68 3.564 11.32 1 94.88 135 SER B N 1
ATOM 2737 C CA . SER B 1 135 ? -3.727 2.57 11.102 1 94.88 135 SER B CA 1
ATOM 2738 C C . SER B 1 135 ? -5.074 3.236 10.836 1 94.88 135 SER B C 1
ATOM 2740 O O . SER B 1 135 ? -5.406 4.246 11.461 1 94.88 135 SER B O 1
ATOM 2742 N N . CYS B 1 136 ? -5.852 2.576 9.93 1 95.19 136 CYS B N 1
ATOM 2743 C CA . CYS B 1 136 ? -7.188 3.084 9.633 1 95.19 136 CYS B CA 1
ATOM 2744 C C . CYS B 1 136 ? -8.164 2.719 10.742 1 95.19 136 CYS B C 1
ATOM 2746 O O . CYS B 1 136 ? -9.18 3.391 10.93 1 95.19 136 CYS B O 1
ATOM 2748 N N . GLU B 1 137 ? -7.832 1.705 11.461 1 93.06 137 GLU B N 1
ATOM 2749 C CA . GLU B 1 137 ? -8.711 1.21 12.516 1 93.06 137 GLU B CA 1
ATOM 2750 C C . GLU B 1 137 ? -9.023 2.301 13.539 1 93.06 137 GLU B C 1
ATOM 2752 O O . GLU B 1 137 ? -10.188 2.52 13.883 1 93.06 137 GLU B O 1
ATOM 2757 N N . ASP B 1 138 ? -8.008 2.955 13.992 1 90.62 138 ASP B N 1
ATOM 2758 C CA . ASP B 1 138 ? -8.164 4.012 14.992 1 90.62 138 ASP B CA 1
ATOM 2759 C C . ASP B 1 138 ? -9.07 5.125 14.469 1 90.62 138 ASP B C 1
ATOM 2761 O O . ASP B 1 138 ? -9.875 5.68 15.227 1 90.62 138 ASP B O 1
ATOM 2765 N N . LEU B 1 139 ? -8.938 5.426 13.258 1 92.12 139 LEU B N 1
ATOM 2766 C CA . LEU B 1 139 ? -9.703 6.516 12.656 1 92.12 139 LEU B CA 1
ATOM 2767 C C . LEU B 1 139 ? -11.18 6.141 12.523 1 92.12 139 LEU B C 1
ATOM 2769 O O . LEU B 1 139 ? -12.055 6.938 12.859 1 92.12 139 LEU B O 1
ATOM 2773 N N . VAL B 1 140 ? -11.461 4.941 12.086 1 90.88 140 VAL B N 1
ATOM 2774 C CA . VAL B 1 140 ? -12.828 4.461 11.922 1 90.88 140 VAL B CA 1
ATOM 2775 C C . VAL B 1 140 ? -13.516 4.379 13.281 1 90.88 140 VAL B C 1
ATOM 2777 O O . VAL B 1 140 ? -14.648 4.832 13.438 1 90.88 140 VAL B O 1
ATOM 2780 N N . ASN B 1 141 ? -12.828 3.801 14.234 1 88.81 141 ASN B N 1
ATOM 2781 C CA . ASN B 1 141 ? -13.383 3.682 15.578 1 88.81 141 ASN B CA 1
ATOM 2782 C C . ASN B 1 141 ? -13.656 5.051 16.188 1 88.81 141 ASN B C 1
ATOM 2784 O O . ASN B 1 141 ? -14.68 5.25 16.859 1 88.81 141 ASN B O 1
ATOM 2788 N N . ALA B 1 142 ? -12.672 5.953 16.047 1 87.12 142 ALA B N 1
ATOM 2789 C CA . ALA B 1 142 ? -12.867 7.305 16.562 1 87.12 142 ALA B CA 1
ATOM 2790 C C . ALA B 1 142 ? -14.086 7.961 15.922 1 87.12 142 ALA B C 1
ATOM 2792 O O . ALA B 1 142 ? -14.859 8.641 16.609 1 87.12 142 ALA B O 1
ATOM 2793 N N . ASN B 1 143 ? -14.289 7.793 14.672 1 86.06 143 ASN B N 1
ATOM 2794 C CA . ASN B 1 143 ? -15.445 8.336 13.969 1 86.06 143 ASN B CA 1
ATOM 2795 C C . ASN B 1 143 ? -16.75 7.715 14.484 1 86.06 143 ASN B C 1
ATOM 2797 O O . ASN B 1 143 ? -17.734 8.414 14.672 1 86.06 143 ASN B O 1
ATOM 2801 N N . ALA B 1 144 ? -16.781 6.484 14.609 1 83.31 144 ALA B N 1
ATOM 2802 C CA . ALA B 1 144 ? -17.953 5.781 15.109 1 83.31 144 ALA B CA 1
ATOM 2803 C C . ALA B 1 144 ? -18.328 6.258 16.5 1 83.31 144 ALA B C 1
ATOM 2805 O O . ALA B 1 144 ? -19.516 6.406 16.828 1 83.31 144 ALA B O 1
ATOM 2806 N N . ASN B 1 145 ? -17.359 6.418 17.328 1 83.38 145 ASN B N 1
ATOM 2807 C CA . ASN B 1 145 ? -17.594 6.867 18.703 1 83.38 145 ASN B CA 1
ATOM 2808 C C . ASN B 1 145 ? -18.156 8.281 18.734 1 83.38 145 ASN B C 1
ATOM 2810 O O . ASN B 1 145 ? -18.906 8.633 19.656 1 83.38 145 ASN B O 1
ATOM 2814 N N . ALA B 1 146 ? -17.75 9.039 17.828 1 79 146 ALA B N 1
ATOM 2815 C CA . ALA B 1 146 ? -18.234 10.422 17.781 1 79 146 ALA B CA 1
ATOM 2816 C C . ALA B 1 146 ? -19.641 10.5 17.234 1 79 146 ALA B C 1
ATOM 2818 O O . ALA B 1 146 ? -20.203 11.594 17.094 1 79 146 ALA B O 1
ATOM 2819 N N . ASN B 1 147 ? -20.312 9.383 17.078 1 64.62 147 ASN B N 1
ATOM 2820 C CA . ASN B 1 147 ? -21.688 9.289 16.625 1 64.62 147 ASN B CA 1
ATOM 2821 C C . ASN B 1 147 ? -21.891 9.992 15.281 1 64.62 147 ASN B C 1
ATOM 2823 O O . ASN B 1 147 ? -22.906 10.648 15.07 1 64.62 147 ASN B O 1
ATOM 2827 N N . MET B 1 148 ? -20.922 9.992 14.57 1 61.44 148 MET B N 1
ATOM 2828 C CA . MET B 1 148 ? -21.016 10.617 13.258 1 61.44 148 MET B CA 1
ATOM 2829 C C . MET B 1 148 ? -21.453 9.609 12.203 1 61.44 148 MET B C 1
ATOM 2831 O O . MET B 1 148 ? -20.984 9.641 11.062 1 61.44 148 MET B O 1
ATOM 2835 N N . MET B 1 149 ? -22.422 8.773 12.578 1 57.47 149 MET B N 1
ATOM 2836 C CA . MET B 1 149 ? -22.875 7.672 11.734 1 57.47 149 MET B CA 1
ATOM 2837 C C . MET B 1 149 ? -23.453 8.195 10.422 1 57.47 149 MET B C 1
ATOM 2839 O O . MET B 1 149 ? -23.422 7.504 9.406 1 57.47 149 MET B O 1
ATOM 2843 N N . ASN B 1 150 ? -23.906 9.391 10.469 1 56 150 ASN B N 1
ATOM 2844 C CA . ASN B 1 150 ? -24.578 9.859 9.266 1 56 150 ASN B CA 1
ATOM 2845 C C . ASN B 1 150 ? -23.625 10.602 8.336 1 56 150 ASN B C 1
ATOM 2847 O O . ASN B 1 150 ? -24.031 11.062 7.266 1 56 150 ASN B O 1
ATOM 2851 N N . VAL B 1 151 ? -22.438 10.633 8.82 1 60.19 151 VAL B N 1
ATOM 2852 C CA . VAL B 1 151 ? -21.531 11.406 7.984 1 60.19 151 VAL B CA 1
ATOM 2853 C C . VAL B 1 151 ? -20.531 10.461 7.297 1 60.19 151 VAL B C 1
ATOM 2855 O O . VAL B 1 151 ? -20 9.547 7.93 1 60.19 151 VAL B O 1
ATOM 2858 N N . LYS B 1 152 ? -20.5 10.617 5.996 1 75.19 152 LYS B N 1
ATOM 2859 C CA . LYS B 1 152 ? -19.531 9.836 5.23 1 75.19 152 LYS B CA 1
ATOM 2860 C C . LYS B 1 152 ? -18.109 10.148 5.668 1 75.19 152 LYS B C 1
ATOM 2862 O O . LYS B 1 152 ? -17.703 11.312 5.703 1 75.19 152 LYS B O 1
ATOM 2867 N N . MET B 1 153 ? -17.516 9.234 6.188 1 86.81 153 MET B N 1
ATOM 2868 C CA . MET B 1 153 ? -16.125 9.367 6.609 1 86.81 153 MET B CA 1
ATOM 2869 C C . MET B 1 153 ? -15.18 9.242 5.422 1 86.81 153 MET B C 1
ATOM 2871 O O . MET B 1 153 ? -15.461 8.508 4.473 1 86.81 153 MET B O 1
ATOM 2875 N N . ALA B 1 154 ? -14.188 10.07 5.453 1 91.5 154 ALA B N 1
ATOM 2876 C CA . ALA B 1 154 ? -13.125 9.969 4.453 1 91.5 154 ALA B CA 1
ATOM 2877 C C . ALA B 1 154 ? -11.758 9.797 5.117 1 91.5 154 ALA B C 1
ATOM 2879 O O . ALA B 1 154 ? -11.477 10.422 6.145 1 91.5 154 ALA B O 1
ATOM 2880 N N . ILE B 1 155 ? -11 8.922 4.602 1 95.31 155 ILE B N 1
ATOM 2881 C CA . ILE B 1 155 ? -9.617 8.734 5.027 1 95.31 155 ILE B CA 1
ATOM 2882 C C . ILE B 1 155 ? -8.672 9.133 3.891 1 95.31 155 ILE B C 1
ATOM 2884 O O . ILE B 1 155 ? -8.781 8.609 2.777 1 95.31 155 ILE B O 1
ATOM 2888 N N . ILE B 1 156 ? -7.785 10.031 4.184 1 95.12 156 ILE B N 1
ATOM 2889 C CA . ILE B 1 156 ? -6.789 10.445 3.203 1 95.12 156 ILE B CA 1
ATOM 2890 C C . ILE B 1 156 ? -5.496 9.664 3.418 1 95.12 156 ILE B C 1
ATOM 2892 O O . ILE B 1 156 ? -4.957 9.633 4.523 1 95.12 156 ILE B O 1
ATOM 2896 N N . VAL B 1 157 ? -5.027 8.969 2.389 1 97.62 157 VAL B N 1
ATOM 2897 C CA . VAL B 1 157 ? -3.764 8.242 2.393 1 97.62 157 VAL B CA 1
ATOM 2898 C C . VAL B 1 157 ? -2.633 9.172 1.963 1 97.62 157 VAL B C 1
ATOM 2900 O O . VAL B 1 157 ? -2.643 9.695 0.847 1 97.62 157 VAL B O 1
ATOM 2903 N N . CYS B 1 158 ? -1.624 9.305 2.818 1 97.12 158 CYS B N 1
ATOM 2904 C CA . CYS B 1 158 ? -0.631 10.344 2.578 1 97.12 158 CYS B CA 1
ATOM 2905 C C . CYS B 1 158 ? 0.78 9.773 2.604 1 97.12 158 CYS B C 1
ATOM 2907 O O . CYS B 1 158 ? 1.088 8.906 3.426 1 97.12 158 CYS B O 1
ATOM 2909 N N . ARG B 1 159 ? 1.532 10.211 1.641 1 96.69 159 ARG B N 1
ATOM 2910 C CA . ARG B 1 159 ? 2.984 10.125 1.758 1 96.69 159 ARG B CA 1
ATOM 2911 C C . ARG B 1 159 ? 3.52 11.195 2.707 1 96.69 159 ARG B C 1
ATOM 2913 O O . ARG B 1 159 ? 3.266 12.383 2.516 1 96.69 159 ARG B O 1
ATOM 2920 N N . VAL B 1 160 ? 4.258 10.766 3.797 1 96.69 160 VAL B N 1
ATOM 2921 C CA . VAL B 1 160 ? 4.664 11.719 4.824 1 96.69 160 VAL B CA 1
ATOM 2922 C C . VAL B 1 160 ? 6.164 11.594 5.078 1 96.69 160 VAL B C 1
ATOM 2924 O O . VAL B 1 160 ? 6.664 10.508 5.363 1 96.69 160 VAL B O 1
ATOM 2927 N N . ILE B 1 161 ? 6.82 12.734 4.988 1 95.94 161 ILE B N 1
ATOM 2928 C CA . ILE B 1 161 ? 8.219 12.828 5.406 1 95.94 161 ILE B CA 1
ATOM 2929 C C . ILE B 1 161 ? 8.289 13 6.922 1 95.94 161 ILE B C 1
ATOM 2931 O O . ILE B 1 161 ? 8.102 14.109 7.438 1 95.94 161 ILE B O 1
ATOM 2935 N N . THR B 1 162 ? 8.602 11.953 7.637 1 94.06 162 THR B N 1
ATOM 2936 C CA . THR B 1 162 ? 8.547 12 9.094 1 94.06 162 THR B CA 1
ATOM 2937 C C . THR B 1 162 ? 9.844 12.586 9.664 1 94.06 162 THR B C 1
ATOM 2939 O O . THR B 1 162 ? 9.844 13.156 10.75 1 94.06 162 THR B O 1
ATOM 2942 N N . GLY B 1 163 ? 10.93 12.445 8.984 1 91.44 163 GLY B N 1
ATOM 2943 C CA . GLY B 1 163 ? 12.203 12.984 9.438 1 91.44 163 GLY B CA 1
ATOM 2944 C C . GLY B 1 163 ? 12.633 12.438 10.789 1 91.44 163 GLY B C 1
ATOM 2945 O O . GLY B 1 163 ? 12.547 11.227 11.031 1 91.44 163 GLY B O 1
ATOM 2946 N N . ARG B 1 164 ? 13.172 13.305 11.578 1 87.5 164 ARG B N 1
ATOM 2947 C CA . ARG B 1 164 ? 13.562 12.922 12.93 1 87.5 164 ARG B CA 1
ATOM 2948 C C . ARG B 1 164 ? 12.344 12.805 13.844 1 87.5 164 ARG B C 1
ATOM 2950 O O . ARG B 1 164 ? 11.672 13.805 14.117 1 87.5 164 ARG B O 1
ATOM 2957 N N . VAL B 1 165 ? 12.148 11.641 14.305 1 87.88 165 VAL B N 1
ATOM 2958 C CA . VAL B 1 165 ? 11 11.359 15.156 1 87.88 165 VAL B CA 1
ATOM 2959 C C . VAL B 1 165 ? 11.461 11.195 16.609 1 87.88 165 VAL B C 1
ATOM 2961 O O . VAL B 1 165 ? 12.398 10.445 16.891 1 87.88 165 VAL B O 1
ATOM 2964 N N . ILE B 1 166 ? 10.844 11.867 17.438 1 86.94 166 ILE B N 1
ATOM 2965 C CA . ILE B 1 166 ? 11.156 11.719 18.859 1 86.94 166 ILE B CA 1
ATOM 2966 C C . ILE B 1 166 ? 9.969 11.094 19.578 1 86.94 166 ILE B C 1
ATOM 2968 O O . ILE B 1 166 ? 8.828 11.172 19.094 1 86.94 166 ILE B O 1
ATOM 2972 N N . ASP B 1 167 ? 10.359 10.539 20.703 1 86.75 167 ASP B N 1
ATOM 2973 C CA . ASP B 1 167 ? 9.312 9.938 21.516 1 86.75 167 ASP B CA 1
ATOM 2974 C C . ASP B 1 167 ? 8.625 10.977 22.406 1 86.75 167 ASP B C 1
ATOM 2976 O O . ASP B 1 167 ? 9.289 11.82 23 1 86.75 167 ASP B O 1
ATOM 2980 N N . MET B 1 168 ? 7.328 10.742 22.422 1 80.06 168 MET B N 1
ATOM 2981 C CA . MET B 1 168 ? 6.539 11.672 23.234 1 80.06 168 MET B CA 1
ATOM 2982 C C . MET B 1 168 ? 6.973 11.633 24.688 1 80.06 168 MET B C 1
ATOM 2984 O O . MET B 1 168 ? 6.84 12.617 25.406 1 80.06 168 MET B O 1
ATOM 2988 N N . LEU B 1 169 ? 7.57 10.531 25 1 78.06 169 LEU B N 1
ATOM 2989 C CA . LEU B 1 169 ? 7.941 10.344 26.406 1 78.06 169 LEU B CA 1
ATOM 2990 C C . LEU B 1 169 ? 9.359 10.844 26.656 1 78.06 169 LEU B C 1
ATOM 2992 O O . LEU B 1 169 ? 9.797 10.906 27.812 1 78.06 169 LEU B O 1
ATOM 2996 N N . ASP B 1 170 ? 9.891 11.188 25.547 1 75.31 170 ASP B N 1
ATOM 2997 C CA . ASP B 1 170 ? 11.258 11.672 25.719 1 75.31 170 ASP B CA 1
ATOM 2998 C C . ASP B 1 170 ? 11.273 13.125 26.188 1 75.31 170 ASP B C 1
ATOM 3000 O O . ASP B 1 170 ? 11.328 14.047 25.375 1 75.31 170 ASP B O 1
ATOM 3004 N N . ARG B 1 171 ? 11.312 13.32 27.406 1 66.25 171 ARG B N 1
ATOM 3005 C CA . ARG B 1 171 ? 11.266 14.641 28.031 1 66.25 171 ARG B CA 1
ATOM 3006 C C . ARG B 1 171 ? 12.625 15.336 27.938 1 66.25 171 ARG B C 1
ATOM 3008 O O . ARG B 1 171 ? 12.719 16.547 28.109 1 66.25 171 ARG B O 1
ATOM 3015 N N . ASP B 1 172 ? 13.492 14.508 27.672 1 67.69 172 ASP B N 1
ATOM 3016 C CA . ASP B 1 172 ? 14.844 15.055 27.734 1 67.69 172 ASP B CA 1
ATOM 3017 C C . ASP B 1 172 ? 15.336 15.438 26.344 1 67.69 172 ASP B C 1
ATOM 3019 O O . ASP B 1 172 ? 16.5 15.82 26.172 1 67.69 172 ASP B O 1
ATOM 3023 N N . PHE B 1 173 ? 14.43 15.266 25.531 1 64.56 173 PHE B N 1
ATOM 3024 C CA . PHE B 1 173 ? 14.953 15.531 24.188 1 64.56 173 PHE B CA 1
ATOM 3025 C C . PHE B 1 173 ? 15.219 17.016 24 1 64.56 173 PHE B C 1
ATOM 3027 O O . PHE B 1 173 ? 14.352 17.859 24.281 1 64.56 173 PHE B O 1
ATOM 3034 N N . GLU B 1 174 ? 16.609 17.234 23.734 1 66.94 174 GLU B N 1
ATOM 3035 C CA . GLU B 1 174 ? 17.078 18.594 23.438 1 66.94 174 GLU B CA 1
ATOM 3036 C C . GLU B 1 174 ? 17.438 18.719 21.953 1 66.94 174 GLU B C 1
ATOM 3038 O O . GLU B 1 174 ? 18.172 17.891 21.422 1 66.94 174 GLU B O 1
ATOM 3043 N N . GLY B 1 175 ? 16.562 19.172 21.078 1 74.06 175 GLY B N 1
ATOM 3044 C CA . GLY B 1 175 ? 16.906 19.391 19.688 1 74.06 175 GLY B CA 1
ATOM 3045 C C . GLY B 1 175 ? 15.695 19.562 18.797 1 74.06 175 GLY B C 1
ATOM 3046 O O . GLY B 1 175 ? 14.578 19.75 19.281 1 74.06 175 GLY B O 1
ATOM 3047 N N . GLU B 1 176 ? 16.094 19.625 17.562 1 81.69 176 GLU B N 1
ATOM 3048 C CA . GLU B 1 176 ? 15.047 19.781 16.547 1 81.69 176 GLU B CA 1
ATOM 3049 C C . GLU B 1 176 ? 14.461 18.438 16.141 1 81.69 176 GLU B C 1
ATOM 3051 O O . GLU B 1 176 ? 15.172 17.422 16.125 1 81.69 176 GLU B O 1
ATOM 3056 N N . TYR B 1 177 ? 13.234 18.344 16.078 1 87.25 177 TYR B N 1
ATOM 3057 C CA . TYR B 1 177 ? 12.539 17.156 15.578 1 87.25 177 TYR B CA 1
ATOM 3058 C C . TYR B 1 177 ? 11.508 17.531 14.516 1 87.25 177 TYR B C 1
ATOM 3060 O O . TYR B 1 177 ? 11.055 18.672 14.461 1 87.25 177 TYR B O 1
ATOM 3068 N N . ASP B 1 178 ? 11.242 16.594 13.719 1 91.81 178 ASP B N 1
ATOM 3069 C CA . ASP B 1 178 ? 10.266 16.812 12.656 1 91.81 178 ASP B CA 1
ATOM 3070 C C . ASP B 1 178 ? 8.914 16.219 13.031 1 91.81 178 ASP B C 1
ATOM 3072 O O . ASP B 1 178 ? 7.867 16.688 12.586 1 91.81 178 ASP B O 1
ATOM 3076 N N . SER B 1 179 ? 8.938 15.141 13.75 1 92.62 179 SER B N 1
ATOM 3077 C CA . SER B 1 179 ? 7.719 14.438 14.133 1 92.62 179 SER B CA 1
ATOM 3078 C C . SER B 1 179 ? 7.832 13.875 15.547 1 92.62 179 SER B C 1
ATOM 3080 O O . SER B 1 179 ? 8.938 13.711 16.062 1 92.62 179 SER B O 1
ATOM 3082 N N . VAL B 1 180 ? 6.664 13.68 16.141 1 90.56 180 VAL B N 1
ATOM 3083 C CA . VAL B 1 180 ? 6.594 13.078 17.469 1 90.56 180 VAL B CA 1
ATOM 3084 C C . VAL B 1 180 ? 5.742 11.812 17.422 1 90.56 180 VAL B C 1
ATOM 3086 O O . VAL B 1 180 ? 4.641 11.82 16.859 1 90.56 180 VAL B O 1
ATOM 3089 N N . GLY B 1 181 ? 6.359 10.797 17.844 1 86.31 181 GLY B N 1
ATOM 3090 C CA . GLY B 1 181 ? 5.629 9.539 17.891 1 86.31 181 GLY B CA 1
ATOM 3091 C C . GLY B 1 181 ? 6.109 8.617 19 1 86.31 181 GLY B C 1
ATOM 3092 O O . GLY B 1 181 ? 7.168 8.852 19.594 1 86.31 181 GLY B O 1
ATOM 3093 N N . GLY B 1 182 ? 5.207 7.793 19.594 1 66.75 182 GLY B N 1
ATOM 3094 C CA . GLY B 1 182 ? 5.621 6.875 20.641 1 66.75 182 GLY B CA 1
ATOM 3095 C C . GLY B 1 182 ? 5.66 5.43 20.188 1 66.75 182 GLY B C 1
ATOM 3096 O O . GLY B 1 182 ? 5.074 5.082 19.156 1 66.75 182 GLY B O 1
ATOM 3097 N N . VAL B 1 183 ? 6.566 4.633 20.812 1 61.41 183 VAL B N 1
ATOM 3098 C CA . VAL B 1 183 ? 6.742 3.205 20.578 1 61.41 183 VAL B CA 1
ATOM 3099 C C . VAL B 1 183 ? 5.387 2.506 20.594 1 61.41 183 VAL B C 1
ATOM 3101 O O . VAL B 1 183 ? 5.156 1.567 19.828 1 61.41 183 VAL B O 1
ATOM 3104 N N . LYS B 1 184 ? 4.496 3.176 21.266 1 67.69 184 LYS B N 1
ATOM 3105 C CA . LYS B 1 184 ? 3.258 2.422 21.438 1 67.69 184 LYS B CA 1
ATOM 3106 C C . LYS B 1 184 ? 2.064 3.172 20.859 1 67.69 184 LYS B C 1
ATOM 3108 O O . LYS B 1 184 ? 0.914 2.795 21.094 1 67.69 184 LYS B O 1
ATOM 3113 N N . SER B 1 185 ? 2.434 4.078 20.094 1 81.06 185 SER B N 1
ATOM 3114 C CA . SER B 1 185 ? 1.314 4.867 19.594 1 81.06 185 SER B CA 1
ATOM 3115 C C . SER B 1 185 ? 1.082 4.605 18.109 1 81.06 185 SER B C 1
ATOM 3117 O O . SER B 1 185 ? 2.035 4.426 17.344 1 81.06 185 SER B O 1
ATOM 3119 N N . ASN B 1 186 ? -0.147 4.523 17.75 1 91.31 186 ASN B N 1
ATOM 3120 C CA . ASN B 1 186 ? -0.511 4.438 16.344 1 91.31 186 ASN B CA 1
ATOM 3121 C C . ASN B 1 186 ? -0.622 5.824 15.703 1 91.31 186 ASN B C 1
ATOM 3123 O O . ASN B 1 186 ? -1.112 5.961 14.586 1 91.31 186 ASN B O 1
ATOM 3127 N N . TYR B 1 187 ? -0.211 6.824 16.469 1 93.5 187 TYR B N 1
ATOM 3128 C CA . TYR B 1 187 ? -0.324 8.188 15.953 1 93.5 187 TYR B CA 1
ATOM 3129 C C . TYR B 1 187 ? 1.049 8.836 15.82 1 93.5 187 TYR B C 1
ATOM 3131 O O . TYR B 1 187 ? 1.972 8.508 16.578 1 93.5 187 TYR B O 1
ATOM 3139 N N . LEU B 1 188 ? 1.125 9.688 14.898 1 93.94 188 LEU B N 1
ATOM 3140 C CA . LEU B 1 188 ? 2.32 10.484 14.648 1 93.94 188 LEU B CA 1
ATOM 3141 C C . LEU B 1 188 ? 1.958 11.953 14.461 1 93.94 188 LEU B C 1
ATOM 3143 O O . LEU B 1 188 ? 1.069 12.281 13.672 1 93.94 188 LEU B O 1
ATOM 3147 N N . PHE B 1 189 ? 2.627 12.711 15.266 1 94.12 189 PHE B N 1
ATOM 3148 C CA . PHE B 1 189 ? 2.457 14.156 15.156 1 94.12 189 PHE B CA 1
ATOM 3149 C C . PHE B 1 189 ? 3.51 14.758 14.227 1 94.12 189 PHE B C 1
ATOM 3151 O O . PHE B 1 189 ? 4.707 14.664 14.5 1 94.12 189 PHE B O 1
ATOM 3158 N N . VAL B 1 190 ? 3.035 15.375 13.148 1 95.12 190 VAL B N 1
ATOM 3159 C CA . VAL B 1 190 ? 3.918 15.945 12.141 1 95.12 190 VAL B CA 1
ATOM 3160 C C . VAL B 1 190 ? 3.857 17.469 12.203 1 95.12 190 VAL B C 1
ATOM 3162 O O . VAL B 1 190 ? 2.791 18.062 12.016 1 95.12 190 VAL B O 1
ATOM 3165 N N . ARG B 1 191 ? 4.941 18.109 12.328 1 93.75 191 ARG B N 1
ATOM 3166 C CA . ARG B 1 191 ? 4.961 19.531 12.648 1 93.75 191 ARG B CA 1
ATOM 3167 C C . ARG B 1 191 ? 4.719 20.375 11.398 1 93.75 191 ARG B C 1
ATOM 3169 O O . ARG B 1 191 ? 4.043 21.406 11.461 1 93.75 191 ARG B O 1
ATOM 3176 N N . ASN B 1 192 ? 5.293 19.953 10.312 1 94.38 192 ASN B N 1
ATOM 3177 C CA . ASN B 1 192 ? 5.332 20.797 9.117 1 94.38 192 ASN B CA 1
ATOM 3178 C C . ASN B 1 192 ? 4.391 20.266 8.039 1 94.38 192 ASN B C 1
ATOM 3180 O O . ASN B 1 192 ? 4.562 19.156 7.543 1 94.38 192 ASN B O 1
ATOM 3184 N N . PRO B 1 193 ? 3.48 21.047 7.562 1 94.75 193 PRO B N 1
ATOM 3185 C CA . PRO B 1 193 ? 2.551 20.594 6.527 1 94.75 193 PRO B CA 1
ATOM 3186 C C . PRO B 1 193 ? 3.242 20.312 5.195 1 94.75 193 PRO B C 1
ATOM 3188 O O . PRO B 1 193 ? 2.717 19.562 4.367 1 94.75 193 PRO B O 1
ATOM 3191 N N . SER B 1 194 ? 4.387 20.859 4.953 1 94.06 194 SER B N 1
ATOM 3192 C CA . SER B 1 194 ? 5.133 20.609 3.727 1 94.06 194 SER B CA 1
ATOM 3193 C C . SER B 1 194 ? 5.602 19.156 3.664 1 94.06 194 SER B C 1
ATOM 3195 O O . SER B 1 194 ? 6.023 18.672 2.609 1 94.06 194 SER B O 1
ATOM 3197 N N . ALA B 1 195 ? 5.496 18.5 4.84 1 95.88 195 ALA B N 1
ATOM 3198 C CA . ALA B 1 195 ? 5.949 17.109 4.934 1 95.88 195 ALA B CA 1
ATOM 3199 C C . ALA B 1 195 ? 4.883 16.156 4.414 1 95.88 195 ALA B C 1
ATOM 3201 O O . ALA B 1 195 ? 5.102 14.938 4.363 1 95.88 195 ALA B O 1
ATOM 3202 N N . VAL B 1 196 ? 3.797 16.703 3.979 1 96.06 196 VAL B N 1
ATOM 3203 C CA . VAL B 1 196 ? 2.645 15.844 3.736 1 96.06 196 VAL B CA 1
ATOM 3204 C C . VAL B 1 196 ? 2.201 15.969 2.281 1 96.06 196 VAL B C 1
ATOM 3206 O O . VAL B 1 196 ? 2.01 17.078 1.777 1 96.06 196 VAL B O 1
ATOM 3209 N N . LEU B 1 197 ? 2.043 14.844 1.596 1 94.88 197 LEU B N 1
ATOM 3210 C CA . LEU B 1 197 ? 1.496 14.773 0.245 1 94.88 197 LEU B CA 1
ATOM 3211 C C . LEU B 1 197 ? 0.319 13.805 0.186 1 94.88 197 LEU B C 1
ATOM 3213 O O . LEU B 1 197 ? 0.511 12.586 0.202 1 94.88 197 LEU B O 1
ATOM 3217 N N . PRO B 1 198 ? -0.93 14.352 0.111 1 94.69 198 PRO B N 1
ATOM 3218 C CA . PRO B 1 198 ? -2.074 13.445 -0.037 1 94.69 198 PRO B CA 1
ATOM 3219 C C . PRO B 1 198 ? -2.076 12.711 -1.376 1 94.69 198 PRO B C 1
ATOM 3221 O O . PRO B 1 198 ? -1.812 13.32 -2.418 1 94.69 198 PRO B O 1
ATOM 3224 N N . CYS B 1 199 ? -2.389 11.391 -1.333 1 95.94 199 CYS B N 1
ATOM 3225 C CA . CYS B 1 199 ? -2.277 10.578 -2.539 1 95.94 199 CYS B CA 1
ATOM 3226 C C . CYS B 1 199 ? -3.629 9.992 -2.936 1 95.94 199 CYS B C 1
ATOM 3228 O O . CYS B 1 199 ? -3.973 9.961 -4.117 1 95.94 199 CYS B O 1
ATOM 3230 N N . PHE B 1 200 ? -4.32 9.469 -1.947 1 95.44 200 PHE B N 1
ATOM 3231 C CA . PHE B 1 200 ? -5.625 8.867 -2.193 1 95.44 200 PHE B CA 1
ATOM 3232 C C . PHE B 1 200 ? -6.629 9.289 -1.13 1 95.44 200 PHE B C 1
ATOM 3234 O O . PHE B 1 200 ?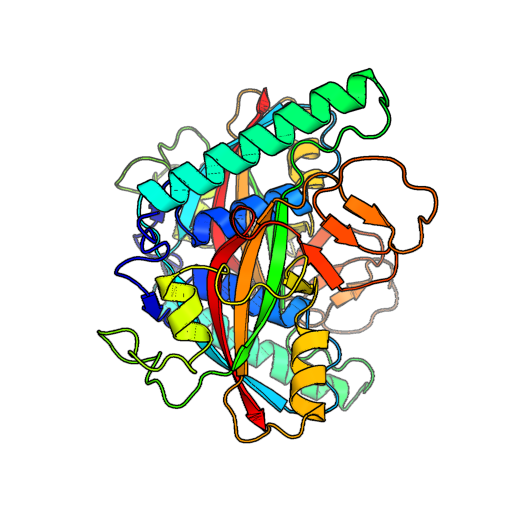 -6.242 9.688 -0.029 1 95.44 200 PHE B O 1
ATOM 3241 N N . VAL B 1 201 ? -7.871 9.203 -1.492 1 93.38 201 VAL B N 1
ATOM 3242 C CA . VAL B 1 201 ? -8.969 9.383 -0.547 1 93.38 201 VAL B CA 1
ATOM 3243 C C . VAL B 1 201 ? -9.875 8.148 -0.562 1 93.38 201 VAL B C 1
ATOM 3245 O O . VAL B 1 201 ? -10.32 7.715 -1.625 1 93.38 201 VAL B O 1
ATOM 3248 N N . ILE B 1 202 ? -10.039 7.586 0.563 1 94.62 202 ILE B N 1
ATOM 3249 C CA . ILE B 1 202 ? -10.992 6.492 0.735 1 94.62 202 ILE B CA 1
ATOM 3250 C C . ILE B 1 202 ? -12.289 7.031 1.328 1 94.62 202 ILE B C 1
ATOM 3252 O O . ILE B 1 202 ? -12.297 7.586 2.43 1 94.62 202 ILE B O 1
ATOM 3256 N N . ILE B 1 203 ? -13.328 6.891 0.602 1 91.62 203 ILE B N 1
ATOM 3257 C CA . ILE B 1 203 ? -14.648 7.281 1.098 1 91.62 203 ILE B CA 1
ATOM 3258 C C . ILE B 1 203 ? -15.359 6.062 1.68 1 91.62 203 ILE B C 1
ATOM 3260 O O . ILE B 1 203 ? -15.539 5.055 0.993 1 91.62 203 ILE B O 1
AT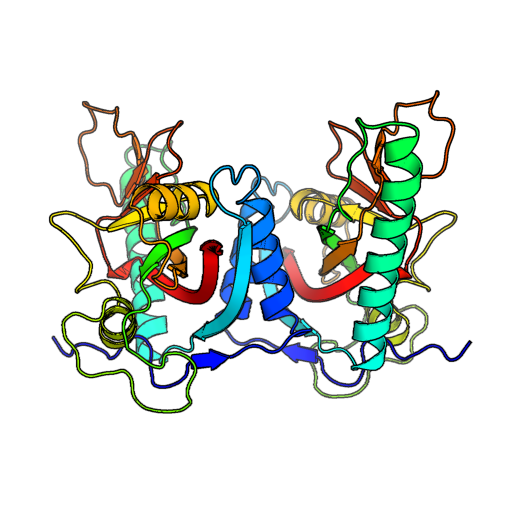OM 3264 N N . LEU B 1 204 ? -15.742 6.258 2.941 1 91 204 LEU B N 1
ATOM 3265 C CA . LEU B 1 204 ? -16.328 5.125 3.658 1 91 204 LEU B CA 1
ATOM 3266 C C . LEU B 1 204 ? -17.797 5.367 3.953 1 91 204 LEU B C 1
ATOM 3268 O O . LEU B 1 204 ? -18.234 6.516 4.09 1 91 204 LEU B O 1
ATOM 3272 N N . ASN B 1 205 ? -18.484 4.242 3.965 1 84.44 205 ASN B N 1
ATOM 3273 C CA . ASN B 1 205 ? -19.812 4.168 4.57 1 84.44 205 ASN B CA 1
ATOM 3274 C C . ASN B 1 205 ? -19.812 3.295 5.82 1 84.44 205 ASN B C 1
ATOM 3276 O O . ASN B 1 205 ? -19.312 2.168 5.797 1 84.44 205 ASN B O 1
ATOM 3280 N N . CYS B 1 206 ? -20.188 3.893 6.914 1 75.56 206 CYS B N 1
ATOM 3281 C CA . CYS B 1 206 ? -20.281 3.148 8.164 1 75.56 206 CYS B CA 1
ATOM 3282 C C . CYS B 1 206 ? -21.734 2.969 8.586 1 75.56 206 CYS B C 1
ATOM 3284 O O . CYS B 1 206 ? -22.453 3.951 8.797 1 75.56 206 CYS B O 1
ATOM 3286 N N . LYS B 1 207 ? -22.172 1.682 8.664 1 72.69 207 LYS B N 1
ATOM 3287 C CA . LYS B 1 207 ? -23.547 1.397 9.094 1 72.69 207 LYS B CA 1
ATOM 3288 C C . LYS B 1 207 ? -23.547 0.581 10.383 1 72.69 207 LYS B C 1
ATOM 3290 O O . LYS B 1 207 ? -22.672 -0.253 10.602 1 72.69 207 LYS B O 1
#

Sequence (414 aa):
MTFLNLVDQGKTILETGDSSRNVIELIFRATTTDITRCSVKIKHVLKLSHLRETLESFENFREDVKNRSYVHYNKHPRNMVDGNEQLLFYGTKTTRCKLMGTSNLCRDSNCSICNIFKSGFYTTKKKNGIWFSTSCEDLVNANANANMMNVKMAIIVCRVITGRVIDMLDRDFEGEYDSVGGVKSNYLFVRNPSAVLPCFVIILNCKMTFLNLVDQGKTILETGDSSRNVIELIFRATTTDITRCSVKIKHVLKLSHLRETLESFENFREDVKNRSYVHYNKHPRNMVDGNEQLLFYGTKTTRCKLMGTSNLCRDSNCSICNIFKSGFYTTKKKNGIWFSTSCEDLVNANANANMMNVKMAIIVCRVITGRVIDMLDRDFEGEYDSVGGVKSNYLFVRNPSAVLPCFVIILNCK

Secondary structure (DSSP, 8-state):
-----SS-SEEEEPPTT-HHHHHHHHHHHHT-----S--EEEEEEEEEE--HHHHHHHHHHHHHHHHHHHHHHTT-TT------EEEEEEEEE--SS-TTSSS-----TT-HHHHHHHHTTTTT-BTTBEEEES-HHHHHHHHHHTT-TTS-EEEEEEEEE--SEE-TT-TT--S--SEEE-TT-SEEEE--GGGEEEEEEEEEEE-/-----SS-SEEEEPPTT-HHHHHHHHHHHHT-----S--EEEEEEEEEE--HHHHHHHHHHHHHHHHHHHHHHTT-GGG-----EEEEEEEEE--SS-TTSSS-----TT-HHHHHHHHGGGTT-BTTBEEEES-HHHHHHHHHHTT-TTS-EEEEEEEEE--SEEETT-TT--S--SEEE-TT-SEEEE--GGGEEEEEEEEEEE-

Foldseek 3Di:
DPLPLFQDWDKDWDDPPDPVVVVVVVQQCVQAPDADQWDKDFDIKIFTDGDPVNVVLLVVVLVVLQVVQVVCCVVVVVQNPSQDKDKWKDKDFQPPDPPVDDGDQDPDPPGPVSVCSRRNCPSVDDDQFDKTFLGVNVRNNVCSVVVVLVIWMKMWIKIFRQRAEDEPPCPPDDDDGQWYDHPPGRMITGGDRSRIDTTMMTTMHTD/DPLQLFFPWDKDWDDPPPPVVVVVVVQQCVQAPDADQWDKDWDIKIFTHGDPVNVVLLVVVLVVLQVVQVVCCVVVVVQNPSQDKDKWKDKDFQPPDPPVDRGDLDPDPPGPVSVCSRRNCPSVDDDQFDKTFLGVNVRNNVCSVVVVLVIWMKMWIKIFRQRAEDEPPCPPDDDDGQWYDHPPGRMITGGDRSRIDTTMMTTMHTD

Organism: Lactuca sativa (NCBI:txid4236)